Protein AF-A0A971N1F4-F1 (afdb_monomer)

Solvent-accessible surface area (backbone atoms only — not comparable to full-atom values): 22344 Å² total; per-residue (Å²): 112,84,60,83,59,98,82,60,55,69,82,59,90,42,73,66,56,48,50,55,53,39,51,48,41,28,51,49,20,43,53,34,43,55,54,56,67,73,51,78,80,57,99,50,101,54,99,58,78,78,55,60,31,52,43,34,39,52,48,27,51,71,49,42,56,68,68,48,20,49,48,32,41,50,54,41,17,51,50,38,22,74,76,60,38,67,69,49,13,51,28,44,35,39,7,48,52,42,11,52,52,53,39,52,51,51,37,60,74,50,74,67,71,59,42,54,51,59,48,28,24,52,24,32,34,33,22,51,49,26,30,47,51,49,49,57,76,71,47,92,68,92,72,63,64,70,62,48,55,53,51,47,52,54,51,10,49,53,40,3,48,52,40,29,51,54,49,59,68,46,42,64,60,49,56,53,43,76,73,60,41,85,70,54,50,66,61,59,62,54,51,60,61,56,56,66,71,72,69,80,66,84,68,85,70,76,52,41,82,44,77,49,78,45,69,81,47,80,91,28,56,29,37,44,35,38,56,48,81,49,69,66,60,52,51,51,54,50,54,52,49,53,52,49,41,51,54,51,35,40,42,67,27,63,83,56,84,41,78,82,96,52,53,24,44,26,56,41,39,76,25,20,50,74,51,71,34,63,43,53,72,69,57,51,50,52,53,48,50,34,54,54,42,15,65,77,54,72,63,75,43,55,33,25,43,21,35,43,52,49,47,51,48,53,27,48,54,49,21,72,76,32,69,94,66,58,54,75,66,56,69,68,58,48,56,57,27,61,73,30,39,61,63,85,35,58,44,77,38,81,89,79,35,29,38,31,33,59,47,61,70,26,25,68,40,52,80,92,49,48,56,59,54,50,48,54,53,50,52,51,53,40,46,75,72,65,57,58,43,37,37,41,31,48,63,83,44,72,48,79,44,69,69,69,71,81,68,77,75,114

Structure (mmCIF, N/CA/C/O backbone):
data_AF-A0A971N1F4-F1
#
_entry.id   AF-A0A971N1F4-F1
#
loop_
_atom_site.group_PDB
_atom_site.id
_atom_site.type_symbol
_atom_site.label_atom_id
_atom_site.label_alt_id
_atom_site.label_comp_id
_atom_site.label_asym_id
_atom_site.label_entity_id
_atom_site.label_seq_id
_atom_site.pdbx_PDB_ins_code
_atom_site.Cartn_x
_atom_site.Cartn_y
_atom_site.Cartn_z
_atom_site.occupancy
_atom_site.B_iso_or_equiv
_atom_site.auth_seq_id
_atom_site.auth_comp_id
_atom_site.auth_asym_id
_atom_site.auth_atom_id
_atom_site.pdbx_PDB_model_num
ATOM 1 N N . MET A 1 1 ? -21.618 25.208 45.511 1.00 43.06 1 MET A N 1
ATOM 2 C CA . MET A 1 1 ? -22.653 24.384 46.181 1.00 43.06 1 MET A CA 1
ATOM 3 C C . MET A 1 1 ? -21.944 23.303 46.989 1.00 43.06 1 MET A C 1
ATOM 5 O O . MET A 1 1 ? -20.964 22.779 46.465 1.00 43.06 1 MET A O 1
ATOM 9 N N . PRO A 1 2 ? -22.327 23.041 48.252 1.00 46.50 2 PRO A N 1
ATOM 10 C CA . PRO A 1 2 ? -21.576 22.129 49.110 1.00 46.50 2 PRO A CA 1
ATOM 11 C C . PRO A 1 2 ? -21.672 20.684 48.607 1.00 46.50 2 PRO A C 1
ATOM 13 O O . PRO A 1 2 ? -22.711 20.265 48.100 1.00 46.50 2 PRO A O 1
ATOM 16 N N . LEU A 1 3 ? -20.564 19.956 48.752 1.00 56.84 3 LEU A N 1
ATOM 17 C CA . LEU A 1 3 ? -20.446 18.513 48.539 1.00 56.84 3 LEU A CA 1
ATOM 18 C C . LEU A 1 3 ? -21.506 17.732 49.342 1.00 56.84 3 LEU A C 1
ATOM 20 O O . LEU A 1 3 ? -22.052 18.276 50.311 1.00 56.84 3 LEU A O 1
ATOM 24 N N . PRO A 1 4 ? -21.789 16.467 48.977 1.00 54.06 4 PRO A N 1
ATOM 25 C CA . PRO A 1 4 ? -22.715 15.614 49.720 1.00 54.06 4 PRO A CA 1
ATOM 26 C C . PRO A 1 4 ? -22.444 15.681 51.238 1.00 54.06 4 PRO A C 1
ATOM 28 O O . PRO A 1 4 ? -21.300 15.593 51.692 1.00 54.06 4 PRO A O 1
ATOM 31 N N . ARG A 1 5 ? -23.502 15.936 52.031 1.00 43.72 5 ARG A N 1
ATOM 32 C CA . ARG A 1 5 ? -23.413 16.229 53.479 1.00 43.72 5 ARG A CA 1
ATOM 33 C C . ARG A 1 5 ? -22.641 15.119 54.202 1.00 43.72 5 ARG A C 1
ATOM 35 O O . ARG A 1 5 ? -22.799 13.948 53.872 1.00 43.72 5 ARG A O 1
ATOM 42 N N . SER A 1 6 ? -21.866 15.481 55.229 1.00 40.00 6 SER A N 1
ATOM 43 C CA . SER A 1 6 ? -20.933 14.638 56.014 1.00 40.00 6 SER A CA 1
ATOM 44 C C . SER A 1 6 ? -21.485 13.309 56.588 1.00 40.00 6 SER A C 1
ATOM 46 O O . SER A 1 6 ? -20.717 12.550 57.174 1.00 40.00 6 SER A O 1
ATOM 48 N N . GLY A 1 7 ? -22.775 13.000 56.419 1.00 39.72 7 GLY A N 1
ATOM 49 C CA . GLY A 1 7 ? -23.411 11.718 56.758 1.00 39.72 7 GLY A CA 1
ATOM 50 C C . GLY A 1 7 ? -23.787 10.825 55.560 1.00 39.72 7 GLY A C 1
ATOM 51 O O . GLY A 1 7 ? -24.519 9.862 55.746 1.00 39.72 7 GLY A O 1
ATOM 52 N N . SER A 1 8 ? -23.340 11.142 54.339 1.00 44.12 8 SER A N 1
ATOM 53 C CA . SER A 1 8 ? -23.709 10.438 53.088 1.00 44.12 8 SER A CA 1
ATOM 54 C C . SER A 1 8 ? -22.665 9.442 52.570 1.00 44.12 8 SER A C 1
ATOM 56 O O . SER A 1 8 ? -22.922 8.746 51.588 1.00 44.12 8 SER A O 1
ATOM 58 N N . LYS A 1 9 ? -21.502 9.318 53.230 1.00 48.53 9 LYS A N 1
ATOM 59 C CA . LYS A 1 9 ? -20.667 8.129 53.024 1.00 48.53 9 LYS A CA 1
ATOM 60 C C . LYS A 1 9 ? -21.500 6.936 53.451 1.00 48.53 9 LYS A C 1
ATOM 62 O O . LYS A 1 9 ? -21.960 6.903 54.592 1.00 48.53 9 LYS A O 1
ATOM 67 N N . VAL A 1 10 ? -21.709 5.990 52.541 1.00 49.56 10 VAL A N 1
ATOM 68 C CA . VAL A 1 10 ? -22.434 4.762 52.858 1.00 49.56 10 VAL A CA 1
ATOM 69 C C . VAL A 1 10 ? -21.753 4.148 54.077 1.00 49.56 10 VAL A C 1
ATOM 71 O O . VAL A 1 10 ? -20.607 3.713 53.996 1.00 49.56 10 VAL A O 1
ATOM 74 N N . ASN A 1 11 ? -22.434 4.155 55.223 1.00 50.38 11 ASN A N 1
ATOM 75 C CA . ASN A 1 11 ? -21.971 3.446 56.404 1.00 50.38 11 ASN A CA 1
ATOM 76 C C . ASN A 1 11 ? -22.224 1.958 56.119 1.00 50.38 11 ASN A C 1
ATOM 78 O O . ASN A 1 11 ? -23.292 1.414 56.412 1.00 50.38 11 ASN A O 1
ATOM 82 N N . THR A 1 12 ? -21.307 1.343 55.369 1.00 52.41 12 THR A N 1
ATOM 83 C CA . THR A 1 12 ? -21.398 -0.036 54.891 1.00 52.41 12 THR A CA 1
ATOM 84 C C . THR A 1 12 ? -21.244 -0.967 56.083 1.00 52.41 12 THR A C 1
ATOM 86 O O . THR A 1 12 ? -20.147 -1.412 56.398 1.00 52.41 12 THR A O 1
ATOM 89 N N . ARG A 1 13 ? -22.356 -1.264 56.763 1.00 56.72 13 ARG A N 1
ATOM 90 C CA . ARG A 1 13 ? -22.389 -2.181 57.914 1.00 56.72 13 ARG A CA 1
ATOM 91 C C . ARG A 1 13 ? -21.927 -3.619 57.587 1.00 56.72 13 ARG A C 1
ATOM 93 O O . ARG A 1 13 ? -21.755 -4.394 58.515 1.00 56.72 13 ARG A O 1
ATOM 100 N N . THR A 1 14 ? -21.674 -3.981 56.320 1.00 69.19 14 THR A N 1
ATOM 101 C CA . THR A 1 14 ? -21.101 -5.282 55.914 1.00 69.19 14 THR A CA 1
ATOM 102 C C . THR A 1 14 ? -20.139 -5.150 54.720 1.00 69.19 14 THR A C 1
ATOM 104 O O . THR A 1 14 ? -20.403 -4.388 53.783 1.00 69.19 14 THR A O 1
ATOM 107 N N . LYS A 1 15 ? -19.035 -5.922 54.718 1.00 74.62 15 LYS A N 1
ATOM 108 C CA . LYS A 1 15 ? -18.052 -5.988 53.608 1.00 74.62 15 LYS A CA 1
ATOM 109 C C . LYS A 1 15 ? -18.720 -6.318 52.263 1.00 74.62 15 LYS A C 1
ATOM 111 O O . LYS A 1 15 ? -18.372 -5.735 51.241 1.00 74.62 15 LYS A O 1
ATOM 116 N N . THR A 1 16 ? -19.739 -7.178 52.281 1.00 75.38 16 THR A N 1
ATOM 117 C CA . THR A 1 16 ? -20.527 -7.570 51.103 1.00 75.38 16 THR A CA 1
ATOM 118 C C . THR A 1 16 ? -21.227 -6.381 50.450 1.00 75.38 16 THR A C 1
ATOM 120 O O . THR A 1 16 ? -21.166 -6.222 49.235 1.00 75.38 16 THR A O 1
ATOM 123 N N . ARG A 1 17 ? -21.833 -5.481 51.238 1.00 74.19 17 ARG A N 1
ATOM 124 C CA . ARG A 1 17 ? -22.494 -4.285 50.692 1.00 74.19 17 ARG A CA 1
ATOM 125 C C . ARG A 1 17 ? -21.492 -3.352 50.013 1.00 74.19 17 ARG A C 1
ATOM 127 O O . ARG A 1 17 ? -21.797 -2.792 48.964 1.00 74.19 17 ARG A O 1
ATOM 134 N N . GLN A 1 18 ? -20.303 -3.189 50.592 1.00 78.62 18 GLN A N 1
ATOM 135 C CA . GLN A 1 18 ? -19.248 -2.375 49.990 1.00 78.62 18 GLN A CA 1
ATOM 136 C C . GLN A 1 18 ? -18.768 -2.964 48.659 1.00 78.62 18 GLN A C 1
ATOM 138 O O . GLN A 1 18 ? -18.597 -2.212 47.699 1.00 78.62 18 GLN A O 1
ATOM 143 N N . LEU A 1 19 ? -18.591 -4.287 48.588 1.00 81.06 19 LEU A N 1
ATOM 144 C CA . LEU A 1 19 ? -18.222 -4.984 47.356 1.00 81.06 19 LEU A CA 1
ATOM 145 C C . LEU A 1 19 ? -19.274 -4.764 46.261 1.00 81.06 19 LEU A C 1
ATOM 147 O O . LEU A 1 19 ? -18.927 -4.315 45.173 1.00 81.06 19 LEU A O 1
ATOM 151 N N . VAL A 1 20 ? -20.553 -4.994 46.575 1.00 82.06 20 VAL A N 1
ATOM 152 C CA . VAL A 1 20 ? -21.666 -4.841 45.622 1.00 82.06 20 VAL A CA 1
ATOM 153 C C . VAL A 1 20 ? -21.746 -3.412 45.090 1.00 82.06 20 VAL A C 1
ATOM 155 O O . VAL A 1 20 ? -21.799 -3.207 43.881 1.00 82.06 20 VAL A O 1
ATOM 158 N N . ILE A 1 21 ? -21.690 -2.406 45.969 1.00 81.06 21 ILE A N 1
ATOM 159 C CA . ILE A 1 21 ? -21.726 -1.005 45.535 1.00 81.06 21 ILE A CA 1
ATOM 160 C C . ILE A 1 21 ? -20.492 -0.680 44.681 1.00 81.06 21 ILE A C 1
ATOM 162 O O . ILE A 1 21 ? -20.632 -0.058 43.634 1.00 81.06 21 ILE A O 1
ATOM 166 N N . THR A 1 22 ? -19.298 -1.138 45.067 1.00 86.62 22 THR A N 1
ATOM 167 C CA . THR A 1 22 ? -18.078 -0.918 44.270 1.00 86.62 22 THR A CA 1
ATOM 168 C C . THR A 1 22 ? -18.203 -1.537 42.871 1.00 86.62 22 THR A C 1
ATOM 170 O O . THR A 1 22 ? -17.867 -0.880 41.887 1.00 86.62 22 THR A O 1
ATOM 173 N N . ALA A 1 23 ? -18.746 -2.753 42.763 1.00 85.12 23 ALA A N 1
ATOM 174 C CA . ALA A 1 23 ? -18.992 -3.418 41.484 1.00 85.12 23 ALA A CA 1
ATOM 175 C C . ALA A 1 23 ? -20.000 -2.656 40.607 1.00 85.12 23 ALA A C 1
ATOM 177 O O . ALA A 1 23 ? -19.823 -2.583 39.396 1.00 85.12 23 ALA A O 1
ATOM 178 N N . LEU A 1 24 ? -21.015 -2.025 41.203 1.00 84.00 24 LEU A N 1
ATOM 179 C CA . LEU A 1 24 ? -21.992 -1.211 40.471 1.00 84.00 24 LEU A CA 1
ATOM 180 C C . LEU A 1 24 ? -21.379 0.078 39.917 1.00 84.00 24 LEU A C 1
ATOM 182 O O . LEU A 1 24 ? -21.650 0.444 38.776 1.00 84.00 24 LEU A O 1
ATOM 186 N N . PHE A 1 25 ? -20.514 0.745 40.686 1.00 85.44 25 PHE A N 1
ATOM 187 C CA . PHE A 1 25 ? -19.755 1.890 40.172 1.00 85.44 25 PHE A CA 1
ATOM 188 C C . PHE A 1 25 ? -18.798 1.480 39.050 1.00 85.44 25 PHE A C 1
ATOM 190 O O . PHE A 1 25 ? -18.648 2.231 38.088 1.00 85.44 25 PHE A O 1
ATOM 197 N N . LEU A 1 26 ? -18.192 0.289 39.138 1.00 89.94 26 LEU A N 1
ATOM 198 C CA . LEU A 1 26 ? -17.401 -0.267 38.043 1.00 89.94 26 LEU A CA 1
ATOM 199 C C . LEU A 1 26 ? -18.279 -0.516 36.813 1.00 89.94 26 LEU A C 1
ATOM 201 O O . LEU A 1 26 ? -17.961 0.005 35.754 1.00 89.94 26 LEU A O 1
ATOM 205 N N . ALA A 1 27 ? -19.409 -1.211 36.950 1.00 86.00 27 ALA A N 1
ATOM 206 C CA . ALA A 1 27 ? -20.338 -1.461 35.848 1.00 86.00 27 ALA A CA 1
ATOM 207 C C . ALA A 1 27 ? -20.811 -0.159 35.179 1.00 86.00 27 ALA A C 1
ATOM 209 O O . ALA A 1 27 ? -20.817 -0.059 33.955 1.00 86.00 27 ALA A O 1
ATOM 210 N N . MET A 1 28 ? -21.124 0.873 35.969 1.00 83.88 28 MET A N 1
ATOM 211 C CA . MET A 1 28 ? -21.454 2.205 35.459 1.00 83.88 28 MET A CA 1
ATOM 212 C C . MET A 1 28 ? -20.277 2.840 34.702 1.00 83.88 28 MET A C 1
ATOM 214 O O . MET A 1 28 ? -20.476 3.410 33.632 1.00 83.88 28 MET A O 1
ATOM 218 N N . ALA A 1 29 ? -19.051 2.727 35.222 1.00 87.94 29 ALA A N 1
ATOM 219 C CA . ALA A 1 29 ? -17.854 3.211 34.535 1.00 87.94 29 ALA A CA 1
ATOM 220 C C . ALA A 1 29 ? -17.614 2.480 33.204 1.00 87.94 29 ALA A C 1
ATOM 222 O O . ALA A 1 29 ? -17.237 3.123 32.225 1.00 87.94 29 ALA A O 1
ATOM 223 N N . LEU A 1 30 ? -17.868 1.167 33.150 1.00 88.62 30 LEU A N 1
ATOM 224 C CA . LEU A 1 30 ? -17.772 0.368 31.926 1.00 88.62 30 LEU A CA 1
ATOM 225 C C . LEU A 1 30 ? -18.849 0.765 30.913 1.00 88.62 30 LEU A C 1
ATOM 227 O O . LEU A 1 30 ? -18.521 1.040 29.764 1.00 88.62 30 LEU A O 1
ATOM 231 N N . ALA A 1 31 ? -20.109 0.879 31.340 1.00 83.31 31 ALA A N 1
ATOM 232 C CA . ALA A 1 31 ? -21.216 1.290 30.479 1.00 83.31 31 ALA A CA 1
ATOM 233 C C . ALA A 1 31 ? -20.974 2.677 29.862 1.00 83.31 31 ALA A C 1
ATOM 235 O O . ALA A 1 31 ? -21.120 2.854 28.654 1.00 83.31 31 ALA A O 1
ATOM 236 N N . LEU A 1 32 ? -20.518 3.646 30.666 1.00 83.25 32 LEU A N 1
ATOM 237 C CA . LEU A 1 32 ? -20.133 4.966 30.161 1.00 83.25 32 LEU A CA 1
ATOM 238 C C . LEU A 1 32 ? -18.920 4.900 29.225 1.00 83.25 32 LEU A C 1
ATOM 240 O O . LEU A 1 32 ? -18.873 5.657 28.264 1.00 83.25 32 LEU A O 1
ATOM 244 N N . SER A 1 33 ? -17.968 3.992 29.458 1.00 84.69 33 SER A N 1
ATOM 245 C CA . SER A 1 33 ? -16.827 3.780 28.559 1.00 84.69 33 SER A CA 1
ATOM 246 C C . SER A 1 33 ? -17.255 3.204 27.206 1.00 84.69 33 SER A C 1
ATOM 248 O O . SER A 1 33 ? -16.699 3.599 26.181 1.00 84.69 33 SER A O 1
ATOM 250 N N . ILE A 1 34 ? -18.224 2.282 27.190 1.00 83.25 34 ILE A N 1
ATOM 251 C CA . ILE A 1 34 ? -18.808 1.715 25.963 1.00 83.25 34 ILE A CA 1
ATOM 252 C C . ILE A 1 34 ? -19.571 2.801 25.208 1.00 83.25 34 ILE A C 1
ATOM 254 O O . ILE A 1 34 ? -19.356 2.996 24.015 1.00 83.25 34 ILE A O 1
ATOM 258 N N . PHE A 1 35 ? -20.413 3.557 25.910 1.00 80.81 35 PHE A N 1
ATOM 259 C CA . PHE A 1 35 ? -21.129 4.678 25.314 1.00 80.81 35 PHE A CA 1
ATOM 260 C C . PHE A 1 35 ? -20.162 5.717 24.727 1.00 80.81 35 PHE A C 1
ATOM 262 O O . PHE A 1 35 ? -20.337 6.172 23.604 1.00 80.81 35 PHE A O 1
ATOM 269 N N . GLU A 1 36 ? -19.079 6.029 25.436 1.00 81.81 36 GLU A N 1
ATOM 270 C CA . GLU A 1 36 ? -18.039 6.945 24.966 1.00 81.81 36 GLU A CA 1
ATOM 271 C C . GLU A 1 36 ? -17.289 6.439 23.720 1.00 81.81 36 GLU A C 1
ATOM 273 O O . GLU A 1 36 ? -16.792 7.258 22.949 1.00 81.81 36 GLU A O 1
ATOM 278 N N . SER A 1 37 ? -17.217 5.123 23.474 1.00 80.00 37 SER A N 1
ATOM 279 C CA . SER A 1 37 ? -16.694 4.601 22.196 1.00 80.00 37 SER A CA 1
ATOM 280 C C . SER A 1 37 ? -17.645 4.764 21.016 1.00 80.00 37 SER A C 1
ATOM 282 O O . SER A 1 37 ? -17.170 4.708 19.889 1.00 80.00 37 SER A O 1
ATOM 284 N N . LEU A 1 38 ? -18.943 4.966 21.255 1.00 83.12 38 LEU A N 1
ATOM 285 C CA . LEU A 1 38 ? -19.927 5.203 20.194 1.00 83.12 38 LEU A CA 1
ATOM 286 C C . LEU A 1 38 ? -19.933 6.663 19.722 1.00 83.12 38 LEU A C 1
ATOM 288 O O . LEU A 1 38 ? -20.494 6.970 18.674 1.00 83.12 38 LEU A O 1
ATOM 292 N N . LEU A 1 39 ? -19.336 7.571 20.498 1.00 79.25 39 LEU A N 1
ATOM 293 C CA . LEU A 1 39 ? -19.240 8.980 20.136 1.00 79.25 39 LEU A CA 1
ATOM 294 C C . LEU A 1 39 ? -18.118 9.209 19.108 1.00 79.25 39 LEU A C 1
ATOM 296 O O . LEU A 1 39 ? -17.072 8.556 19.193 1.00 79.25 39 LEU A O 1
ATOM 300 N N . PRO A 1 40 ? -18.301 10.157 18.168 1.00 78.19 40 PRO A N 1
ATOM 301 C CA . PRO A 1 40 ? -17.273 10.507 17.191 1.00 78.19 40 PRO A CA 1
ATOM 302 C C . PRO A 1 40 ? -15.994 10.994 17.882 1.00 78.19 40 PRO A C 1
ATOM 304 O O . PRO A 1 40 ? -16.035 11.529 18.988 1.00 78.19 40 PRO A O 1
ATOM 307 N N . ALA A 1 41 ? -14.838 10.818 17.241 1.00 75.19 41 ALA A N 1
ATOM 308 C CA . ALA A 1 41 ? -13.587 11.331 17.788 1.00 75.19 41 ALA A CA 1
ATOM 309 C C . ALA A 1 41 ? -13.630 12.865 17.913 1.00 75.19 41 ALA A C 1
ATOM 311 O O . ALA A 1 41 ? -14.204 13.554 17.067 1.00 75.19 41 ALA A O 1
ATOM 312 N N . LEU A 1 42 ? -13.011 13.405 18.967 1.00 71.00 42 LEU A N 1
ATOM 313 C CA . LEU A 1 42 ? -12.859 14.851 19.103 1.00 71.00 42 LEU A CA 1
ATOM 314 C C . LEU A 1 42 ? -11.947 15.378 17.981 1.00 71.00 42 LEU A C 1
ATOM 316 O O . LEU A 1 42 ? -10.948 14.725 17.674 1.00 71.00 42 LEU A O 1
ATOM 320 N N . PRO A 1 43 ? -12.244 16.553 17.389 1.00 70.44 43 PRO A N 1
ATOM 321 C CA . PRO A 1 43 ? -11.431 17.167 16.340 1.00 70.44 43 PRO A CA 1
ATOM 322 C C . PRO A 1 43 ? -10.169 17.798 16.948 1.00 70.44 43 PRO A C 1
ATOM 324 O O . PRO A 1 43 ? -9.973 19.011 16.924 1.00 70.44 43 PRO A O 1
ATOM 327 N N . THR A 1 44 ? -9.336 16.975 17.578 1.00 68.81 44 THR A N 1
ATOM 328 C CA . THR A 1 44 ? -8.101 17.383 18.240 1.00 68.81 44 THR A CA 1
ATOM 329 C C . THR A 1 44 ? -6.920 16.645 17.615 1.00 68.81 44 THR A C 1
ATOM 331 O O . THR A 1 44 ? -7.043 15.460 17.315 1.00 68.81 44 THR A O 1
ATOM 334 N N . PRO A 1 45 ? -5.753 17.297 17.460 1.00 63.22 45 PRO A N 1
ATOM 335 C CA . PRO A 1 45 ? -4.561 16.673 16.868 1.00 63.22 45 PRO A CA 1
ATOM 336 C C . PRO A 1 45 ? -3.993 15.517 17.709 1.00 63.22 45 PRO A C 1
ATOM 338 O O . PRO A 1 45 ? -3.165 14.748 17.239 1.00 63.22 45 PRO A O 1
ATOM 341 N N . ILE A 1 46 ? -4.439 15.396 18.960 1.00 66.19 46 ILE A N 1
ATOM 342 C CA . ILE A 1 46 ? -4.112 14.310 19.883 1.00 66.19 46 ILE A CA 1
ATOM 343 C C . ILE A 1 46 ? -5.399 13.496 20.089 1.00 66.19 46 ILE A C 1
ATOM 345 O O . ILE A 1 46 ? -6.463 14.114 20.199 1.00 66.19 46 ILE A O 1
ATOM 349 N N . PRO A 1 47 ? -5.348 12.152 20.176 1.00 64.12 47 PRO A N 1
ATOM 350 C CA . PRO A 1 47 ? -6.519 11.293 20.376 1.00 64.12 47 PRO A CA 1
ATOM 351 C C . PRO A 1 47 ? -7.109 11.430 21.795 1.00 64.12 47 PRO A C 1
ATOM 353 O O . PRO A 1 47 ? -7.021 10.531 22.632 1.00 64.12 47 PRO A O 1
ATOM 356 N N . MET A 1 48 ? -7.720 12.582 22.067 1.00 68.56 48 MET A N 1
ATOM 357 C CA . MET A 1 48 ? -8.380 12.921 23.324 1.00 68.56 48 MET A CA 1
ATOM 358 C C . MET A 1 48 ? -9.815 12.388 23.334 1.00 68.56 48 MET A C 1
ATOM 360 O O . MET A 1 48 ? -10.481 12.298 22.301 1.00 68.56 48 MET A O 1
ATOM 364 N N . ARG A 1 49 ? -10.318 12.040 24.519 1.00 73.69 49 ARG A N 1
ATOM 365 C CA . ARG A 1 49 ? -11.683 11.520 24.716 1.00 73.69 49 ARG A CA 1
ATOM 366 C C . ARG A 1 49 ? -12.527 12.488 25.551 1.00 73.69 49 ARG A C 1
ATOM 368 O O . ARG A 1 49 ? -11.995 13.385 26.200 1.00 73.69 49 ARG A O 1
ATOM 375 N N . TYR A 1 50 ? -13.846 12.299 25.544 1.00 75.00 50 TYR A N 1
ATOM 376 C CA . TYR A 1 50 ? -14.808 13.166 26.241 1.00 75.00 50 TYR A CA 1
ATOM 377 C C . TYR A 1 50 ? -14.699 13.107 27.775 1.00 75.00 50 TYR A C 1
ATOM 379 O O . TYR A 1 50 ? -15.129 14.031 28.462 1.00 75.00 50 TYR A O 1
ATOM 387 N N . GLY A 1 51 ? -14.140 12.029 28.325 1.00 75.25 51 GLY A N 1
ATOM 388 C CA . GLY A 1 51 ? -13.971 11.816 29.758 1.00 75.25 51 GLY A CA 1
ATOM 389 C C . GLY A 1 51 ? -15.241 11.349 30.477 1.00 75.25 51 GLY A C 1
ATOM 390 O O . GLY A 1 51 ? -15.315 11.473 31.700 1.00 75.25 51 GLY A O 1
ATOM 391 N N . LEU A 1 52 ? -16.236 10.791 29.776 1.00 81.12 52 LEU A N 1
ATOM 392 C CA . LEU A 1 52 ? -17.525 10.406 30.377 1.00 81.12 52 LEU A CA 1
ATOM 393 C C . LEU A 1 52 ? -17.365 9.334 31.453 1.00 81.12 52 LEU A C 1
ATOM 395 O O . LEU A 1 52 ? -17.924 9.449 32.544 1.00 81.12 52 LEU A O 1
ATOM 399 N N . ALA A 1 53 ? -16.533 8.326 31.207 1.00 81.81 53 ALA A N 1
ATOM 400 C CA . ALA A 1 53 ? -16.261 7.307 32.214 1.00 81.81 53 ALA A CA 1
ATOM 401 C C . ALA A 1 53 ? -15.539 7.870 33.462 1.00 81.81 53 ALA A C 1
ATOM 403 O O . ALA A 1 53 ? -15.582 7.257 34.530 1.00 81.81 53 ALA A O 1
ATOM 404 N N . ASN A 1 54 ? -14.903 9.047 33.368 1.00 81.50 54 ASN A N 1
ATOM 405 C CA . ASN A 1 54 ? -14.311 9.726 34.525 1.00 81.50 54 ASN A CA 1
ATOM 406 C C . ASN A 1 54 ? -15.379 10.320 35.465 1.00 81.50 54 ASN A C 1
ATOM 408 O O . ASN A 1 54 ? -15.125 10.480 36.657 1.00 81.50 54 ASN A O 1
ATOM 412 N N . VAL A 1 55 ? -16.604 10.562 34.980 1.00 85.00 55 VAL A N 1
ATOM 413 C CA . VAL A 1 55 ? -17.743 10.949 35.831 1.00 85.00 55 VAL A CA 1
ATOM 414 C C . VAL A 1 55 ? -18.051 9.845 36.844 1.00 85.00 55 VAL A C 1
ATOM 416 O O . VAL A 1 55 ? -18.254 10.138 38.021 1.00 85.00 55 VAL A O 1
ATOM 419 N N . ALA A 1 56 ? -18.016 8.575 36.425 1.00 84.38 56 ALA A N 1
ATOM 420 C CA . ALA A 1 56 ? -18.217 7.439 37.323 1.00 84.38 56 ALA A CA 1
ATOM 421 C C . ALA A 1 56 ? -17.070 7.269 38.330 1.00 84.38 56 ALA A C 1
ATOM 423 O O . ALA A 1 56 ? -17.329 6.963 39.493 1.00 84.38 56 ALA A O 1
ATOM 424 N N . VAL A 1 57 ? -15.821 7.520 37.924 1.00 87.44 57 VAL A N 1
ATOM 425 C CA . VAL A 1 57 ? -14.654 7.513 38.829 1.00 87.44 57 VAL A CA 1
ATOM 426 C C . VAL A 1 57 ? -14.768 8.623 39.874 1.00 87.44 57 VAL A C 1
ATOM 428 O O . VAL A 1 57 ? -14.577 8.384 41.067 1.00 87.44 57 VAL A O 1
ATOM 431 N N . MET A 1 58 ? -15.150 9.829 39.453 1.00 87.12 58 MET A N 1
ATOM 432 C CA . MET A 1 58 ? -15.400 10.946 40.359 1.00 87.12 58 MET A CA 1
ATOM 433 C C . MET A 1 58 ? -16.567 10.644 41.307 1.00 87.12 58 MET A C 1
ATOM 435 O O . MET A 1 58 ? -16.465 10.888 42.508 1.00 87.12 58 MET A O 1
ATOM 439 N N . ALA A 1 59 ? -17.655 10.056 40.808 1.00 85.25 59 ALA A N 1
ATOM 440 C CA . ALA A 1 59 ? -18.765 9.610 41.642 1.00 85.25 59 ALA A CA 1
ATOM 441 C C . ALA A 1 59 ? -18.301 8.551 42.665 1.00 85.25 59 ALA A C 1
ATOM 443 O O . ALA A 1 59 ? -18.595 8.669 43.854 1.00 85.25 59 ALA A O 1
ATOM 444 N N . ALA A 1 60 ? -17.495 7.572 42.247 1.00 87.94 60 ALA A N 1
ATOM 445 C CA . ALA A 1 60 ? -16.911 6.580 43.146 1.00 87.94 60 ALA A CA 1
ATOM 446 C C . ALA A 1 60 ? -16.043 7.240 44.230 1.00 87.94 60 ALA A C 1
ATOM 448 O O . ALA A 1 60 ? -16.136 6.870 45.397 1.00 87.94 60 ALA A O 1
ATOM 449 N N . LEU A 1 61 ? -15.258 8.265 43.884 1.00 90.25 61 LEU A N 1
ATOM 450 C CA . LEU A 1 61 ? -14.452 9.025 44.842 1.00 90.25 61 LEU A CA 1
ATOM 451 C C . LEU A 1 61 ? -15.304 9.782 45.879 1.00 90.25 61 LEU A C 1
ATOM 453 O O . LEU A 1 61 ? -14.908 9.884 47.042 1.00 90.25 61 LEU A O 1
ATOM 457 N N . LEU A 1 62 ? -16.463 10.314 45.477 1.00 87.06 62 LEU A N 1
ATOM 458 C CA . LEU A 1 62 ? -17.362 11.048 46.375 1.00 87.06 62 LEU A CA 1
ATOM 459 C C . LEU A 1 62 ? -18.102 10.134 47.358 1.00 87.06 62 LEU A C 1
ATOM 461 O O . LEU A 1 62 ? -18.283 10.510 48.519 1.00 87.06 62 LEU A O 1
ATOM 465 N N . TYR A 1 63 ? -18.527 8.953 46.904 1.00 84.69 63 TYR A N 1
ATOM 466 C CA . TYR A 1 63 ? -19.447 8.090 47.654 1.00 84.69 63 TYR A CA 1
ATOM 467 C C . TYR A 1 63 ? -18.793 6.848 48.271 1.00 84.69 63 TYR A C 1
ATOM 469 O O . TYR A 1 63 ? -19.340 6.295 49.229 1.00 84.69 63 TYR A O 1
ATOM 477 N N . LEU A 1 64 ? -17.622 6.424 47.781 1.00 84.50 64 LEU A N 1
ATOM 478 C CA . LEU A 1 64 ? -16.916 5.224 48.239 1.00 84.50 64 LEU A CA 1
ATOM 479 C C . LEU A 1 64 ? -15.597 5.550 48.961 1.00 84.50 64 LEU A C 1
ATOM 481 O O . LEU A 1 64 ? -15.078 6.668 48.900 1.00 84.50 64 LEU A O 1
ATOM 485 N N . PRO A 1 65 ? -15.020 4.578 49.690 1.00 87.12 65 PRO A N 1
ATOM 486 C CA . PRO A 1 65 ? -13.643 4.672 50.164 1.00 87.12 65 PRO A CA 1
ATOM 487 C C . PRO A 1 65 ? -12.646 4.789 49.003 1.00 87.12 65 PRO A C 1
ATOM 489 O O . PRO A 1 65 ? -12.889 4.284 47.909 1.00 87.12 65 PRO A O 1
ATOM 492 N N . TYR A 1 66 ? -11.487 5.404 49.257 1.00 89.50 66 TYR A N 1
ATOM 493 C CA . TYR A 1 66 ? -10.469 5.626 48.221 1.00 89.50 66 TYR A CA 1
ATOM 494 C C . TYR A 1 66 ? -9.979 4.326 47.567 1.00 89.50 66 TYR A C 1
ATOM 496 O O . TYR A 1 66 ? -9.727 4.316 46.368 1.00 89.50 66 TYR A O 1
ATOM 504 N N . SER A 1 67 ? -9.912 3.222 48.318 1.00 87.19 67 SER A N 1
ATOM 505 C CA . SER A 1 67 ? -9.568 1.898 47.782 1.00 87.19 67 SER A CA 1
ATOM 506 C C . SER A 1 67 ? -10.600 1.384 46.775 1.00 87.19 67 SER A C 1
ATOM 508 O O . SER A 1 67 ? -10.228 0.874 45.724 1.00 87.19 67 SER A O 1
ATOM 510 N N . SER A 1 68 ? -11.893 1.576 47.048 1.00 88.31 68 SER A N 1
ATOM 511 C CA . SER A 1 68 ? -12.974 1.233 46.119 1.00 88.31 68 SER A CA 1
ATOM 512 C C . SER A 1 68 ? -12.942 2.110 44.861 1.00 88.31 68 SER A C 1
ATOM 514 O O . SER A 1 68 ? -13.118 1.600 43.760 1.00 88.31 68 SER A O 1
ATOM 516 N N . ALA A 1 69 ? -12.670 3.413 44.994 1.00 91.44 69 ALA A N 1
ATOM 517 C CA . ALA A 1 69 ? -12.526 4.309 43.841 1.00 91.44 69 ALA A CA 1
ATOM 518 C C . ALA A 1 69 ? -11.307 3.947 42.969 1.00 91.44 69 ALA A C 1
ATOM 520 O O . ALA A 1 69 ? -11.400 3.954 41.740 1.00 91.44 69 ALA A O 1
ATOM 521 N N . ALA A 1 70 ? -10.187 3.565 43.590 1.00 94.00 70 ALA A N 1
ATOM 522 C CA . ALA A 1 70 ? -9.015 3.050 42.886 1.00 94.00 70 ALA A CA 1
ATOM 523 C C . ALA A 1 70 ? -9.325 1.738 42.152 1.00 94.00 70 ALA A C 1
ATOM 525 O O . ALA A 1 70 ? -8.972 1.599 40.985 1.00 94.00 70 ALA A O 1
ATOM 526 N N . PHE A 1 71 ? -10.058 0.817 42.786 1.00 93.62 71 PHE A N 1
ATOM 527 C CA . PHE A 1 71 ? -10.500 -0.421 42.141 1.00 93.62 71 PHE A CA 1
ATOM 528 C C . PHE A 1 71 ? -11.359 -0.153 40.898 1.00 93.62 71 PHE A C 1
ATOM 530 O O . PHE A 1 71 ? -11.091 -0.713 39.841 1.00 93.62 71 PHE A O 1
ATOM 537 N N . VAL A 1 72 ? -12.343 0.752 40.990 1.00 91.88 72 VAL A N 1
ATOM 538 C CA . VAL A 1 72 ? -13.169 1.167 39.837 1.00 91.88 72 VAL A CA 1
ATOM 539 C C . VAL A 1 72 ? -12.299 1.743 38.714 1.00 91.88 72 VAL A C 1
ATOM 541 O O . VAL A 1 72 ? -12.501 1.431 37.543 1.00 91.88 72 VAL A O 1
ATOM 544 N N . THR A 1 73 ? -11.299 2.548 39.074 1.00 92.88 73 THR A N 1
ATOM 545 C CA . THR A 1 73 ? -10.371 3.196 38.134 1.00 92.88 73 THR A CA 1
ATOM 546 C C . THR A 1 73 ? -9.500 2.187 37.381 1.00 92.88 73 THR A C 1
ATOM 548 O O . THR A 1 73 ? -9.396 2.243 36.151 1.00 92.88 73 THR A O 1
ATOM 551 N N . VAL A 1 74 ? -8.895 1.246 38.108 1.00 94.56 74 VAL A N 1
ATOM 552 C CA . VAL A 1 74 ? -8.057 0.186 37.533 1.00 94.56 74 VAL A CA 1
ATOM 553 C C . VAL A 1 74 ? -8.910 -0.784 36.721 1.00 94.56 74 VAL A C 1
ATOM 555 O O . VAL A 1 74 ? -8.579 -1.051 35.571 1.00 94.56 74 VAL A O 1
ATOM 558 N N . GLY A 1 75 ? -10.044 -1.242 37.260 1.00 92.06 75 GLY A N 1
ATOM 559 C CA . GLY A 1 75 ? -10.946 -2.173 36.577 1.00 92.06 75 GLY A CA 1
ATOM 560 C C . GLY A 1 75 ? -11.467 -1.626 35.247 1.00 92.06 75 GLY A C 1
ATOM 561 O O . GLY A 1 75 ? -11.436 -2.327 34.239 1.00 92.06 75 GLY A O 1
ATOM 562 N N . LYS A 1 76 ? -11.858 -0.345 35.205 1.00 89.00 76 LYS A N 1
ATOM 563 C CA . LYS A 1 76 ? -12.226 0.336 33.955 1.00 89.00 76 LYS A CA 1
ATOM 564 C C . LYS A 1 76 ? -11.071 0.321 32.952 1.00 89.00 76 LYS A C 1
ATOM 566 O O . LYS A 1 76 ? -11.275 0.041 31.777 1.00 89.00 76 LYS A O 1
ATOM 571 N N . SER A 1 77 ? -9.862 0.638 33.403 1.00 91.62 77 SER A N 1
ATOM 572 C CA . SER A 1 77 ? -8.701 0.730 32.512 1.00 91.62 77 SER A CA 1
ATOM 573 C C . SER A 1 77 ? -8.265 -0.641 31.983 1.00 91.62 77 SER A C 1
ATOM 575 O O . SER A 1 77 ? -7.898 -0.742 30.818 1.00 91.62 77 SER A O 1
ATOM 577 N N . LEU A 1 78 ? -8.392 -1.701 32.789 1.00 91.75 78 LEU A N 1
ATOM 578 C CA . LEU A 1 78 ? -8.193 -3.089 32.354 1.00 91.75 78 LEU A CA 1
ATOM 579 C C . LEU A 1 78 ? -9.234 -3.527 31.318 1.00 91.75 78 LEU A C 1
ATOM 581 O O . LEU A 1 78 ? -8.895 -4.202 30.351 1.00 91.75 78 LEU A O 1
ATOM 585 N N . TYR A 1 79 ? -10.489 -3.104 31.470 1.00 88.75 79 TYR A N 1
ATOM 586 C CA . TYR A 1 79 ? -11.506 -3.343 30.447 1.00 88.75 79 TYR A CA 1
ATOM 587 C C . TYR A 1 79 ? -11.155 -2.655 29.119 1.00 88.75 79 TYR A C 1
ATOM 589 O O . TYR A 1 79 ? -11.250 -3.271 28.059 1.00 88.75 79 TYR A O 1
ATOM 597 N N . VAL A 1 80 ? -10.702 -1.396 29.165 1.00 87.12 80 VAL A N 1
ATOM 598 C CA . VAL A 1 80 ? -10.250 -0.674 27.963 1.00 87.12 80 VAL A CA 1
ATOM 599 C C . VAL A 1 80 ? -9.039 -1.364 27.334 1.00 87.12 80 VAL A C 1
ATOM 601 O O . VAL A 1 80 ? -9.005 -1.521 26.119 1.00 87.12 80 VAL A O 1
ATOM 604 N N . PHE A 1 81 ? -8.088 -1.827 28.146 1.00 88.00 81 PHE A N 1
ATOM 605 C CA . PHE A 1 81 ? -6.948 -2.618 27.683 1.00 88.00 81 PHE A CA 1
ATOM 606 C C . PHE A 1 81 ? -7.394 -3.883 26.937 1.00 88.00 81 PHE A C 1
ATOM 608 O O . PHE A 1 81 ? -6.934 -4.139 25.830 1.00 88.00 81 PHE A O 1
ATOM 615 N N . SER A 1 82 ? -8.325 -4.648 27.513 1.00 84.75 82 SER A N 1
ATOM 616 C CA . SER A 1 82 ? -8.777 -5.912 26.925 1.00 84.75 82 SER A CA 1
ATOM 617 C C . SER A 1 82 ? -9.604 -5.724 25.656 1.00 84.75 82 SER A C 1
ATOM 619 O O . SER A 1 82 ? -9.578 -6.591 24.793 1.00 84.75 82 SER A O 1
ATOM 621 N N . THR A 1 83 ? -10.362 -4.631 25.550 1.00 83.00 83 THR A N 1
ATOM 622 C CA . THR A 1 83 ? -11.283 -4.409 24.421 1.00 83.00 83 THR A CA 1
ATOM 623 C C . THR A 1 83 ? -10.692 -3.559 23.304 1.00 83.00 83 THR A C 1
ATOM 625 O O . THR A 1 83 ? -11.206 -3.588 22.193 1.00 83.00 83 THR A O 1
ATOM 628 N N . ARG A 1 84 ? -9.651 -2.764 23.587 1.00 80.81 84 ARG A N 1
ATOM 629 C CA . ARG A 1 84 ? -9.097 -1.770 22.647 1.00 80.81 84 ARG A CA 1
ATOM 630 C C . ARG A 1 84 ? -7.574 -1.840 22.508 1.00 80.81 84 ARG A C 1
ATOM 632 O O . ARG A 1 84 ? -6.978 -0.953 21.902 1.00 80.81 84 ARG A O 1
ATOM 639 N N . GLY A 1 85 ? -6.945 -2.861 23.086 1.00 85.25 85 GLY A N 1
ATOM 640 C CA . GLY A 1 85 ? -5.509 -3.103 22.996 1.00 85.25 85 GLY A CA 1
ATOM 641 C C . GLY A 1 85 ? -4.654 -2.316 23.996 1.00 85.25 85 GLY A C 1
ATOM 642 O O . GLY A 1 85 ? -5.120 -1.458 24.755 1.00 85.25 85 GLY A O 1
ATOM 643 N N . LEU A 1 86 ? -3.353 -2.622 23.967 1.00 87.38 86 LEU A N 1
ATOM 644 C CA . LEU A 1 86 ? -2.337 -2.136 24.907 1.00 87.38 86 LEU A CA 1
ATOM 645 C C . LEU A 1 86 ? -2.293 -0.602 24.993 1.00 87.38 86 LEU A C 1
ATOM 647 O O . LEU A 1 86 ? -2.382 -0.042 26.087 1.00 87.38 86 LEU A O 1
ATOM 651 N N . LEU A 1 87 ? -2.218 0.087 23.850 1.00 84.69 87 LEU A N 1
ATOM 652 C CA . LEU A 1 87 ? -2.069 1.548 23.798 1.00 84.69 87 LEU A CA 1
ATOM 653 C C . LEU A 1 87 ? -3.286 2.287 24.382 1.00 84.69 87 LEU A C 1
ATOM 655 O O . LEU A 1 87 ? -3.142 3.227 25.171 1.00 84.69 87 LEU A O 1
ATOM 659 N N . ALA A 1 88 ? -4.502 1.840 24.057 1.00 84.50 88 ALA A N 1
ATOM 660 C CA . ALA A 1 88 ? -5.729 2.407 24.616 1.00 84.50 88 ALA A CA 1
ATOM 661 C C . ALA A 1 88 ? -5.847 2.130 26.126 1.00 84.50 88 ALA A C 1
ATOM 663 O O . ALA A 1 88 ? -6.288 2.989 26.895 1.00 84.50 88 ALA A O 1
ATOM 664 N N . GLY A 1 89 ? -5.406 0.949 26.568 1.00 88.81 89 GLY A N 1
ATOM 665 C CA . GLY A 1 89 ? -5.315 0.603 27.983 1.00 88.81 89 GLY A CA 1
ATOM 666 C C . GLY A 1 89 ? -4.360 1.517 28.752 1.00 88.81 89 GLY A C 1
ATOM 667 O O . GLY A 1 89 ? -4.734 2.062 29.791 1.00 88.81 89 GLY A O 1
ATOM 668 N N . MET A 1 90 ? -3.155 1.745 28.218 1.00 89.44 90 MET A N 1
ATOM 669 C CA . MET A 1 90 ? -2.132 2.595 28.839 1.00 89.44 90 MET A CA 1
ATOM 670 C C . MET A 1 90 ? -2.568 4.059 28.936 1.00 89.44 90 MET A C 1
ATOM 672 O O . MET A 1 90 ? -2.435 4.669 29.999 1.00 89.44 90 MET A O 1
ATOM 676 N N . THR A 1 91 ? -3.145 4.616 27.868 1.00 88.56 91 THR A N 1
ATOM 677 C CA . THR A 1 91 ? -3.671 5.992 27.881 1.00 88.56 91 THR A CA 1
ATOM 678 C C . THR A 1 91 ? -4.818 6.149 28.885 1.00 88.56 91 THR A C 1
ATOM 680 O O . THR A 1 91 ? -4.823 7.099 29.673 1.00 88.56 91 THR A O 1
ATOM 683 N N . SER A 1 92 ? -5.758 5.195 28.929 1.00 90.12 92 SER A N 1
ATOM 684 C CA . SER A 1 92 ? -6.859 5.196 29.902 1.00 90.12 92 SER A CA 1
ATOM 685 C C . SER A 1 92 ? -6.360 5.092 31.344 1.00 90.12 92 SER A C 1
ATOM 687 O O . SER A 1 92 ? -6.843 5.828 32.211 1.00 90.12 92 SER A O 1
ATOM 689 N N . LEU A 1 93 ? -5.411 4.189 31.606 1.00 92.06 93 LEU A N 1
ATOM 690 C CA . LEU A 1 93 ? -4.867 3.950 32.940 1.00 92.06 93 LEU A CA 1
ATOM 691 C C . LEU A 1 93 ? -4.104 5.173 33.452 1.00 92.06 93 LEU A C 1
ATOM 693 O O . LEU A 1 93 ? -4.389 5.642 34.554 1.00 92.06 93 LEU A O 1
ATOM 697 N N . SER A 1 94 ? -3.193 5.713 32.636 1.00 92.50 94 SER A N 1
ATOM 698 C CA . SER A 1 94 ? -2.401 6.902 32.966 1.00 92.50 94 SER A CA 1
ATOM 699 C C . SER A 1 94 ? -3.301 8.094 33.300 1.00 92.50 94 SER A C 1
ATOM 701 O O . SER A 1 94 ? -3.205 8.665 34.389 1.00 92.50 94 SER A O 1
ATOM 703 N N . GLY A 1 95 ? -4.254 8.415 32.416 1.00 90.62 95 GLY A N 1
ATOM 704 C CA . GLY A 1 95 ? -5.200 9.506 32.647 1.00 90.62 95 GLY A CA 1
ATOM 705 C C . GLY A 1 95 ? -6.050 9.294 33.902 1.00 90.62 95 GLY A C 1
ATOM 706 O O . GLY A 1 95 ? -6.147 10.177 34.757 1.00 90.62 95 GLY A O 1
ATOM 707 N N . SER A 1 96 ? -6.653 8.113 34.063 1.00 91.00 96 SER A N 1
ATOM 708 C CA . SER A 1 96 ? -7.600 7.875 35.161 1.00 91.00 96 SER A CA 1
ATOM 709 C C . SER A 1 96 ? -6.912 7.810 36.534 1.00 91.00 96 SER A C 1
ATOM 711 O O . SER A 1 96 ? -7.448 8.344 37.506 1.00 91.00 96 SER A O 1
ATOM 713 N N . LEU A 1 97 ? -5.711 7.224 36.632 1.00 94.06 97 LEU A N 1
ATOM 714 C CA . LEU A 1 97 ? -4.941 7.205 37.882 1.00 94.06 97 LEU A CA 1
ATOM 715 C C . LEU A 1 97 ? -4.443 8.597 38.272 1.00 94.06 97 LEU A C 1
ATOM 717 O O . LEU A 1 97 ? -4.584 8.988 39.433 1.00 94.06 97 LEU A O 1
ATOM 721 N N . LEU A 1 98 ? -3.901 9.360 37.317 1.00 94.19 98 LEU A N 1
ATOM 722 C CA . LEU A 1 98 ? -3.384 10.697 37.597 1.00 94.19 98 LEU A CA 1
ATOM 723 C C . LEU A 1 98 ? -4.512 11.651 38.018 1.00 94.19 98 LEU A C 1
ATOM 725 O O . LEU A 1 98 ? -4.370 12.400 38.986 1.00 94.19 98 LEU A O 1
ATOM 729 N N . SER A 1 99 ? -5.670 11.545 37.362 1.00 93.94 99 SER A N 1
ATOM 730 C CA . SER A 1 99 ? -6.907 12.233 37.744 1.00 93.94 99 SER A CA 1
ATOM 731 C C . SER A 1 99 ? -7.346 11.895 39.173 1.00 93.94 99 SER A C 1
ATOM 733 O O . SER A 1 99 ? -7.572 12.796 39.987 1.00 93.94 99 SER A O 1
ATOM 735 N N . LEU A 1 100 ? -7.426 10.600 39.512 1.00 94.69 100 LEU A N 1
ATOM 736 C CA . LEU A 1 100 ? -7.828 10.139 40.842 1.00 94.69 100 LEU A CA 1
ATOM 737 C C . LEU A 1 100 ? -6.880 10.662 41.929 1.00 94.69 100 LEU A C 1
ATOM 739 O O . LEU A 1 100 ? -7.342 11.165 42.956 1.00 94.69 100 LEU A O 1
ATOM 743 N N . LEU A 1 101 ? -5.566 10.576 41.702 1.00 95.69 101 LEU A N 1
ATOM 744 C CA . LEU A 1 101 ? -4.554 11.064 42.639 1.00 95.69 101 LEU A CA 1
ATOM 745 C C . LEU A 1 101 ? -4.675 12.573 42.861 1.00 95.69 101 LEU A C 1
ATOM 747 O O . LEU A 1 101 ? -4.750 13.007 44.013 1.00 95.69 101 LEU A O 1
ATOM 751 N N . ALA A 1 102 ? -4.771 13.362 41.789 1.00 94.62 102 ALA A N 1
ATOM 752 C CA . ALA A 1 102 ? -4.921 14.811 41.880 1.00 94.62 102 ALA A CA 1
ATOM 753 C C . ALA A 1 102 ? -6.187 15.211 42.655 1.00 94.62 102 ALA A C 1
ATOM 755 O O . ALA A 1 102 ? -6.136 16.060 43.549 1.00 94.62 102 ALA A O 1
ATOM 756 N N . MET A 1 103 ? -7.314 14.545 42.386 1.00 93.50 103 MET A N 1
ATOM 757 C CA . MET A 1 103 ? -8.564 14.780 43.109 1.00 93.50 103 MET A CA 1
ATOM 758 C C . MET A 1 103 ? -8.471 14.385 44.593 1.00 93.50 103 MET A C 1
ATOM 760 O O . MET A 1 103 ? -8.978 15.114 45.446 1.00 93.50 103 MET A O 1
ATOM 764 N N . ILE A 1 104 ? -7.808 13.272 44.937 1.00 93.44 104 ILE A N 1
ATOM 765 C CA . ILE A 1 104 ? -7.583 12.861 46.338 1.00 93.44 104 ILE A CA 1
ATOM 766 C C . ILE A 1 104 ? -6.700 13.875 47.074 1.00 93.44 104 ILE A C 1
ATOM 768 O O . ILE A 1 104 ? -6.999 14.227 48.220 1.00 93.44 104 ILE A O 1
ATOM 772 N N . VAL A 1 105 ? -5.623 14.345 46.437 1.00 94.06 105 VAL A N 1
ATOM 773 C CA . VAL A 1 105 ? -4.718 15.359 46.999 1.00 94.06 105 VAL A CA 1
ATOM 774 C C . VAL A 1 105 ? -5.480 16.653 47.259 1.00 94.06 105 VAL A C 1
ATOM 776 O O . VAL A 1 105 ? -5.449 17.152 48.385 1.00 94.06 105 VAL A O 1
ATOM 779 N N . LEU A 1 106 ? -6.247 17.136 46.279 1.00 92.69 106 LEU A N 1
ATOM 780 C CA . LEU A 1 106 ? -7.083 18.326 46.423 1.00 92.69 106 LEU A CA 1
ATOM 781 C C . LEU A 1 106 ? -8.106 18.163 47.560 1.00 92.69 106 LEU A C 1
ATOM 783 O O . LEU A 1 106 ? -8.273 19.049 48.399 1.00 92.69 106 LEU A O 1
ATOM 787 N N . PHE A 1 107 ? -8.734 16.988 47.660 1.00 86.56 107 PHE A N 1
ATOM 788 C CA . PHE A 1 107 ? -9.661 16.672 48.744 1.00 86.56 107 PHE A CA 1
ATOM 789 C C . PHE A 1 107 ? -9.026 16.738 50.131 1.00 86.56 107 PHE A C 1
ATOM 791 O O . PHE A 1 107 ? -9.647 17.251 51.071 1.00 86.56 107 PHE A O 1
ATOM 798 N N . LYS A 1 108 ? -7.814 16.193 50.276 1.00 87.50 108 LYS A N 1
ATOM 799 C CA . LYS A 1 108 ? -7.066 16.215 51.537 1.00 87.50 108 LYS A CA 1
ATOM 800 C C . LYS A 1 108 ? -6.604 17.634 51.875 1.00 87.50 108 LYS A C 1
ATOM 802 O O . LYS A 1 108 ? -6.837 18.076 52.998 1.00 87.50 108 LYS A O 1
ATOM 807 N N . ALA A 1 109 ? -6.035 18.352 50.906 1.00 89.94 109 ALA A N 1
ATOM 808 C CA . ALA A 1 109 ? -5.510 19.706 51.080 1.00 89.94 109 ALA A CA 1
ATOM 809 C C . ALA A 1 109 ? -6.602 20.702 51.497 1.00 89.94 109 ALA A C 1
ATOM 811 O O . ALA A 1 109 ? -6.441 21.447 52.461 1.00 89.94 109 ALA A O 1
ATOM 812 N N . SER A 1 110 ? -7.769 20.659 50.852 1.00 85.69 110 SER A N 1
ATOM 813 C CA . SER A 1 110 ? -8.878 21.574 51.151 1.00 85.69 110 SER A CA 1
ATOM 814 C C . SER A 1 110 ? -9.772 21.111 52.311 1.00 85.69 110 SER A C 1
ATOM 816 O O . SER A 1 110 ? -10.904 21.582 52.436 1.00 85.69 110 SER A O 1
ATOM 818 N N . ARG A 1 111 ? -9.328 20.149 53.139 1.00 81.62 111 ARG A N 1
ATOM 819 C CA . ARG A 1 111 ? -10.114 19.552 54.243 1.00 81.62 111 ARG A CA 1
ATOM 820 C C . ARG A 1 111 ? -11.540 19.160 53.820 1.00 81.62 111 ARG A C 1
ATOM 822 O O . ARG A 1 111 ? -12.500 19.361 54.563 1.00 81.62 111 ARG A O 1
ATOM 829 N N . LYS A 1 112 ? -11.681 18.614 52.608 1.00 74.31 112 LYS A N 1
ATOM 830 C CA . LYS A 1 112 ? -12.954 18.223 51.976 1.00 74.31 112 LYS A CA 1
ATOM 831 C C . LYS A 1 112 ? -13.955 19.353 51.705 1.00 74.31 112 LYS A C 1
ATOM 833 O O . LYS A 1 112 ? -15.138 19.082 51.531 1.00 74.31 112 LYS A O 1
ATOM 838 N N . LYS A 1 113 ? -13.504 20.606 51.617 1.00 80.06 113 LYS A N 1
ATOM 839 C CA . LYS A 1 113 ? -14.332 21.769 51.251 1.00 80.06 113 LYS A CA 1
ATOM 840 C C . LYS A 1 113 ? -14.074 22.229 49.808 1.00 80.06 113 LYS A C 1
ATOM 842 O O . LYS A 1 113 ? -13.852 23.408 49.565 1.00 80.06 113 LYS A O 1
ATOM 847 N N . VAL A 1 114 ? -14.086 21.299 48.853 1.00 85.94 114 VAL A N 1
ATOM 848 C CA . VAL A 1 114 ? -13.837 21.592 47.427 1.00 85.94 114 VAL A CA 1
ATOM 849 C C . VAL A 1 114 ? -15.171 21.728 46.681 1.00 85.94 114 VAL A C 1
ATOM 851 O O . VAL A 1 114 ? -16.010 20.836 46.798 1.00 85.94 114 VAL A O 1
ATOM 854 N N . PRO A 1 115 ? -15.418 22.799 45.907 1.00 89.88 115 PRO A N 1
ATOM 855 C CA . PRO A 1 115 ? -16.582 22.861 45.025 1.00 89.88 115 PRO A CA 1
ATOM 856 C C . PRO A 1 115 ? -16.536 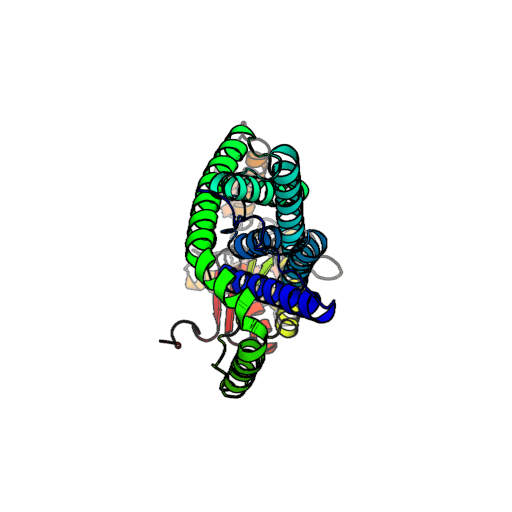21.752 43.966 1.00 89.88 115 PRO A C 1
ATOM 858 O O . PRO A 1 115 ? -15.477 21.489 43.402 1.00 89.88 115 PRO A O 1
ATOM 861 N N . LEU A 1 116 ? -17.688 21.154 43.641 1.00 86.50 116 LEU A N 1
ATOM 862 C CA . LEU A 1 116 ? -17.760 20.064 42.659 1.00 86.50 116 LEU A CA 1
ATOM 863 C C . LEU A 1 116 ? -17.125 20.437 41.310 1.00 86.50 116 LEU A C 1
ATOM 865 O O . LEU A 1 116 ? -16.357 19.656 40.770 1.00 86.50 116 LEU A O 1
ATOM 869 N N . LEU A 1 117 ? -17.376 21.654 40.823 1.00 89.25 117 LEU A N 1
ATOM 870 C CA . LEU A 1 117 ? -16.793 22.147 39.577 1.00 89.25 117 LEU A CA 1
ATOM 871 C C . LEU A 1 117 ? -15.259 22.151 39.609 1.00 89.25 117 LEU A C 1
ATOM 873 O O . LEU A 1 117 ? -14.629 21.690 38.666 1.00 89.25 117 LEU A O 1
ATOM 877 N N . VAL A 1 118 ? -14.664 22.639 40.701 1.00 89.94 118 VAL A N 1
ATOM 878 C CA . VAL A 1 118 ? -13.202 22.691 40.857 1.00 89.94 118 VAL A CA 1
ATOM 879 C C . VAL A 1 118 ? -12.636 21.276 40.860 1.00 89.94 118 VAL A C 1
ATOM 881 O O . VAL A 1 118 ? -11.683 20.996 40.146 1.00 89.94 118 VAL A O 1
ATOM 884 N N . LEU A 1 119 ? -13.280 20.364 41.591 1.00 90.25 119 LEU A N 1
ATOM 885 C CA . LEU A 1 119 ? -12.896 18.957 41.611 1.00 90.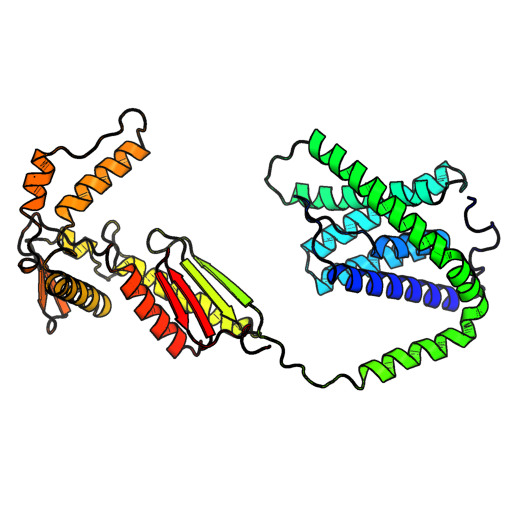25 119 LEU A CA 1
ATOM 886 C C . LEU A 1 119 ? -12.965 18.321 40.211 1.00 90.25 119 LEU A C 1
ATOM 888 O O . LEU A 1 119 ? -12.01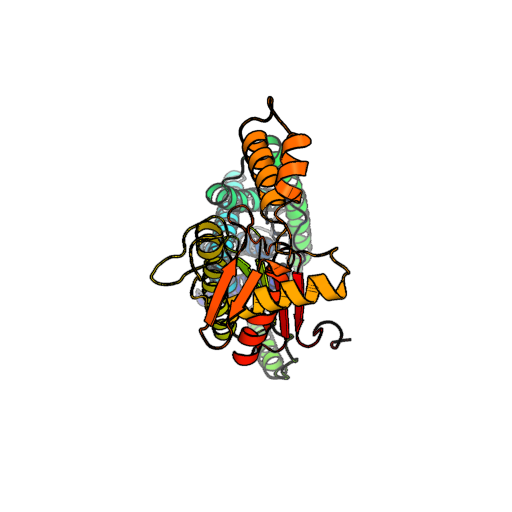9 17.649 39.808 1.00 90.25 119 LEU A O 1
ATOM 892 N N . SER A 1 120 ? -14.052 18.551 39.466 1.00 90.88 120 SER A N 1
ATOM 893 C CA . SER A 1 120 ? -14.239 18.009 38.115 1.00 90.88 120 SER A CA 1
ATOM 894 C C . SER A 1 120 ? -13.230 18.570 37.116 1.00 90.88 120 SER A C 1
ATOM 896 O O . SER A 1 120 ? -12.682 17.807 36.328 1.00 90.88 120 SER A O 1
ATOM 898 N N . VAL A 1 121 ? -12.951 19.876 37.156 1.00 92.06 121 VAL A N 1
ATOM 899 C CA . VAL A 1 121 ? -11.962 20.517 36.274 1.00 92.06 121 VAL A CA 1
ATOM 900 C C . VAL A 1 121 ? -10.548 20.037 36.601 1.00 92.06 121 VAL A C 1
ATOM 902 O O . VAL A 1 121 ? -9.799 19.708 35.687 1.00 92.06 121 VAL A O 1
ATOM 905 N N . THR A 1 122 ? -10.188 19.907 37.883 1.00 92.44 122 THR A N 1
ATOM 906 C CA . THR A 1 122 ? -8.905 19.301 38.280 1.00 92.44 122 THR A CA 1
ATOM 907 C C . THR A 1 122 ? -8.806 17.858 37.791 1.00 92.44 122 THR A C 1
ATOM 909 O O . THR A 1 122 ? -7.795 17.477 37.206 1.00 92.44 122 THR A O 1
ATOM 912 N N . GLY A 1 123 ? -9.862 17.063 37.977 1.00 90.94 123 GLY A N 1
ATOM 913 C CA . GLY A 1 123 ? -9.914 15.694 37.477 1.00 90.94 123 GLY A CA 1
ATOM 914 C C . GLY A 1 123 ? -9.721 15.626 35.960 1.00 90.94 123 GLY A C 1
ATOM 915 O O . GLY A 1 123 ? -8.893 14.847 35.492 1.00 90.94 123 GLY A O 1
ATOM 916 N N . ALA A 1 124 ? -10.433 16.454 35.198 1.00 91.12 124 ALA A N 1
ATOM 917 C CA . ALA A 1 124 ? -10.330 16.517 33.743 1.00 91.12 124 ALA A CA 1
ATOM 918 C C . ALA A 1 124 ? -8.935 16.952 33.265 1.00 91.12 124 ALA A C 1
ATOM 920 O O . ALA A 1 124 ? -8.381 16.337 32.358 1.00 91.12 124 ALA A O 1
ATOM 921 N N . LEU A 1 125 ? -8.333 17.952 33.915 1.00 91.88 125 LEU A N 1
ATOM 922 C CA . LEU A 1 125 ? -6.994 18.441 33.584 1.00 91.88 125 LEU A CA 1
ATOM 923 C C . LEU A 1 125 ? -5.942 17.340 33.703 1.00 91.88 125 LEU A C 1
ATOM 925 O O . LEU A 1 125 ? -5.217 17.069 32.749 1.00 91.88 125 LEU A O 1
ATOM 929 N N . PHE A 1 126 ? -5.884 16.676 34.857 1.00 92.56 126 PHE A N 1
ATOM 930 C CA . PHE A 1 126 ? -4.903 15.619 35.096 1.00 92.56 126 PHE A CA 1
ATOM 931 C C . PHE A 1 126 ? -5.211 14.341 34.308 1.00 92.56 126 PHE A C 1
ATOM 933 O O . PHE A 1 126 ? -4.286 13.624 33.937 1.00 92.56 126 PHE A O 1
ATOM 940 N N . HIS A 1 127 ? -6.482 14.080 33.989 1.00 90.06 127 HIS A N 1
ATOM 941 C CA . HIS A 1 127 ? -6.853 12.996 33.081 1.00 90.06 127 HIS A CA 1
ATOM 942 C C . HIS A 1 127 ? -6.297 13.230 31.674 1.00 90.06 127 HIS A C 1
ATOM 944 O O . HIS A 1 127 ? -5.622 12.366 31.116 1.00 90.06 127 HIS A O 1
ATOM 950 N N . ASN A 1 128 ? -6.531 14.427 31.137 1.00 89.94 128 ASN A N 1
ATOM 951 C CA . ASN A 1 128 ? -6.063 14.833 29.819 1.00 89.94 128 ASN A CA 1
ATOM 952 C C . ASN A 1 128 ? -4.531 14.876 29.752 1.00 89.94 128 ASN A C 1
ATOM 954 O O . ASN A 1 128 ? -3.933 14.389 28.797 1.00 89.94 128 ASN A O 1
ATOM 958 N N . PHE A 1 129 ? -3.891 15.392 30.801 1.00 89.56 129 PHE A N 1
ATOM 959 C CA . PHE A 1 129 ? -2.436 15.425 30.913 1.00 89.56 129 PHE A CA 1
ATOM 960 C C . PHE A 1 129 ? -1.820 14.017 30.970 1.00 89.56 129 PHE A C 1
ATOM 962 O O . PHE A 1 129 ? -0.833 13.752 30.290 1.00 89.56 129 PHE A O 1
ATOM 969 N N . GLY A 1 130 ? -2.424 13.083 31.716 1.00 90.44 130 GLY A N 1
ATOM 970 C CA . GLY A 1 130 ? -1.959 11.693 31.771 1.00 90.44 130 GLY A CA 1
ATOM 971 C C . GLY A 1 130 ? -2.088 10.957 30.432 1.00 90.44 130 GLY A C 1
ATOM 972 O O . GLY A 1 130 ? -1.188 10.201 30.065 1.00 90.44 130 GLY A O 1
ATOM 973 N N . GLN A 1 131 ? -3.164 11.203 29.672 1.00 88.69 131 GLN A N 1
ATOM 974 C CA . GLN A 1 131 ? -3.309 10.686 28.302 1.00 88.69 131 GLN A CA 1
ATOM 975 C C . GLN A 1 131 ? -2.235 11.256 27.371 1.00 88.69 131 GLN A C 1
ATOM 977 O O . GLN A 1 131 ? -1.594 10.512 26.629 1.00 88.69 131 GLN A O 1
ATOM 982 N N . PHE A 1 132 ? -2.003 12.565 27.460 1.00 86.69 132 PHE A N 1
ATOM 983 C CA . PHE A 1 132 ? -1.005 13.259 26.659 1.00 86.69 132 PHE A CA 1
ATOM 984 C C . PHE A 1 132 ? 0.431 12.789 26.944 1.00 86.69 132 PHE A C 1
ATOM 986 O O . PHE A 1 132 ? 1.225 12.658 26.018 1.00 86.69 132 PHE A O 1
ATOM 993 N N . LEU A 1 133 ? 0.766 12.459 28.195 1.00 87.00 133 LEU A N 1
ATOM 994 C CA . LEU A 1 133 ? 2.092 11.935 28.539 1.00 87.00 133 LEU A CA 1
ATOM 995 C C . LEU A 1 133 ? 2.396 10.607 27.828 1.00 87.00 133 LEU A C 1
ATOM 997 O O . LEU A 1 133 ? 3.505 10.409 27.344 1.00 87.00 133 LEU A O 1
ATOM 1001 N N . ILE A 1 134 ? 1.407 9.714 27.724 1.00 87.75 134 ILE A N 1
ATOM 1002 C CA . ILE A 1 134 ? 1.558 8.458 26.973 1.00 87.75 134 ILE A CA 1
ATOM 1003 C C . ILE A 1 134 ? 1.719 8.742 25.477 1.00 87.75 134 ILE A C 1
ATOM 1005 O O . ILE A 1 134 ? 2.556 8.123 24.830 1.00 87.75 134 ILE A O 1
ATOM 1009 N N . PHE A 1 135 ? 0.978 9.713 24.936 1.00 82.06 135 PHE A N 1
ATOM 1010 C CA . PHE A 1 135 ? 1.152 10.148 23.550 1.00 82.06 135 PHE A CA 1
ATOM 1011 C C . PHE A 1 135 ? 2.572 10.671 23.277 1.00 82.06 135 PHE A C 1
ATOM 1013 O O . PHE A 1 135 ? 3.158 10.283 22.271 1.00 82.06 135 PHE A O 1
ATOM 1020 N N . LEU A 1 136 ? 3.147 11.483 24.174 1.00 82.38 136 LEU A N 1
ATOM 1021 C CA . LEU A 1 136 ? 4.524 11.983 24.051 1.00 82.38 136 LEU A CA 1
ATOM 1022 C C . LEU A 1 136 ? 5.575 10.871 24.062 1.00 82.38 136 LEU A C 1
ATOM 1024 O O . LEU A 1 136 ? 6.563 10.966 23.347 1.00 82.38 136 LEU A O 1
ATOM 1028 N N . LEU A 1 137 ? 5.378 9.831 24.875 1.00 81.81 137 LEU A N 1
ATOM 1029 C CA . LEU A 1 137 ? 6.317 8.707 24.940 1.00 81.81 137 LEU A CA 1
ATOM 1030 C C . LEU A 1 137 ? 6.334 7.875 23.652 1.00 81.81 137 LEU A C 1
ATOM 1032 O O . LEU A 1 137 ? 7.333 7.226 23.366 1.00 81.81 137 LEU A O 1
ATOM 1036 N N . ILE A 1 138 ? 5.230 7.874 22.903 1.00 80.31 138 ILE A N 1
ATOM 1037 C CA . ILE A 1 138 ? 5.066 7.064 21.690 1.00 80.31 138 ILE A CA 1
ATOM 1038 C C . ILE A 1 138 ? 5.357 7.884 20.428 1.00 80.31 138 ILE A C 1
ATOM 1040 O O . ILE A 1 138 ? 5.844 7.350 19.436 1.00 80.31 138 ILE A O 1
ATOM 1044 N N . SER A 1 139 ? 5.040 9.177 20.439 1.00 70.44 139 SER A N 1
ATOM 1045 C CA . SER A 1 139 ? 5.080 10.010 19.239 1.00 70.44 139 SER A CA 1
ATOM 1046 C C . SER A 1 139 ? 6.435 10.696 19.102 1.00 70.44 139 SER A C 1
ATOM 1048 O O . SER A 1 139 ? 6.795 11.524 19.931 1.00 70.44 139 SER A O 1
ATOM 1050 N N . ALA A 1 140 ? 7.145 10.441 18.001 1.00 70.12 140 ALA A N 1
ATOM 1051 C CA . ALA A 1 140 ? 8.380 11.150 17.634 1.00 70.12 140 ALA A CA 1
ATOM 1052 C C . ALA A 1 140 ? 8.133 12.577 17.090 1.00 70.12 140 ALA A C 1
ATOM 1054 O O . ALA A 1 140 ? 9.026 13.200 16.519 1.00 70.12 140 ALA A O 1
ATOM 1055 N N . VAL A 1 141 ? 6.908 13.096 17.227 1.00 68.12 141 VAL A N 1
ATOM 1056 C CA . VAL A 1 141 ? 6.500 14.381 16.656 1.00 68.12 141 VAL A CA 1
ATOM 1057 C C . VAL A 1 141 ? 6.868 15.512 17.620 1.00 68.12 141 VAL A C 1
ATOM 1059 O O . VAL A 1 141 ? 6.397 15.510 18.761 1.00 68.12 141 VAL A O 1
ATOM 1062 N N . PRO A 1 142 ? 7.653 16.516 17.191 1.00 69.19 142 PRO A N 1
ATOM 1063 C CA . PRO A 1 142 ? 7.892 17.702 17.998 1.00 69.19 142 PRO A CA 1
ATOM 1064 C C . PRO A 1 142 ? 6.594 18.512 18.103 1.00 69.19 142 PRO A C 1
ATOM 1066 O O . PRO A 1 142 ? 6.059 18.986 17.103 1.00 69.19 142 PRO A O 1
ATOM 1069 N N . VAL A 1 143 ? 6.072 18.684 19.321 1.00 71.44 143 VAL A N 1
ATOM 1070 C CA . VAL A 1 143 ? 4.855 19.472 19.567 1.00 71.44 143 VAL A CA 1
ATOM 1071 C C . VAL A 1 143 ? 5.182 20.702 20.412 1.00 71.44 143 VAL A C 1
ATOM 1073 O O . VAL A 1 143 ? 5.900 20.621 21.407 1.00 71.44 143 VAL A O 1
ATOM 1076 N N . SER A 1 144 ? 4.630 21.858 20.034 1.00 79.25 144 SER A N 1
ATOM 1077 C CA . SER A 1 144 ? 4.797 23.102 20.792 1.00 79.25 144 SER A CA 1
ATOM 1078 C C . SER A 1 144 ? 4.070 23.046 22.141 1.00 79.25 144 SER A C 1
ATOM 1080 O O . SER A 1 144 ? 2.841 22.949 22.204 1.00 79.25 144 SER A O 1
ATOM 1082 N N . TRP A 1 145 ? 4.828 23.176 23.234 1.00 77.75 145 TRP A N 1
ATOM 1083 C CA . TRP A 1 145 ? 4.303 23.165 24.603 1.00 77.75 145 TRP A CA 1
ATOM 1084 C C . TRP A 1 145 ? 3.263 24.259 24.869 1.00 77.75 145 TRP A C 1
ATOM 1086 O O . TRP A 1 145 ? 2.314 24.027 25.615 1.00 77.75 145 TRP A O 1
ATOM 1096 N N . THR A 1 146 ? 3.393 25.434 24.247 1.00 79.69 146 THR A N 1
ATOM 1097 C CA . THR A 1 146 ? 2.447 26.544 24.450 1.00 79.69 146 THR A CA 1
ATOM 1098 C C . THR A 1 146 ? 1.070 26.225 23.872 1.00 79.69 146 THR A C 1
ATOM 1100 O O . THR A 1 146 ? 0.055 26.448 24.534 1.00 79.69 146 THR A O 1
ATOM 1103 N N . TYR A 1 147 ? 1.031 25.627 22.678 1.00 79.19 147 TYR A N 1
ATOM 1104 C CA . TYR A 1 147 ? -0.204 25.184 22.031 1.00 79.19 147 TYR A CA 1
ATOM 1105 C C . TYR A 1 147 ? -0.887 24.063 22.826 1.00 79.19 147 TYR A C 1
ATOM 1107 O O . TYR A 1 147 ? -2.091 24.117 23.081 1.00 79.19 147 TYR A O 1
ATOM 1115 N N . ILE A 1 148 ? -0.110 23.080 23.291 1.00 80.31 148 ILE A N 1
ATOM 1116 C CA . ILE A 1 148 ? -0.626 21.945 24.066 1.00 80.31 148 ILE A CA 1
ATOM 1117 C C . ILE A 1 148 ? -1.219 22.394 25.395 1.00 80.31 148 ILE A C 1
ATOM 1119 O O . ILE A 1 148 ? -2.325 21.984 25.743 1.00 80.31 148 ILE A O 1
ATOM 1123 N N . VAL A 1 149 ? -0.495 23.218 26.156 1.00 82.44 149 VAL A N 1
ATOM 1124 C CA . VAL A 1 149 ? -0.967 23.680 27.467 1.00 82.44 149 V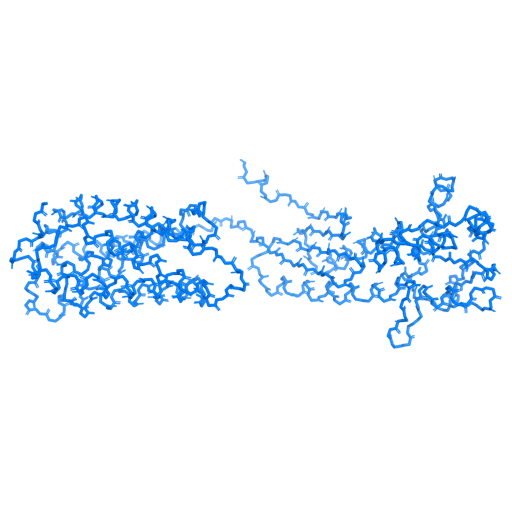AL A CA 1
ATOM 1125 C C . VAL A 1 149 ? -2.264 24.473 27.306 1.00 82.44 149 VAL A C 1
ATOM 1127 O O . VAL A 1 149 ? -3.209 24.245 28.063 1.00 82.44 149 VAL A O 1
ATOM 1130 N N . GLY A 1 150 ? -2.355 25.325 26.278 1.00 85.19 150 GLY A N 1
ATOM 1131 C CA . GLY A 1 150 ? -3.594 26.021 25.930 1.00 85.19 150 GLY A CA 1
ATOM 1132 C C . GLY A 1 150 ? -4.747 25.057 25.632 1.00 85.19 150 GLY A C 1
ATOM 1133 O O . GLY A 1 150 ? -5.816 25.166 26.237 1.00 85.19 150 GLY A O 1
ATOM 1134 N N . LEU A 1 151 ? -4.520 24.067 24.764 1.00 84.06 151 LEU A N 1
ATOM 1135 C CA . LEU A 1 151 ? -5.527 23.070 24.390 1.00 84.06 151 LEU A CA 1
ATOM 1136 C C . LEU A 1 151 ? -5.996 22.230 25.591 1.00 84.06 151 LEU A C 1
ATOM 1138 O O . LEU A 1 151 ? -7.199 22.049 25.787 1.00 84.06 151 LEU A O 1
ATOM 1142 N N . LEU A 1 152 ? -5.068 21.747 26.423 1.00 85.44 152 LEU A N 1
ATOM 1143 C CA . LEU A 1 152 ? -5.378 20.941 27.607 1.00 85.44 152 LEU A CA 1
ATOM 1144 C C . LEU A 1 152 ? -6.232 21.713 28.616 1.00 85.44 152 LEU A C 1
ATOM 1146 O O . LEU A 1 152 ? -7.169 21.137 29.167 1.00 85.44 152 LEU A O 1
ATOM 1150 N N . LEU A 1 153 ? -5.950 23.002 28.837 1.00 88.25 153 LEU A N 1
ATOM 1151 C CA . LEU A 1 153 ? -6.727 23.848 29.748 1.00 88.25 153 LEU A CA 1
ATOM 1152 C C . LEU A 1 153 ? -8.155 24.075 29.242 1.00 88.25 153 LEU A C 1
ATOM 1154 O O . LEU A 1 153 ? -9.106 23.932 30.014 1.00 88.25 153 LEU A O 1
ATOM 1158 N N . VAL A 1 154 ? -8.317 24.378 27.951 1.00 89.25 154 VAL A N 1
ATOM 1159 C CA . VAL A 1 154 ? -9.638 24.573 27.333 1.00 89.25 154 VAL A CA 1
ATOM 1160 C C . VAL A 1 154 ? -10.460 23.285 27.404 1.00 89.25 154 VAL A C 1
ATOM 1162 O O . VAL A 1 154 ? -11.604 23.304 27.866 1.00 89.25 154 VAL A O 1
ATOM 1165 N N . LEU A 1 155 ? -9.866 22.148 27.030 1.00 87.06 155 LEU A N 1
ATOM 1166 C CA . LEU A 1 155 ? -10.527 20.844 27.103 1.00 87.06 155 LEU A CA 1
ATOM 1167 C C . LEU A 1 155 ? -10.864 20.450 28.542 1.00 87.06 155 LEU A C 1
ATOM 1169 O O . LEU A 1 155 ? -11.950 19.928 28.790 1.00 87.06 155 LEU A O 1
ATOM 1173 N N . ALA A 1 156 ? -9.971 20.704 29.501 1.00 89.19 156 ALA A N 1
ATOM 1174 C CA . ALA A 1 156 ? -10.209 20.409 30.912 1.00 89.19 156 ALA A CA 1
ATOM 1175 C C . ALA A 1 156 ? -11.361 21.238 31.489 1.00 89.19 156 ALA A C 1
ATOM 1177 O O . ALA A 1 156 ? -12.185 20.717 32.243 1.00 89.19 156 ALA A O 1
ATOM 1178 N N . LEU A 1 157 ? -11.455 22.516 31.113 1.00 91.38 157 LEU A N 1
ATOM 1179 C CA . LEU A 1 157 ? -12.557 23.378 31.524 1.00 91.38 157 LEU A CA 1
ATOM 1180 C C . LEU A 1 157 ? -13.885 22.903 30.916 1.00 91.38 157 LEU A C 1
ATOM 1182 O O . LEU A 1 157 ? -14.881 22.778 31.630 1.00 91.38 157 LEU A O 1
ATOM 1186 N N . ALA A 1 158 ? -13.900 22.578 29.622 1.00 89.50 158 ALA A N 1
ATOM 1187 C CA . ALA A 1 158 ? -15.094 22.099 28.929 1.00 89.50 158 ALA A CA 1
ATOM 1188 C C . ALA A 1 158 ? -15.575 20.738 29.470 1.00 89.50 158 ALA A C 1
ATOM 1190 O O . ALA A 1 158 ? -16.706 20.599 29.931 1.00 89.50 158 ALA A O 1
ATOM 1191 N N . THR A 1 159 ? -14.705 19.730 29.499 1.00 87.81 159 THR A N 1
ATOM 1192 C CA . THR A 1 159 ? -15.062 18.385 29.989 1.00 87.81 159 THR A CA 1
ATOM 1193 C C . THR A 1 159 ? -15.337 18.375 31.495 1.00 87.81 159 THR A C 1
ATOM 1195 O O . THR A 1 159 ? -16.252 17.687 31.954 1.00 87.81 159 THR A O 1
ATOM 1198 N N . GLY A 1 160 ? -14.618 19.186 32.278 1.00 88.81 160 GLY A N 1
ATOM 1199 C CA . GLY A 1 160 ? -14.832 19.343 33.716 1.00 88.81 160 GLY A CA 1
ATOM 1200 C C . GLY A 1 160 ? -16.161 20.020 34.063 1.00 88.81 160 GLY A C 1
ATOM 1201 O O . GLY A 1 160 ? -16.857 19.567 34.974 1.00 88.81 160 GLY A O 1
ATOM 1202 N N . THR A 1 161 ? -16.561 21.061 33.325 1.00 88.50 161 THR A N 1
ATOM 1203 C CA . THR A 1 161 ? -17.875 21.708 33.508 1.00 88.50 161 THR A CA 1
ATOM 1204 C C . THR A 1 161 ? -19.015 20.749 33.171 1.00 88.50 161 THR A C 1
ATOM 1206 O O . THR A 1 161 ? -19.914 20.573 33.995 1.00 88.50 161 THR A O 1
ATOM 1209 N N . ILE A 1 162 ? -18.938 20.051 32.033 1.00 86.69 162 ILE A N 1
ATOM 1210 C CA . ILE A 1 162 ? -19.918 19.028 31.634 1.00 86.69 162 ILE A CA 1
ATOM 1211 C C . ILE A 1 162 ? -20.008 17.925 32.696 1.00 86.69 162 ILE A C 1
ATOM 1213 O O . ILE A 1 162 ? -21.097 17.615 33.180 1.00 86.69 162 ILE A O 1
ATOM 1217 N N . SER A 1 163 ? -18.867 17.391 33.138 1.00 85.88 163 SER A N 1
ATOM 1218 C CA . SER A 1 163 ? -18.807 16.353 34.176 1.00 85.88 163 SER A CA 1
ATOM 1219 C C . SER A 1 163 ? -19.444 16.809 35.489 1.00 85.88 163 SER A C 1
ATOM 1221 O O . SER A 1 163 ? -20.188 16.055 36.120 1.00 85.88 163 SER A O 1
ATOM 1223 N N . SER A 1 164 ? -19.20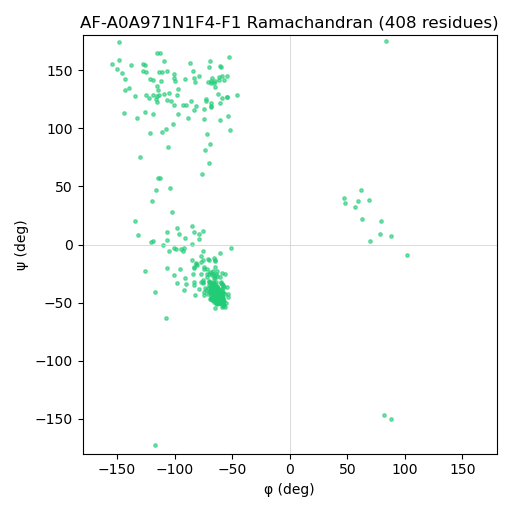1 18.060 35.894 1.00 87.62 164 SER A N 1
ATOM 1224 C CA . SER A 1 164 ? -19.815 18.636 37.090 1.00 87.62 164 SER A CA 1
ATOM 1225 C C . SER A 1 164 ? -21.329 18.794 36.943 1.00 87.62 164 SER A C 1
ATOM 1227 O O . SER A 1 164 ? -22.039 18.614 37.934 1.00 87.62 164 SER A O 1
ATOM 1229 N N . LEU A 1 165 ? -21.831 19.157 35.759 1.00 86.25 165 LEU A N 1
ATOM 1230 C CA . LEU A 1 165 ? -23.266 19.295 35.498 1.00 86.25 165 LEU A CA 1
ATOM 1231 C C . LEU A 1 165 ? -23.966 17.934 35.519 1.00 86.25 165 LEU A C 1
ATOM 1233 O O . LEU A 1 165 ? -24.979 17.790 36.206 1.00 86.25 165 LEU A O 1
ATOM 1237 N N . ILE A 1 166 ? -23.388 16.929 34.852 1.00 83.81 166 ILE A N 1
ATOM 1238 C CA . ILE A 1 166 ? -23.901 15.552 34.844 1.00 83.81 166 ILE A CA 1
ATOM 1239 C C . ILE A 1 166 ? -23.959 15.013 36.270 1.00 83.81 166 ILE A C 1
ATOM 1241 O O . ILE A 1 166 ? -25.009 14.556 36.724 1.00 83.81 166 ILE A O 1
ATOM 1245 N N . LEU A 1 167 ? -22.857 15.114 37.019 1.00 82.75 167 LEU A N 1
ATOM 1246 C CA . LEU A 1 167 ? -22.830 14.584 38.376 1.00 82.75 167 LEU A CA 1
ATOM 1247 C C . LEU A 1 167 ? -23.826 15.309 39.284 1.00 82.75 167 LEU A C 1
ATOM 1249 O O . LEU A 1 167 ? -24.482 14.668 40.098 1.00 82.75 167 LEU A O 1
ATOM 1253 N N . LYS A 1 168 ? -23.996 16.625 39.114 1.00 84.50 168 LYS A N 1
ATOM 1254 C CA . LYS A 1 168 ? -24.991 17.409 39.857 1.00 84.50 168 LYS A CA 1
ATOM 1255 C C . LYS A 1 168 ? -26.425 16.972 39.540 1.00 84.50 168 LYS A C 1
ATOM 1257 O O . LYS A 1 168 ? -27.239 16.899 40.460 1.00 84.50 168 LYS A O 1
ATOM 1262 N N . ALA A 1 169 ? -26.732 16.669 38.279 1.00 80.50 169 ALA A N 1
ATOM 1263 C CA . ALA A 1 169 ? -28.044 16.170 37.868 1.00 80.50 169 ALA A CA 1
ATOM 1264 C C . ALA A 1 169 ? -28.337 14.781 38.464 1.00 80.50 169 ALA A C 1
ATOM 1266 O O . ALA A 1 169 ? -29.439 14.527 38.947 1.00 80.50 169 ALA A O 1
ATOM 1267 N N . VAL A 1 170 ? -27.325 13.909 38.506 1.00 75.31 170 VAL A N 1
ATOM 1268 C CA . VAL A 1 170 ? -27.449 12.524 38.993 1.00 75.31 170 VAL A CA 1
ATOM 1269 C C . VAL A 1 170 ? -27.296 12.413 40.518 1.00 75.31 170 VAL A C 1
ATOM 1271 O O . VAL A 1 170 ? -27.682 11.406 41.108 1.00 75.31 170 VAL A O 1
ATOM 1274 N N . GLN A 1 171 ? -26.817 13.461 41.197 1.00 79.56 171 GLN A N 1
ATOM 1275 C CA . GLN A 1 171 ? -26.493 13.434 42.626 1.00 79.56 171 GLN A CA 1
ATOM 1276 C C . GLN A 1 171 ? -27.670 12.999 43.516 1.00 79.56 171 GLN A C 1
ATOM 1278 O O . GLN A 1 171 ? -27.541 12.071 44.312 1.00 79.56 171 GLN A O 1
ATOM 1283 N N . ARG A 1 172 ? -28.830 13.659 43.384 1.00 74.12 172 ARG A N 1
ATOM 1284 C CA . ARG A 1 172 ? -30.023 13.365 44.201 1.00 74.12 172 ARG A CA 1
ATOM 1285 C C . ARG A 1 172 ? -30.610 11.973 43.910 1.00 74.12 172 ARG A C 1
ATOM 1287 O O . ARG A 1 172 ? -30.891 11.258 44.879 1.00 74.12 172 ARG A O 1
ATOM 1294 N N . PRO A 1 173 ? -30.774 11.560 42.633 1.00 74.62 173 PRO A N 1
ATOM 1295 C CA . PRO A 1 173 ? -31.133 10.182 42.299 1.00 74.62 173 PRO A CA 1
ATOM 1296 C C . PRO A 1 173 ? -30.181 9.158 42.917 1.00 74.62 173 PRO A C 1
ATOM 1298 O O . PRO A 1 173 ? -30.630 8.192 43.528 1.00 74.62 173 PRO A O 1
ATOM 1301 N N . MET A 1 174 ? -28.872 9.397 42.826 1.00 73.19 174 MET A N 1
ATOM 1302 C CA . MET A 1 174 ? -27.846 8.474 43.305 1.00 73.19 174 MET A CA 1
ATOM 1303 C C . MET A 1 174 ? -27.822 8.362 44.836 1.00 73.19 174 MET A C 1
ATOM 1305 O O . MET A 1 174 ? -27.726 7.256 45.361 1.00 73.19 174 MET A O 1
ATOM 1309 N N . GLU A 1 175 ? -27.971 9.470 45.567 1.00 76.81 175 GLU A N 1
ATOM 1310 C CA . GLU A 1 175 ? -28.084 9.462 47.036 1.00 76.81 175 GLU A CA 1
ATOM 1311 C C . GLU A 1 175 ? -29.326 8.706 47.516 1.00 76.81 175 GLU A C 1
ATOM 1313 O O . GLU A 1 175 ? -29.259 7.931 48.473 1.00 76.81 175 GLU A O 1
ATOM 1318 N N . SER A 1 176 ? -30.451 8.899 46.825 1.00 72.50 176 SER A N 1
ATOM 1319 C CA . SER A 1 176 ? -31.689 8.170 47.104 1.00 72.50 176 SER A CA 1
ATOM 1320 C C . SER A 1 176 ? -31.492 6.680 46.824 1.00 72.50 176 SER A C 1
ATOM 1322 O O . SER A 1 176 ? -31.749 5.839 47.681 1.00 72.50 176 SER A O 1
ATOM 1324 N N . TRP A 1 177 ? -30.927 6.342 45.668 1.00 67.06 177 TRP A N 1
ATOM 1325 C CA . TRP A 1 177 ? -30.676 4.964 45.270 1.00 67.06 177 TRP A CA 1
ATOM 1326 C C . TRP A 1 177 ? -29.729 4.230 46.231 1.00 67.06 177 TRP A C 1
ATOM 1328 O O . TRP A 1 177 ? -30.078 3.158 46.717 1.00 67.06 177 TRP A O 1
ATOM 1338 N N . LEU A 1 178 ? -28.593 4.826 46.621 1.00 71.12 178 LEU A N 1
ATOM 1339 C CA . LEU A 1 178 ? -27.648 4.237 47.589 1.00 71.12 178 LEU A CA 1
ATOM 1340 C C . LEU A 1 178 ? -28.284 3.938 48.961 1.00 71.12 178 LEU A C 1
ATOM 1342 O O . LEU A 1 178 ? -27.793 3.074 49.701 1.00 71.12 178 LEU A O 1
ATOM 1346 N N . LYS A 1 179 ? -29.366 4.649 49.305 1.00 67.38 179 LYS A N 1
ATOM 1347 C CA . LYS A 1 179 ? -30.124 4.480 50.549 1.00 67.38 179 LYS A CA 1
ATOM 1348 C C . LYS A 1 179 ? -31.150 3.340 50.476 1.00 67.38 179 LYS A C 1
ATOM 1350 O O . LYS A 1 179 ? -31.325 2.659 51.483 1.00 67.38 179 LYS A O 1
ATOM 1355 N N . TYR A 1 180 ? -31.773 3.105 49.317 1.00 64.50 180 TYR A N 1
ATOM 1356 C CA . TYR A 1 180 ? -32.861 2.125 49.123 1.00 64.50 180 TYR A CA 1
ATOM 1357 C C . TYR A 1 180 ? -32.441 0.844 48.361 1.00 64.50 180 TYR A C 1
ATOM 1359 O O . TYR A 1 180 ? -33.272 -0.019 48.078 1.00 64.50 180 TYR A O 1
ATOM 1367 N N . SER A 1 181 ? -31.155 0.693 48.024 1.00 60.12 181 SER A N 1
ATOM 1368 C CA . SER A 1 181 ? -30.687 -0.248 46.996 1.00 60.12 181 SER A CA 1
ATOM 1369 C C . SER A 1 181 ? -30.749 -1.746 47.314 1.00 60.12 181 SER A C 1
ATOM 1371 O O . SER A 1 181 ? -30.634 -2.528 46.377 1.00 60.12 181 SER A O 1
ATOM 1373 N N . THR A 1 182 ? -30.976 -2.213 48.548 1.00 54.81 182 THR A N 1
ATOM 1374 C CA . THR A 1 182 ? -30.973 -3.672 48.813 1.00 54.81 182 THR A CA 1
ATOM 1375 C C . THR A 1 182 ? -32.103 -4.438 48.117 1.00 54.81 182 THR A C 1
ATOM 1377 O O . THR A 1 182 ? -31.896 -5.593 47.766 1.00 54.81 182 THR A O 1
ATOM 1380 N N . HIS A 1 183 ? -33.259 -3.816 47.859 1.00 54.94 183 HIS A N 1
ATOM 1381 C CA . HIS A 1 183 ? -34.416 -4.503 47.256 1.00 54.94 183 HIS A CA 1
ATOM 1382 C C . HIS A 1 183 ? -34.582 -4.244 45.752 1.00 54.94 183 HIS A C 1
ATOM 1384 O O . HIS A 1 183 ? -35.098 -5.091 45.033 1.00 54.94 183 HIS A O 1
ATOM 1390 N N . ILE A 1 184 ? -34.090 -3.107 45.254 1.00 56.38 184 ILE A N 1
ATOM 1391 C CA . ILE A 1 184 ? -34.213 -2.714 43.840 1.00 56.38 184 ILE A CA 1
ATOM 1392 C C . ILE A 1 184 ? -33.098 -3.353 42.982 1.00 56.38 184 ILE A C 1
ATOM 1394 O O . ILE A 1 184 ? -33.286 -3.601 41.793 1.00 56.38 184 ILE A O 1
ATOM 1398 N N . LEU A 1 185 ? -31.949 -3.685 43.587 1.00 53.69 185 LEU A N 1
ATOM 1399 C CA . LEU A 1 185 ? -30.782 -4.239 42.888 1.00 53.69 185 LEU A CA 1
ATOM 1400 C C . LEU A 1 185 ? -30.977 -5.660 42.338 1.00 53.69 185 LEU A C 1
ATOM 1402 O O . LEU A 1 185 ? -30.455 -5.960 41.268 1.00 53.69 185 LEU A O 1
ATOM 1406 N N . LEU A 1 186 ? -31.747 -6.508 43.027 1.00 52.00 186 LEU A N 1
ATOM 1407 C CA . LEU A 1 186 ? -32.085 -7.857 42.549 1.00 52.00 186 LEU A CA 1
ATOM 1408 C C . LEU A 1 186 ? -33.020 -7.810 41.331 1.00 52.00 186 LEU A C 1
ATOM 1410 O O . LEU A 1 186 ? -32.848 -8.587 40.398 1.00 52.00 186 LEU A O 1
ATOM 1414 N N . ALA A 1 187 ? -33.955 -6.855 41.301 1.00 53.78 187 ALA A N 1
ATOM 1415 C CA . ALA A 1 187 ? -34.895 -6.692 40.194 1.00 53.78 187 ALA A CA 1
ATOM 1416 C C . ALA A 1 187 ? -34.227 -6.109 38.935 1.00 53.78 187 ALA A C 1
ATOM 1418 O O . ALA A 1 187 ? -34.526 -6.542 37.827 1.00 53.78 187 ALA A O 1
ATOM 1419 N N . ILE A 1 188 ? -33.280 -5.174 39.088 1.00 58.03 188 ILE A N 1
ATOM 1420 C CA . ILE A 1 188 ? -32.580 -4.551 37.951 1.00 58.03 188 ILE A CA 1
ATOM 1421 C C . ILE A 1 188 ? -31.506 -5.472 37.351 1.00 58.03 188 ILE A C 1
ATOM 1423 O O . ILE A 1 188 ? -31.236 -5.356 36.163 1.00 58.03 188 ILE A O 1
ATOM 1427 N N . MET A 1 189 ? -30.928 -6.419 38.104 1.00 54.50 189 MET A N 1
ATOM 1428 C CA . MET A 1 189 ? -29.978 -7.400 37.543 1.00 54.50 189 MET A CA 1
ATOM 1429 C C . MET A 1 189 ? -30.632 -8.502 36.688 1.00 54.50 189 MET A C 1
ATOM 1431 O O . MET A 1 189 ? -29.955 -9.078 35.840 1.00 54.50 189 MET A O 1
ATOM 1435 N N . LEU A 1 190 ? -31.934 -8.768 36.847 1.00 53.41 190 LEU A N 1
ATOM 1436 C CA . LEU A 1 190 ? -32.675 -9.771 36.057 1.00 53.41 190 LEU A CA 1
ATOM 1437 C C . LEU A 1 190 ? -33.170 -9.249 34.692 1.00 53.41 190 LEU A C 1
ATOM 1439 O O . LEU A 1 190 ? -33.416 -10.029 33.772 1.00 53.41 190 LEU A O 1
ATOM 1443 N N . ILE A 1 191 ? -33.272 -7.929 34.527 1.00 55.88 191 ILE A N 1
ATOM 1444 C CA . ILE A 1 191 ? -33.745 -7.288 33.291 1.00 55.88 191 ILE A CA 1
ATOM 1445 C C . ILE A 1 191 ? -32.700 -7.335 32.152 1.00 55.88 191 ILE A C 1
ATOM 1447 O O . ILE A 1 191 ? -33.065 -7.702 31.039 1.00 55.88 191 ILE A O 1
ATOM 1451 N N . PRO A 1 192 ? -31.395 -7.067 32.361 1.00 53.91 192 PRO A N 1
ATOM 1452 C CA . PRO A 1 192 ? -30.417 -7.214 31.286 1.00 53.91 192 PRO A CA 1
ATOM 1453 C C . PRO A 1 192 ? -30.165 -8.683 30.912 1.00 53.91 192 PRO A C 1
ATOM 1455 O O . PRO A 1 192 ? -29.843 -8.943 29.759 1.00 53.91 192 PRO A O 1
ATOM 1458 N N . LEU A 1 193 ? -30.380 -9.653 31.814 1.00 48.59 193 LEU A N 1
ATOM 1459 C CA . LEU A 1 193 ? -30.249 -11.085 31.489 1.00 48.59 193 LEU A CA 1
ATOM 1460 C C . LEU A 1 193 ? -31.362 -11.583 30.546 1.00 48.59 193 LEU A C 1
ATOM 1462 O O . LEU A 1 193 ? -31.136 -12.455 29.709 1.00 48.59 193 LEU A O 1
ATOM 1466 N N . THR A 1 194 ? -32.560 -11.002 30.654 1.00 52.47 194 THR A N 1
ATOM 1467 C CA . THR A 1 194 ? -33.708 -11.337 29.795 1.00 52.47 194 THR A CA 1
ATOM 1468 C C . THR A 1 194 ? -33.668 -10.596 28.458 1.00 52.47 194 THR A C 1
ATOM 1470 O O . THR A 1 194 ? -34.032 -11.176 27.439 1.00 52.47 194 THR A O 1
ATOM 1473 N N . VAL A 1 195 ? -33.126 -9.371 28.414 1.00 51.16 195 VAL A N 1
ATOM 1474 C CA . VAL A 1 195 ? -32.944 -8.612 27.160 1.00 51.16 195 VAL A CA 1
ATOM 1475 C C . VAL A 1 195 ? -31.772 -9.144 26.319 1.00 51.16 195 VAL A C 1
ATOM 1477 O O . VAL A 1 195 ? -31.876 -9.177 25.095 1.00 51.16 195 VAL A O 1
ATOM 1480 N N . PHE A 1 196 ? -30.699 -9.657 26.935 1.00 46.34 196 PHE A N 1
ATOM 1481 C CA . PHE A 1 196 ? -29.603 -10.305 26.192 1.00 46.34 196 PHE A CA 1
ATOM 1482 C C . PHE A 1 196 ? -29.979 -11.663 25.573 1.00 46.34 196 PHE A C 1
ATOM 1484 O O . PHE A 1 196 ? -29.252 -12.149 24.713 1.00 46.34 196 PHE A O 1
ATOM 1491 N N . SER A 1 197 ? -31.114 -12.257 25.957 1.00 43.94 197 SER A N 1
ATOM 1492 C CA . SER A 1 197 ? -31.543 -13.575 25.462 1.00 43.94 197 SER A CA 1
ATOM 1493 C C . SER A 1 197 ? -32.465 -13.519 24.230 1.00 43.94 197 SER A C 1
ATOM 1495 O O . SER A 1 197 ? -32.771 -14.564 23.667 1.00 43.94 197 SER A O 1
ATOM 1497 N N . PHE A 1 198 ? -32.895 -12.330 23.783 1.00 43.53 198 PHE A N 1
ATOM 1498 C CA . PHE A 1 198 ? -33.803 -12.172 22.629 1.00 43.53 198 PHE A CA 1
ATOM 1499 C C . PHE A 1 198 ? -33.227 -11.370 21.454 1.00 43.53 198 PHE A C 1
ATOM 1501 O O . PHE A 1 198 ? -33.910 -11.188 20.452 1.00 43.53 198 PHE A O 1
ATOM 1508 N N . SER A 1 199 ? -31.965 -10.941 21.524 1.00 41.66 199 SER A N 1
ATOM 1509 C CA . SER A 1 199 ? -31.280 -10.290 20.400 1.00 41.66 199 SER A CA 1
ATOM 1510 C C . SER A 1 199 ? -30.148 -11.168 19.869 1.00 41.66 199 SER A C 1
ATOM 1512 O O . SER A 1 199 ? -28.990 -10.766 19.825 1.00 41.66 199 SER A O 1
ATOM 1514 N N . CYS A 1 200 ? -30.498 -12.387 19.471 1.00 38.62 200 CYS A N 1
ATOM 1515 C CA . CYS A 1 200 ? -29.702 -13.198 18.553 1.00 38.62 200 CYS A CA 1
ATOM 1516 C C . CYS A 1 200 ? -30.500 -13.378 17.257 1.00 38.62 200 CYS A C 1
ATOM 1518 O O . CYS A 1 200 ? -30.824 -14.484 16.843 1.00 38.62 200 CYS A O 1
ATOM 1520 N N . ALA A 1 201 ? -30.866 -12.261 16.634 1.00 47.06 201 ALA A N 1
ATOM 1521 C CA . ALA A 1 201 ? -30.899 -12.240 15.184 1.00 47.06 201 ALA A CA 1
ATOM 1522 C C . ALA A 1 201 ? -29.493 -11.789 14.770 1.00 47.06 201 ALA A C 1
ATOM 1524 O O . ALA A 1 201 ? -29.074 -10.717 15.227 1.00 47.06 201 ALA A O 1
ATOM 1525 N N . PRO A 1 202 ? -28.722 -12.578 14.001 1.00 43.62 202 PRO A N 1
ATOM 1526 C CA . PRO A 1 202 ? -27.544 -12.033 13.358 1.00 43.62 202 PRO A CA 1
ATOM 1527 C C . PRO A 1 202 ? -28.061 -10.926 12.440 1.00 43.62 202 PRO A C 1
ATOM 1529 O O . PRO A 1 202 ? -28.740 -11.187 11.454 1.00 43.62 202 PRO A O 1
ATOM 1532 N N . ALA A 1 203 ? -27.830 -9.669 12.814 1.00 51.62 203 ALA A N 1
ATOM 1533 C CA . ALA A 1 203 ? -27.758 -8.647 11.790 1.00 51.62 203 ALA A CA 1
ATOM 1534 C C . ALA A 1 203 ? -26.617 -9.103 10.884 1.00 51.62 203 ALA A C 1
ATOM 1536 O O . ALA A 1 203 ? -25.541 -9.387 11.419 1.00 51.62 203 ALA A O 1
ATOM 1537 N N . ASP A 1 204 ? -26.861 -9.223 9.579 1.00 52.34 204 ASP A N 1
ATOM 1538 C CA . ASP A 1 204 ? -25.796 -9.412 8.599 1.00 52.34 204 ASP A CA 1
ATOM 1539 C C . ASP A 1 204 ? -24.775 -8.302 8.850 1.00 52.34 204 ASP A C 1
ATOM 1541 O O . ASP A 1 204 ? -24.994 -7.129 8.529 1.00 52.34 204 ASP A O 1
ATOM 1545 N N . LYS A 1 205 ? -23.708 -8.636 9.578 1.00 62.97 205 LYS A N 1
ATOM 1546 C CA . LYS A 1 205 ? -22.646 -7.686 9.850 1.00 62.97 205 LYS A CA 1
ATOM 1547 C C . LYS A 1 205 ? -21.986 -7.466 8.509 1.00 62.97 205 LYS A C 1
ATOM 1549 O O . LYS A 1 205 ? -21.542 -8.410 7.867 1.00 62.97 205 LYS A O 1
ATOM 1554 N N . LEU A 1 206 ? -21.971 -6.208 8.085 1.00 66.31 206 LEU A N 1
ATOM 1555 C CA . LEU A 1 206 ? -21.139 -5.812 6.966 1.00 66.31 206 LEU A CA 1
ATOM 1556 C C . LEU A 1 206 ? -19.702 -6.240 7.297 1.00 66.31 206 LEU A C 1
ATOM 1558 O O . LEU A 1 206 ? -19.231 -5.874 8.381 1.00 66.31 206 LEU A O 1
ATOM 1562 N N . PRO A 1 207 ? -19.038 -6.991 6.406 1.00 75.19 207 PRO A N 1
ATOM 1563 C CA . PRO A 1 207 ? -17.683 -7.449 6.646 1.00 75.19 207 PRO A CA 1
ATOM 1564 C C . PRO A 1 207 ? -16.752 -6.261 6.895 1.00 75.19 207 PRO A C 1
ATOM 1566 O O . PRO A 1 207 ? -16.899 -5.189 6.290 1.00 75.19 207 PRO A O 1
ATOM 1569 N N . GLN A 1 208 ? -15.811 -6.427 7.820 1.00 82.19 208 GLN A N 1
ATOM 1570 C CA . GLN A 1 208 ? -14.889 -5.360 8.190 1.00 82.19 208 GLN A CA 1
ATOM 1571 C C . GLN A 1 208 ? -13.948 -4.985 7.045 1.00 82.19 208 GLN A C 1
ATOM 1573 O O . GLN A 1 208 ? -13.417 -5.829 6.330 1.00 82.19 208 GLN A O 1
ATOM 1578 N N . ARG A 1 209 ? -13.716 -3.677 6.884 1.00 87.81 209 ARG A N 1
ATOM 1579 C CA . ARG A 1 209 ? -12.716 -3.163 5.945 1.00 87.81 209 ARG A CA 1
ATOM 1580 C C . ARG A 1 209 ? -11.321 -3.403 6.515 1.00 87.81 209 ARG A C 1
ATOM 1582 O O . ARG A 1 209 ? -10.957 -2.770 7.506 1.00 87.81 209 ARG A O 1
ATOM 1589 N N . GLN A 1 210 ? -10.537 -4.211 5.822 1.00 90.06 210 GLN A N 1
ATOM 1590 C CA . GLN A 1 210 ? -9.122 -4.440 6.086 1.00 90.06 210 GLN A CA 1
ATOM 1591 C C . GLN A 1 210 ? -8.274 -3.837 4.960 1.00 90.06 210 GLN A C 1
ATOM 1593 O O . GLN A 1 210 ? -8.728 -3.714 3.820 1.00 90.06 210 GLN A O 1
ATOM 1598 N N . GLU A 1 211 ? -7.066 -3.380 5.290 1.00 93.31 211 GLU A N 1
ATOM 1599 C CA . GLU A 1 211 ? -6.190 -2.676 4.350 1.00 93.31 211 GLU A CA 1
ATOM 1600 C C . GLU A 1 211 ? -4.723 -3.043 4.568 1.00 93.31 211 GLU A C 1
ATOM 1602 O O . GLU A 1 211 ? -4.230 -3.014 5.696 1.00 93.31 211 GLU A O 1
ATOM 1607 N N . ALA A 1 212 ? -4.029 -3.338 3.469 1.00 92.06 212 ALA A N 1
ATOM 1608 C CA . ALA A 1 212 ? -2.584 -3.499 3.413 1.00 92.06 212 ALA A CA 1
ATOM 1609 C C . ALA A 1 212 ? -1.989 -2.459 2.457 1.00 92.06 212 ALA A C 1
ATOM 1611 O O . ALA A 1 212 ? -2.571 -2.151 1.414 1.00 92.06 212 ALA A O 1
ATOM 1612 N N . ILE A 1 213 ? -0.831 -1.914 2.831 1.00 93.00 213 ILE A N 1
ATOM 1613 C CA . ILE A 1 213 ? -0.089 -0.924 2.049 1.00 93.00 213 ILE A CA 1
ATOM 1614 C C . ILE A 1 213 ? 1.326 -1.456 1.843 1.00 93.00 213 ILE A C 1
ATOM 1616 O O . ILE A 1 213 ? 1.999 -1.801 2.815 1.00 93.00 213 ILE A O 1
ATOM 1620 N N . PHE A 1 214 ? 1.775 -1.467 0.593 1.00 92.00 214 PHE A N 1
ATOM 1621 C CA . PHE A 1 214 ? 3.110 -1.886 0.181 1.00 92.00 214 PHE A CA 1
ATOM 1622 C C . PHE A 1 214 ? 3.809 -0.705 -0.489 1.00 92.00 214 PHE A C 1
ATOM 1624 O O . PHE A 1 214 ? 3.242 -0.071 -1.375 1.00 92.00 214 PHE A O 1
ATOM 1631 N N . THR A 1 215 ? 5.026 -0.385 -0.059 1.00 91.94 215 THR A N 1
ATOM 1632 C CA . THR A 1 215 ? 5.772 0.795 -0.544 1.00 91.94 215 THR A CA 1
ATOM 1633 C C . THR A 1 215 ? 7.107 0.441 -1.193 1.00 91.94 215 THR A C 1
ATOM 1635 O O . THR A 1 215 ? 7.875 1.344 -1.504 1.00 91.94 215 THR A O 1
ATOM 1638 N N . LYS A 1 216 ? 7.425 -0.855 -1.299 1.00 90.25 216 LYS A N 1
ATOM 1639 C CA . LYS A 1 216 ? 8.716 -1.350 -1.797 1.00 90.25 216 LYS A CA 1
ATOM 1640 C C . LYS A 1 216 ? 8.715 -1.559 -3.316 1.00 90.25 216 LYS A C 1
ATOM 1642 O O . LYS A 1 216 ? 9.742 -1.350 -3.938 1.00 90.25 216 LYS A O 1
ATOM 1647 N N . TYR A 1 217 ? 7.582 -1.962 -3.882 1.00 92.38 217 TYR A N 1
ATOM 1648 C CA . TYR A 1 217 ? 7.504 -2.533 -5.229 1.00 92.38 217 TYR A CA 1
ATOM 1649 C C . TYR A 1 217 ? 7.017 -1.512 -6.266 1.00 92.38 217 TYR A C 1
ATOM 1651 O O . TYR A 1 217 ? 6.151 -0.681 -5.966 1.00 92.38 217 TYR A O 1
ATOM 1659 N N . LEU A 1 218 ? 7.524 -1.622 -7.496 1.00 89.25 218 LEU A N 1
ATOM 1660 C CA . LEU A 1 218 ? 7.134 -0.865 -8.690 1.00 89.25 218 LEU A CA 1
ATOM 1661 C C . LEU A 1 218 ? 7.242 0.663 -8.524 1.00 89.25 218 LEU A C 1
ATOM 1663 O O . LEU A 1 218 ? 6.418 1.410 -9.068 1.00 89.25 218 LEU A O 1
ATOM 1667 N N . ASP A 1 219 ? 8.212 1.126 -7.723 1.00 87.88 219 ASP A N 1
ATOM 1668 C CA . ASP A 1 219 ? 8.463 2.539 -7.391 1.00 87.88 219 ASP A CA 1
ATOM 1669 C C . ASP A 1 219 ? 7.204 3.313 -6.965 1.00 87.88 219 ASP A C 1
ATOM 1671 O O . ASP A 1 219 ? 6.999 4.493 -7.289 1.00 87.88 219 ASP A O 1
ATOM 1675 N N . THR A 1 220 ? 6.290 2.642 -6.260 1.00 88.50 220 THR A N 1
ATOM 1676 C CA . THR A 1 220 ? 5.000 3.236 -5.926 1.00 88.50 220 THR A CA 1
ATOM 1677 C C . THR A 1 220 ? 4.419 2.759 -4.601 1.00 88.50 220 THR A C 1
ATOM 1679 O O . THR A 1 220 ? 4.955 1.895 -3.912 1.00 88.50 220 THR A O 1
ATOM 1682 N N . VAL A 1 221 ? 3.300 3.374 -4.218 1.00 90.75 221 VAL A N 1
ATOM 1683 C CA . VAL A 1 221 ? 2.494 2.934 -3.082 1.00 90.75 221 VAL A CA 1
ATOM 1684 C C . VAL A 1 221 ? 1.356 2.084 -3.622 1.00 90.75 221 VAL A C 1
ATOM 1686 O O . VAL A 1 221 ? 0.457 2.592 -4.293 1.00 90.75 221 VAL A O 1
ATOM 1689 N N . SER A 1 222 ? 1.404 0.796 -3.306 1.00 91.62 222 SER A N 1
ATOM 1690 C CA . SER A 1 222 ? 0.378 -0.179 -3.652 1.00 91.62 222 SER A CA 1
ATOM 1691 C C . SER A 1 222 ? -0.538 -0.431 -2.458 1.00 91.62 222 SER A C 1
ATOM 1693 O O . SER A 1 222 ? -0.079 -0.493 -1.316 1.00 91.62 222 SER A O 1
ATOM 1695 N N . ARG A 1 223 ? -1.843 -0.568 -2.694 1.00 94.06 223 ARG A N 1
ATOM 1696 C CA . ARG A 1 223 ? -2.850 -0.747 -1.645 1.00 94.06 223 ARG A CA 1
ATOM 1697 C C . ARG A 1 223 ? -3.822 -1.862 -2.000 1.00 94.06 223 ARG A C 1
ATOM 1699 O O . ARG A 1 223 ? -4.468 -1.811 -3.041 1.00 94.06 223 ARG A O 1
ATOM 1706 N N . LEU A 1 224 ? -3.990 -2.801 -1.074 1.00 94.94 224 LEU A N 1
ATOM 1707 C CA . LEU A 1 224 ? -5.047 -3.807 -1.096 1.00 94.94 224 LEU A CA 1
ATOM 1708 C C . LEU A 1 224 ? -6.089 -3.452 -0.033 1.00 94.94 224 LEU A C 1
ATOM 1710 O O . LEU A 1 224 ? -5.759 -3.313 1.142 1.00 94.94 224 LEU A O 1
ATOM 1714 N N . ILE A 1 225 ? -7.347 -3.316 -0.440 1.00 92.62 225 ILE A N 1
ATOM 1715 C CA . ILE A 1 225 ? -8.497 -3.150 0.449 1.00 92.62 225 ILE A CA 1
ATOM 1716 C C . ILE A 1 225 ? -9.398 -4.362 0.266 1.00 92.62 225 ILE A C 1
ATOM 1718 O O . ILE A 1 225 ? -9.853 -4.625 -0.845 1.00 92.62 225 ILE A O 1
ATOM 1722 N N . VAL A 1 226 ? -9.709 -5.056 1.354 1.00 90.62 226 VAL A N 1
ATOM 1723 C CA . VAL A 1 226 ? -10.628 -6.198 1.347 1.00 90.62 226 VAL A CA 1
ATOM 1724 C C . VAL A 1 226 ? -11.699 -5.987 2.403 1.00 90.62 226 VAL A C 1
ATOM 1726 O O . VAL A 1 226 ? -11.464 -5.336 3.422 1.00 90.62 226 VAL A O 1
ATOM 1729 N N . TYR A 1 227 ? -12.890 -6.515 2.152 1.00 84.50 227 TYR A N 1
ATOM 1730 C CA . TYR A 1 227 ? -13.957 -6.558 3.140 1.00 84.50 227 TYR A CA 1
ATOM 1731 C C . TYR A 1 227 ? -14.128 -8.000 3.614 1.00 84.50 227 TYR A C 1
ATOM 1733 O O . TYR A 1 227 ? -14.771 -8.794 2.933 1.00 84.50 227 TYR A O 1
ATOM 1741 N N . THR A 1 228 ? -13.550 -8.332 4.769 1.00 84.81 228 THR A N 1
ATOM 1742 C CA . THR A 1 228 ? -13.672 -9.652 5.406 1.00 84.81 228 THR A CA 1
ATOM 1743 C C . THR A 1 228 ? -13.685 -9.522 6.931 1.00 84.81 228 THR A C 1
ATOM 1745 O O . THR A 1 228 ? -13.069 -8.618 7.501 1.00 84.81 228 THR A O 1
ATOM 1748 N N . ASP A 1 229 ? -14.413 -10.423 7.590 1.00 83.25 229 ASP A N 1
ATOM 1749 C CA . ASP A 1 229 ? -14.383 -10.588 9.048 1.00 83.25 229 ASP A CA 1
ATOM 1750 C C . ASP A 1 229 ? -13.341 -11.634 9.496 1.00 83.25 229 ASP A C 1
ATOM 1752 O O . ASP A 1 229 ? -13.168 -11.833 10.701 1.00 83.25 229 ASP A O 1
ATOM 1756 N N . ASP A 1 230 ? -12.655 -12.290 8.551 1.00 87.50 230 ASP A N 1
ATOM 1757 C CA . ASP A 1 230 ? -11.611 -13.282 8.812 1.00 87.50 230 ASP A CA 1
ATOM 1758 C C . ASP A 1 230 ? -10.206 -12.678 8.634 1.00 87.50 230 ASP A C 1
ATOM 1760 O O . ASP A 1 230 ? -9.707 -12.485 7.521 1.00 87.50 230 ASP A O 1
ATOM 1764 N N . ASP A 1 231 ? -9.554 -12.395 9.763 1.00 88.50 231 ASP A N 1
ATOM 1765 C CA . ASP A 1 231 ? -8.187 -11.869 9.805 1.00 88.50 231 ASP A CA 1
ATOM 1766 C C . ASP A 1 231 ? -7.155 -12.850 9.209 1.00 88.50 231 ASP A C 1
ATOM 1768 O O . ASP A 1 231 ? -6.114 -12.416 8.714 1.00 88.50 231 ASP A O 1
ATOM 1772 N N . GLN A 1 232 ? -7.409 -14.167 9.245 1.00 90.44 232 GLN A N 1
ATOM 1773 C CA . GLN A 1 232 ? -6.496 -15.166 8.676 1.00 90.44 232 GLN A CA 1
ATOM 1774 C C . GLN A 1 232 ? -6.567 -15.184 7.151 1.00 90.44 232 GLN A C 1
ATOM 1776 O O . GLN A 1 232 ? -5.524 -15.259 6.501 1.00 90.44 232 GLN A O 1
ATOM 1781 N N . GLU A 1 233 ? -7.769 -15.079 6.576 1.00 91.06 233 GLU A N 1
ATOM 1782 C CA . GLU A 1 233 ? -7.932 -14.945 5.123 1.00 91.06 233 GLU A CA 1
ATOM 1783 C C . GLU A 1 233 ? -7.259 -13.671 4.611 1.00 91.06 233 GLU A C 1
ATOM 1785 O O . GLU A 1 233 ? -6.504 -13.716 3.637 1.00 91.06 233 GLU A O 1
ATOM 1790 N N . PHE A 1 234 ? -7.467 -12.545 5.305 1.00 93.00 234 PHE A N 1
ATOM 1791 C CA . PHE A 1 234 ? -6.830 -11.284 4.938 1.00 93.00 234 PHE A CA 1
ATOM 1792 C C . PHE A 1 234 ? -5.303 -11.375 4.955 1.00 93.00 234 PHE A C 1
ATOM 1794 O O . PHE A 1 234 ? -4.656 -10.963 3.990 1.00 93.00 234 PHE A O 1
ATOM 1801 N N . GLU A 1 235 ? -4.717 -11.938 6.014 1.00 94.62 235 GLU A N 1
ATOM 1802 C CA . GLU A 1 235 ? -3.263 -12.086 6.106 1.00 94.62 235 GLU A CA 1
ATOM 1803 C C . GLU A 1 235 ? -2.716 -13.060 5.048 1.00 94.62 235 GLU A C 1
ATOM 1805 O O . GLU A 1 235 ? -1.628 -12.840 4.507 1.00 94.62 235 GLU A O 1
ATOM 1810 N N . GLY A 1 236 ? -3.491 -14.091 4.689 1.00 95.00 236 GLY A N 1
ATOM 1811 C CA . GLY A 1 236 ? -3.180 -15.002 3.587 1.00 95.00 236 GLY A CA 1
ATOM 1812 C C . GLY A 1 236 ? -3.107 -14.285 2.238 1.00 95.00 236 GLY A C 1
ATOM 1813 O O . GLY A 1 236 ? -2.104 -14.403 1.530 1.00 95.00 236 GLY A O 1
ATOM 1814 N N . TRP A 1 237 ? -4.123 -13.485 1.897 1.00 95.38 237 TRP A N 1
ATOM 1815 C CA . TRP A 1 237 ? -4.119 -12.688 0.665 1.00 95.38 237 TRP A CA 1
ATOM 1816 C C . TRP A 1 237 ? -3.026 -11.628 0.663 1.00 95.38 237 TRP A C 1
ATOM 1818 O O . TRP A 1 237 ? -2.364 -11.446 -0.355 1.00 95.38 237 TRP A O 1
ATOM 1828 N N . ARG A 1 238 ? -2.807 -10.951 1.795 1.00 95.75 238 ARG A N 1
ATOM 1829 C CA . ARG A 1 238 ? -1.737 -9.964 1.948 1.00 95.75 238 ARG A CA 1
ATOM 1830 C C . ARG A 1 238 ? -0.372 -10.585 1.661 1.00 95.75 238 ARG A C 1
ATOM 1832 O O . ARG A 1 238 ? 0.368 -10.034 0.854 1.00 95.75 238 ARG A O 1
ATOM 1839 N N . SER A 1 239 ? -0.049 -11.697 2.320 1.00 96.00 239 SER A N 1
ATOM 1840 C CA . SER A 1 239 ? 1.258 -12.354 2.198 1.00 96.00 239 SER A CA 1
ATOM 1841 C C . SER A 1 239 ? 1.498 -12.869 0.780 1.00 96.00 239 SER A C 1
ATOM 1843 O O . SER A 1 239 ? 2.573 -12.667 0.221 1.00 96.00 239 SER A O 1
ATOM 1845 N N . MET A 1 240 ? 0.478 -13.485 0.174 1.00 96.81 240 MET A N 1
ATOM 1846 C CA . MET A 1 240 ? 0.533 -13.938 -1.217 1.00 96.81 240 MET A CA 1
ATOM 1847 C C . MET A 1 240 ? 0.762 -12.766 -2.178 1.00 96.81 240 MET A C 1
ATOM 1849 O O . MET A 1 240 ? 1.633 -12.839 -3.042 1.00 96.81 240 MET A O 1
ATOM 1853 N N . LEU A 1 241 ? 0.019 -11.669 -2.003 1.00 96.50 241 LEU A N 1
ATOM 1854 C CA . LEU A 1 241 ? 0.133 -10.492 -2.859 1.00 96.50 241 LEU A CA 1
ATOM 1855 C C . LEU A 1 241 ? 1.492 -9.801 -2.703 1.00 96.50 241 LEU A C 1
ATOM 1857 O O . LEU A 1 241 ? 2.051 -9.347 -3.694 1.00 96.50 241 LEU A O 1
ATOM 1861 N N . GLU A 1 242 ? 2.039 -9.741 -1.488 1.00 96.44 242 GLU A N 1
ATOM 1862 C CA . GLU A 1 242 ? 3.379 -9.204 -1.237 1.00 96.44 242 GLU A CA 1
ATOM 1863 C C . GLU A 1 242 ? 4.461 -10.021 -1.944 1.00 96.44 242 GLU A C 1
ATOM 1865 O O . GLU A 1 242 ? 5.318 -9.446 -2.611 1.00 96.44 242 GLU A O 1
ATOM 1870 N N . GLN A 1 243 ? 4.379 -11.352 -1.864 1.00 96.25 243 GLN A N 1
ATOM 1871 C CA . GLN A 1 243 ? 5.293 -12.236 -2.582 1.00 96.25 243 GLN A CA 1
ATOM 1872 C C . GLN A 1 243 ? 5.186 -12.035 -4.100 1.00 96.25 243 GLN A C 1
ATOM 1874 O O . GLN A 1 243 ? 6.199 -11.885 -4.778 1.00 96.25 243 GLN A O 1
ATOM 1879 N N . ARG A 1 244 ? 3.964 -11.999 -4.643 1.00 97.00 244 ARG A N 1
ATOM 1880 C CA . ARG A 1 244 ? 3.756 -11.817 -6.086 1.00 97.00 244 ARG A CA 1
ATOM 1881 C C . ARG A 1 244 ? 4.184 -10.438 -6.574 1.00 97.00 244 ARG A C 1
ATOM 1883 O O . ARG A 1 244 ? 4.696 -10.333 -7.683 1.00 97.00 244 ARG A O 1
ATOM 1890 N N . LEU A 1 245 ? 4.020 -9.396 -5.760 1.00 96.81 245 LEU A N 1
ATOM 1891 C CA . LEU A 1 245 ? 4.546 -8.067 -6.062 1.00 96.81 245 LEU A CA 1
ATOM 1892 C C . LEU A 1 245 ? 6.075 -8.067 -6.152 1.00 96.81 245 LEU A C 1
ATOM 1894 O O . LEU A 1 245 ? 6.593 -7.471 -7.086 1.00 96.81 245 LEU A O 1
ATOM 1898 N N . ASP A 1 246 ? 6.777 -8.737 -5.234 1.00 95.50 246 ASP A N 1
ATOM 1899 C CA . ASP A 1 246 ? 8.243 -8.853 -5.276 1.00 95.50 246 ASP A CA 1
ATOM 1900 C C . ASP A 1 246 ? 8.708 -9.625 -6.523 1.00 95.50 246 ASP A C 1
ATOM 1902 O O . ASP A 1 246 ? 9.594 -9.165 -7.235 1.00 95.50 246 ASP A O 1
ATOM 1906 N N . GLU A 1 247 ? 8.050 -10.740 -6.862 1.00 95.69 247 GLU A N 1
ATOM 1907 C CA . GLU A 1 247 ? 8.348 -11.503 -8.084 1.00 95.69 247 GLU A CA 1
ATOM 1908 C C . GLU A 1 247 ? 8.148 -10.667 -9.360 1.00 95.69 247 GLU A C 1
ATOM 1910 O O . GLU A 1 247 ? 8.993 -10.682 -10.253 1.00 95.69 247 GLU A O 1
ATOM 1915 N N . ILE A 1 248 ? 7.028 -9.944 -9.457 1.00 96.69 248 ILE A N 1
ATOM 1916 C CA . ILE A 1 248 ? 6.713 -9.087 -10.608 1.00 96.69 248 ILE A CA 1
ATOM 1917 C C . ILE A 1 248 ? 7.699 -7.918 -10.707 1.00 96.69 248 ILE A C 1
ATOM 1919 O O . ILE A 1 248 ? 8.163 -7.603 -11.802 1.00 96.69 248 ILE A O 1
ATOM 1923 N N . ASP A 1 249 ? 8.022 -7.287 -9.578 1.00 95.50 249 ASP A N 1
ATOM 1924 C CA . ASP A 1 249 ? 8.984 -6.189 -9.509 1.00 95.50 249 ASP A CA 1
ATOM 1925 C C . ASP A 1 249 ? 10.354 -6.634 -10.024 1.00 95.50 249 ASP A C 1
ATOM 1927 O O . ASP A 1 249 ? 10.888 -6.009 -10.935 1.00 95.50 249 ASP A O 1
ATOM 1931 N N . GLN A 1 250 ? 10.863 -7.777 -9.552 1.00 95.56 250 GLN A N 1
ATOM 1932 C CA . GLN A 1 250 ? 12.140 -8.328 -10.014 1.00 95.56 250 GLN A CA 1
ATOM 1933 C C . GLN A 1 250 ? 12.148 -8.632 -11.518 1.00 95.56 250 GLN A C 1
ATOM 1935 O O . GLN A 1 250 ? 13.130 -8.327 -12.193 1.00 95.56 250 GLN A O 1
ATOM 1940 N N . LYS A 1 251 ? 11.062 -9.209 -12.055 1.00 96.31 251 LYS A N 1
ATOM 1941 C CA . LYS A 1 251 ? 10.932 -9.551 -13.483 1.00 96.31 251 LYS A CA 1
ATOM 1942 C C . LYS A 1 251 ? 10.885 -8.323 -14.391 1.00 96.31 251 LYS A C 1
ATOM 1944 O O . LYS A 1 251 ? 11.474 -8.329 -15.471 1.00 96.31 251 LYS A O 1
ATOM 1949 N N . PHE A 1 252 ? 10.152 -7.285 -13.986 1.00 96.88 252 PHE A N 1
ATOM 1950 C CA . PHE A 1 252 ? 9.874 -6.123 -14.838 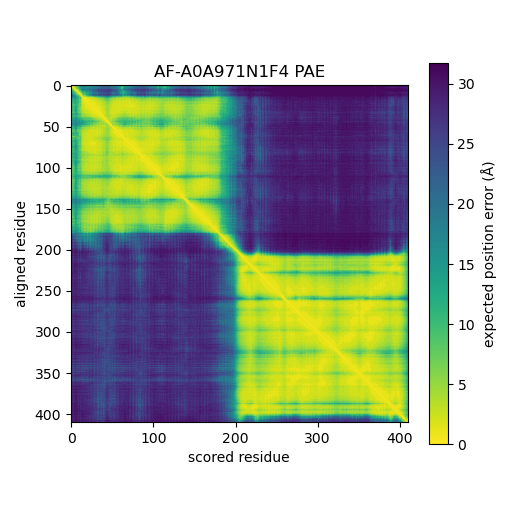1.00 96.88 252 PHE A CA 1
ATOM 1951 C C . PHE A 1 252 ? 10.864 -4.969 -14.636 1.00 96.88 252 PHE A C 1
ATOM 1953 O O . PHE A 1 252 ? 10.776 -3.967 -15.347 1.00 96.88 252 PHE A O 1
ATOM 1960 N N . ASN A 1 253 ? 11.796 -5.085 -13.686 1.00 95.50 253 ASN A N 1
ATOM 1961 C CA . ASN A 1 253 ? 12.804 -4.062 -13.433 1.00 95.50 253 ASN A CA 1
ATOM 1962 C C . ASN A 1 253 ? 13.755 -3.912 -14.640 1.00 95.50 253 ASN A C 1
ATOM 1964 O O . ASN A 1 253 ? 14.208 -4.897 -15.226 1.00 95.50 253 ASN A O 1
ATOM 1968 N N . ILE A 1 254 ? 14.034 -2.659 -15.012 1.00 96.00 254 ILE A N 1
ATOM 1969 C CA . ILE A 1 254 ? 14.944 -2.273 -16.105 1.00 96.00 254 ILE A CA 1
ATOM 1970 C C . ILE A 1 254 ? 16.241 -1.612 -15.600 1.00 96.00 254 ILE A C 1
ATOM 1972 O O . ILE A 1 254 ? 17.080 -1.224 -16.409 1.00 96.00 254 ILE A O 1
ATOM 1976 N N . P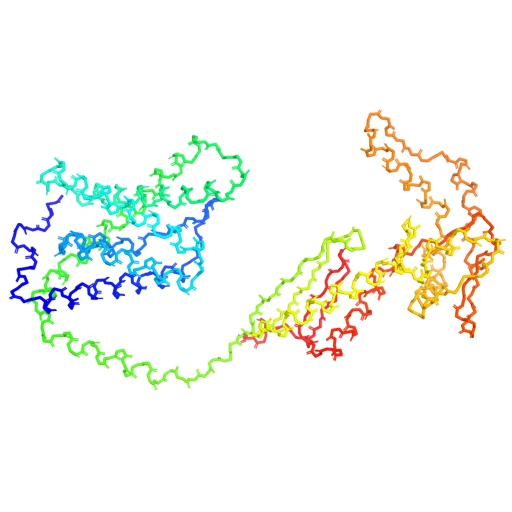HE A 1 255 ? 16.396 -1.452 -14.284 1.00 91.75 255 PHE A N 1
ATOM 1977 C CA . PHE A 1 255 ? 17.478 -0.716 -13.621 1.00 91.75 255 PHE A CA 1
ATOM 1978 C C . PHE A 1 255 ? 18.352 -1.603 -12.732 1.00 91.75 255 PHE A C 1
ATOM 1980 O O . PHE A 1 255 ? 19.576 -1.467 -12.764 1.00 91.75 255 PHE A O 1
ATOM 1987 N N . ASP A 1 256 ? 17.741 -2.522 -11.983 1.00 92.06 256 ASP A N 1
ATOM 1988 C CA . ASP A 1 256 ? 18.424 -3.410 -11.041 1.00 92.06 256 ASP A CA 1
ATOM 1989 C C . ASP A 1 256 ? 18.509 -4.847 -11.568 1.00 92.06 256 ASP A C 1
ATOM 1991 O O . ASP A 1 256 ? 17.631 -5.316 -12.297 1.00 92.06 256 ASP A O 1
ATOM 1995 N N . ASP A 1 257 ? 19.573 -5.552 -11.183 1.00 89.69 257 ASP A N 1
ATOM 1996 C CA . ASP A 1 257 ? 19.713 -6.983 -11.455 1.00 89.69 257 ASP A CA 1
ATOM 1997 C C . ASP A 1 257 ? 18.683 -7.774 -10.628 1.00 89.69 257 ASP A C 1
ATOM 1999 O O . ASP A 1 257 ? 18.429 -7.464 -9.460 1.00 89.69 257 ASP A O 1
ATOM 2003 N N . SER A 1 258 ? 18.102 -8.816 -11.217 1.00 87.25 258 SER A N 1
ATOM 2004 C CA . SER A 1 258 ? 17.233 -9.760 -10.509 1.00 87.25 258 SER A CA 1
ATOM 2005 C C . SER A 1 258 ? 18.024 -10.637 -9.536 1.00 87.25 258 SER A C 1
ATOM 2007 O O . SER A 1 258 ? 19.203 -10.943 -9.732 1.00 87.25 258 SER A O 1
ATOM 2009 N N . GLU A 1 259 ? 17.362 -11.102 -8.475 1.00 84.31 259 GLU A N 1
ATOM 2010 C CA . GLU A 1 259 ? 17.963 -12.073 -7.565 1.00 84.31 259 GLU A CA 1
ATOM 2011 C C . GLU A 1 259 ? 17.816 -13.509 -8.110 1.00 84.31 259 GLU A C 1
ATOM 2013 O O . GLU A 1 259 ? 16.792 -13.905 -8.671 1.00 84.31 259 GLU A O 1
ATOM 2018 N N . GLY A 1 260 ? 18.840 -14.343 -7.901 1.00 79.88 260 GLY A N 1
ATOM 2019 C CA . GLY A 1 260 ? 18.815 -15.757 -8.289 1.00 79.88 260 GLY A CA 1
ATOM 2020 C C . GLY A 1 260 ? 19.151 -16.013 -9.765 1.00 79.88 260 GLY A C 1
ATOM 2021 O O . GLY A 1 260 ? 20.004 -15.350 -10.336 1.00 79.88 260 GLY A O 1
ATOM 2022 N N . ASN A 1 261 ? 18.533 -17.042 -10.361 1.00 80.94 261 ASN A N 1
ATOM 2023 C CA . ASN A 1 261 ? 18.774 -17.477 -11.751 1.00 80.94 261 ASN A CA 1
ATOM 2024 C C . ASN A 1 261 ? 17.664 -17.006 -12.719 1.00 80.94 261 ASN A C 1
ATOM 2026 O O . ASN A 1 261 ? 17.354 -17.695 -13.691 1.00 80.94 261 ASN A O 1
ATOM 2030 N N . LEU A 1 262 ? 17.005 -15.892 -12.410 1.00 90.06 262 LEU A N 1
ATOM 2031 C CA . LEU A 1 262 ? 15.963 -15.287 -13.237 1.00 90.06 262 LEU A CA 1
ATOM 2032 C C . LEU A 1 262 ? 16.596 -14.177 -14.081 1.00 90.06 262 LEU A C 1
ATOM 2034 O O . LEU A 1 262 ? 17.305 -13.360 -13.508 1.00 90.06 262 LEU A O 1
ATOM 2038 N N . ASN A 1 263 ? 16.300 -14.113 -15.382 1.00 96.06 263 ASN A N 1
ATOM 2039 C CA . ASN A 1 263 ? 16.604 -12.919 -16.174 1.00 96.06 263 ASN A CA 1
ATOM 2040 C C . ASN A 1 263 ? 15.407 -11.961 -16.156 1.00 96.06 263 ASN A C 1
ATOM 2042 O O . ASN A 1 263 ? 14.260 -12.415 -16.248 1.00 96.06 263 ASN A O 1
ATOM 2046 N N . ASN A 1 264 ? 15.671 -10.662 -16.102 1.00 97.12 264 ASN A N 1
ATOM 2047 C CA . ASN A 1 264 ? 14.665 -9.605 -16.137 1.00 97.12 264 ASN A CA 1
ATOM 2048 C C . ASN A 1 264 ? 14.807 -8.701 -17.380 1.00 97.12 264 ASN A C 1
ATOM 2050 O O . ASN A 1 264 ? 15.562 -8.983 -18.314 1.00 97.12 264 ASN A O 1
ATOM 2054 N N . LEU A 1 265 ? 14.038 -7.610 -17.430 1.00 98.19 265 LEU A N 1
ATOM 2055 C CA . LEU A 1 265 ? 14.083 -6.676 -18.559 1.00 98.19 265 LEU A CA 1
ATOM 2056 C C . LEU A 1 265 ? 15.387 -5.869 -18.636 1.00 98.19 265 LEU A C 1
ATOM 2058 O O . LEU A 1 265 ? 15.765 -5.442 -19.729 1.00 98.19 265 LEU A O 1
ATOM 2062 N N . LYS A 1 266 ? 16.102 -5.688 -17.522 1.00 97.69 266 LYS A N 1
ATOM 2063 C CA . LYS A 1 266 ? 17.453 -5.127 -17.543 1.00 97.69 266 LYS A CA 1
ATOM 2064 C C . LYS A 1 266 ? 18.412 -6.049 -18.296 1.00 97.69 266 LYS A C 1
ATOM 2066 O O . LYS A 1 266 ? 19.134 -5.560 -19.158 1.00 97.69 266 LYS A O 1
ATOM 2071 N N . ASP A 1 267 ? 18.371 -7.361 -18.056 1.00 98.12 267 ASP A N 1
ATOM 2072 C CA . ASP A 1 267 ? 19.211 -8.317 -18.796 1.00 98.12 267 ASP A CA 1
ATOM 2073 C C . ASP A 1 267 ? 18.940 -8.265 -20.305 1.00 98.12 267 ASP A C 1
ATOM 2075 O O . ASP A 1 267 ? 19.869 -8.313 -21.112 1.00 98.12 267 ASP A O 1
ATOM 2079 N N . LEU A 1 268 ? 17.668 -8.124 -20.700 1.00 98.56 268 LEU A N 1
ATOM 2080 C CA . LEU A 1 268 ? 17.294 -7.926 -22.103 1.00 98.56 268 LEU A CA 1
ATOM 2081 C C . LEU A 1 268 ? 17.921 -6.648 -22.684 1.00 98.56 268 LEU A C 1
ATOM 2083 O O . LEU A 1 268 ? 18.451 -6.682 -23.795 1.00 98.56 268 LEU A O 1
ATOM 2087 N N . ASN A 1 269 ? 17.884 -5.545 -21.935 1.00 98.50 269 ASN A N 1
ATOM 2088 C CA . ASN A 1 269 ? 18.488 -4.276 -22.340 1.00 98.50 269 ASN A CA 1
ATOM 2089 C C . ASN A 1 269 ? 20.017 -4.366 -22.444 1.00 98.50 269 ASN A C 1
ATOM 2091 O O . ASN A 1 269 ? 20.592 -3.896 -23.423 1.00 98.50 269 ASN A O 1
ATOM 2095 N N . ASP A 1 270 ? 20.672 -5.020 -21.486 1.00 98.12 270 ASP A N 1
ATOM 2096 C CA . ASP A 1 270 ? 22.128 -5.197 -21.470 1.00 98.12 270 ASP A CA 1
ATOM 2097 C C . ASP A 1 270 ? 22.625 -6.103 -22.613 1.00 98.12 270 ASP A C 1
ATOM 2099 O O . ASP A 1 270 ? 23.780 -6.002 -23.035 1.00 98.12 270 ASP A O 1
ATOM 2103 N N . GLN A 1 271 ? 21.763 -6.983 -23.137 1.00 98.38 271 GLN A N 1
ATOM 2104 C CA . GLN A 1 271 ? 22.060 -7.886 -24.257 1.00 98.38 271 GLN A CA 1
ATOM 2105 C C . GLN A 1 271 ? 21.595 -7.363 -25.625 1.00 98.38 271 GLN A C 1
ATOM 2107 O O . GLN A 1 271 ? 21.672 -8.099 -26.619 1.00 98.38 271 GLN A O 1
ATOM 2112 N N . ALA A 1 272 ? 21.146 -6.107 -25.713 1.00 98.44 272 ALA A N 1
ATOM 2113 C CA . ALA A 1 272 ? 20.727 -5.500 -26.971 1.00 98.44 272 ALA A CA 1
ATOM 2114 C C . ALA A 1 272 ? 21.834 -5.590 -28.040 1.00 98.44 272 ALA A C 1
ATOM 2116 O O . ALA A 1 272 ? 22.990 -5.230 -27.822 1.00 98.44 272 ALA A O 1
ATOM 2117 N N . GLY A 1 273 ? 21.490 -6.128 -29.212 1.00 98.19 273 GLY A N 1
ATOM 2118 C CA . GLY A 1 273 ? 22.409 -6.379 -30.324 1.00 98.19 273 GLY A CA 1
ATOM 2119 C C . GLY A 1 273 ? 23.443 -7.494 -30.096 1.00 98.19 273 GLY A C 1
ATOM 2120 O O . GLY A 1 273 ? 24.272 -7.721 -30.980 1.00 98.19 273 GLY A O 1
ATOM 2121 N N . ILE A 1 274 ? 23.411 -8.199 -28.956 1.00 98.44 274 ILE A N 1
ATOM 2122 C CA . ILE A 1 274 ? 24.390 -9.235 -28.584 1.00 98.44 274 ILE A CA 1
ATOM 2123 C C . ILE A 1 274 ? 23.783 -10.638 -28.680 1.00 98.44 274 ILE A C 1
ATOM 2125 O O . ILE A 1 274 ? 24.252 -11.457 -29.474 1.00 98.44 274 ILE A O 1
ATOM 2129 N N . ALA A 1 275 ? 22.764 -10.938 -27.872 1.00 98.12 275 ALA A N 1
ATOM 2130 C CA . ALA A 1 275 ? 22.187 -12.277 -27.777 1.00 98.12 275 ALA A CA 1
ATOM 2131 C C . ALA A 1 275 ? 20.725 -12.247 -27.318 1.00 98.12 275 ALA A C 1
ATOM 2133 O O . ALA A 1 275 ? 20.287 -11.319 -26.646 1.00 98.12 275 ALA A O 1
ATOM 2134 N N . ALA A 1 276 ? 19.971 -13.291 -27.668 1.00 98.25 276 ALA A N 1
ATOM 2135 C CA . ALA A 1 276 ? 18.623 -13.486 -27.145 1.00 98.25 276 ALA A CA 1
ATOM 2136 C C . ALA A 1 276 ? 18.668 -13.871 -25.656 1.00 98.25 276 ALA A C 1
ATOM 2138 O O . ALA A 1 276 ? 19.496 -14.689 -25.247 1.00 98.25 276 ALA A O 1
ATOM 2139 N N . VAL A 1 277 ? 17.743 -13.324 -24.871 1.00 98.38 277 VAL A N 1
ATOM 2140 C CA . VAL A 1 277 ? 17.620 -13.546 -23.426 1.00 98.38 277 VAL A CA 1
ATOM 2141 C C . VAL A 1 277 ? 16.386 -14.391 -23.150 1.00 98.38 277 VAL A C 1
ATOM 2143 O O . VAL A 1 277 ? 15.301 -14.087 -23.640 1.00 98.38 277 VAL A O 1
ATOM 2146 N N . ALA A 1 278 ? 16.548 -15.466 -22.379 1.00 97.88 278 ALA A N 1
ATOM 2147 C CA . ALA A 1 278 ? 15.423 -16.268 -21.904 1.00 97.88 278 ALA A CA 1
ATOM 2148 C C . ALA A 1 278 ? 14.671 -15.504 -20.816 1.00 97.88 278 ALA A C 1
ATOM 2150 O O . ALA A 1 278 ? 15.291 -15.111 -19.832 1.00 97.88 278 ALA A O 1
ATOM 2151 N N . LEU A 1 279 ? 13.366 -15.318 -20.985 1.00 97.38 279 LEU A N 1
ATOM 2152 C CA . LEU A 1 279 ? 12.511 -14.577 -20.058 1.00 97.38 279 LEU A CA 1
ATOM 2153 C C . LEU A 1 279 ? 11.334 -15.453 -19.643 1.00 97.38 279 LEU A C 1
ATOM 2155 O O . LEU A 1 279 ? 10.937 -16.375 -20.358 1.00 97.38 279 LEU A O 1
ATOM 2159 N N . ASP A 1 280 ? 10.769 -15.178 -18.473 1.00 95.56 280 ASP A N 1
ATOM 2160 C CA . ASP A 1 280 ? 9.590 -15.910 -18.038 1.00 95.56 280 ASP A CA 1
ATOM 2161 C C . ASP A 1 280 ? 8.359 -15.560 -18.895 1.00 95.56 280 ASP A C 1
ATOM 2163 O O . ASP A 1 280 ? 8.275 -14.502 -19.523 1.00 95.56 280 ASP A O 1
ATOM 2167 N N . GLU A 1 281 ? 7.375 -16.461 -18.901 1.00 96.19 281 GLU A N 1
ATOM 2168 C CA . GLU A 1 281 ? 6.175 -16.332 -19.733 1.00 96.19 281 GLU A CA 1
ATOM 2169 C C . GLU A 1 281 ? 5.392 -15.037 -19.455 1.00 96.19 281 GLU A C 1
ATOM 2171 O O . GLU A 1 281 ? 4.822 -14.459 -20.381 1.00 96.19 281 GLU A O 1
ATOM 2176 N N . GLU A 1 282 ? 5.357 -14.559 -18.203 1.00 96.56 282 GLU A N 1
ATOM 2177 C CA . GLU A 1 282 ? 4.642 -13.325 -17.860 1.00 96.56 282 GLU A CA 1
ATOM 2178 C C . GLU A 1 282 ? 5.337 -12.105 -18.470 1.00 96.56 282 GLU A C 1
ATOM 2180 O O . GLU A 1 282 ? 4.647 -11.219 -18.974 1.00 96.56 282 GLU A O 1
ATOM 2185 N N . THR A 1 283 ? 6.673 -12.091 -18.491 1.00 97.94 283 THR A N 1
ATOM 2186 C CA . THR A 1 283 ? 7.477 -11.029 -19.110 1.00 97.94 283 THR A CA 1
ATOM 2187 C C . THR A 1 283 ? 7.384 -11.054 -20.635 1.00 97.94 283 THR A C 1
ATOM 2189 O O . THR A 1 283 ? 7.207 -10.003 -21.246 1.00 97.94 283 THR A O 1
ATOM 2192 N N . ILE A 1 284 ? 7.407 -12.233 -21.270 1.00 98.50 284 ILE A N 1
ATOM 2193 C CA . ILE A 1 284 ? 7.190 -12.342 -22.727 1.00 98.50 284 ILE A CA 1
ATOM 2194 C C . ILE A 1 284 ? 5.818 -11.777 -23.118 1.00 98.50 284 ILE A C 1
ATOM 2196 O O . ILE A 1 284 ? 5.722 -11.001 -24.066 1.00 98.50 284 ILE A O 1
ATOM 2200 N N . LYS A 1 285 ? 4.766 -12.093 -22.355 1.00 98.38 285 LYS A N 1
ATOM 2201 C CA . LYS A 1 285 ? 3.418 -11.549 -22.587 1.00 98.38 285 LYS A CA 1
ATOM 2202 C C . LYS A 1 285 ? 3.317 -10.044 -22.336 1.00 98.38 285 LYS A C 1
ATOM 2204 O O . LYS A 1 285 ? 2.558 -9.369 -23.024 1.00 98.38 285 LYS A O 1
ATOM 2209 N N . LEU A 1 286 ? 4.074 -9.501 -21.379 1.00 98.56 286 LEU A N 1
ATOM 2210 C CA . LEU A 1 286 ? 4.163 -8.051 -21.179 1.00 98.56 286 LEU A CA 1
ATOM 2211 C C . LEU A 1 286 ? 4.768 -7.356 -22.409 1.00 98.56 286 LEU A C 1
ATOM 2213 O O . LEU A 1 286 ? 4.283 -6.305 -22.827 1.00 98.56 286 LEU A O 1
ATOM 2217 N N . LEU A 1 287 ? 5.814 -7.942 -22.993 1.00 98.69 287 LEU A N 1
ATOM 2218 C CA . LEU A 1 287 ? 6.444 -7.425 -24.207 1.00 98.69 287 LEU A CA 1
ATOM 2219 C C . LEU A 1 287 ? 5.511 -7.539 -25.421 1.00 98.69 287 LEU A C 1
ATOM 2221 O O . LEU A 1 287 ? 5.393 -6.583 -26.185 1.00 98.69 287 LEU A O 1
ATOM 2225 N N . GLU A 1 288 ? 4.797 -8.659 -25.556 1.00 98.50 288 GLU A N 1
ATOM 2226 C CA . GLU A 1 288 ? 3.760 -8.861 -26.578 1.00 98.50 288 GLU A CA 1
ATOM 2227 C C . GLU A 1 288 ? 2.659 -7.794 -26.475 1.00 98.50 288 GLU A C 1
ATOM 2229 O O . GLU A 1 288 ? 2.354 -7.130 -27.464 1.00 98.50 288 GLU A O 1
ATOM 2234 N N . LEU A 1 289 ? 2.158 -7.520 -25.263 1.00 98.31 289 LEU A N 1
ATOM 2235 C CA . LEU A 1 289 ? 1.206 -6.433 -25.010 1.00 98.31 289 LEU A CA 1
ATOM 2236 C C . LEU A 1 289 ? 1.755 -5.065 -25.447 1.00 98.31 289 LEU A C 1
ATOM 2238 O O . LEU A 1 289 ? 1.005 -4.224 -25.938 1.00 98.31 289 LEU A O 1
ATOM 2242 N N . GLY A 1 290 ? 3.055 -4.820 -25.270 1.00 98.19 290 GLY A N 1
ATOM 2243 C CA . GLY A 1 290 ? 3.697 -3.586 -25.721 1.00 98.19 290 GLY A CA 1
ATOM 2244 C C . GLY A 1 290 ? 3.740 -3.438 -27.242 1.00 98.19 290 GLY A C 1
ATOM 2245 O O . GLY A 1 290 ? 3.524 -2.332 -27.738 1.00 98.19 290 GLY A O 1
ATOM 2246 N N . ILE A 1 291 ? 3.957 -4.538 -27.970 1.00 98.38 291 ILE A N 1
ATOM 2247 C CA . ILE A 1 291 ? 3.892 -4.575 -29.440 1.00 98.38 291 ILE A CA 1
ATOM 2248 C C . ILE A 1 291 ? 2.453 -4.312 -29.905 1.00 98.38 291 ILE A C 1
ATOM 2250 O O . ILE A 1 291 ? 2.224 -3.443 -30.745 1.00 98.38 291 ILE A O 1
ATOM 2254 N N . GLU A 1 292 ? 1.469 -4.990 -29.309 1.00 98.00 292 GLU A N 1
ATOM 2255 C CA . GLU A 1 292 ? 0.050 -4.773 -29.622 1.00 98.00 292 GLU A CA 1
ATOM 2256 C C . GLU A 1 292 ? -0.396 -3.329 -29.333 1.00 98.00 292 GLU A C 1
ATOM 2258 O O . GLU A 1 292 ? -1.149 -2.731 -30.106 1.00 98.00 292 GLU A O 1
ATOM 2263 N N . ALA A 1 293 ? 0.065 -2.743 -28.224 1.00 97.50 293 ALA A N 1
ATOM 2264 C CA . ALA A 1 293 ? -0.262 -1.371 -27.848 1.00 97.50 293 ALA A CA 1
ATOM 2265 C C . ALA A 1 293 ? 0.318 -0.338 -28.829 1.00 97.50 293 ALA A C 1
ATOM 2267 O O . ALA A 1 293 ? -0.321 0.688 -29.091 1.00 97.50 293 ALA A O 1
ATOM 2268 N N . GLU A 1 294 ? 1.500 -0.592 -29.390 1.00 97.75 294 GLU A N 1
ATOM 2269 C CA . GLU A 1 294 ? 2.094 0.250 -30.433 1.00 97.75 294 GLU A CA 1
ATOM 2270 C C . GLU A 1 294 ? 1.208 0.265 -31.680 1.00 97.75 294 GLU A C 1
ATOM 2272 O O . GLU A 1 294 ? 0.772 1.343 -32.106 1.00 97.75 294 GLU A O 1
ATOM 2277 N N . GLU A 1 295 ? 0.813 -0.918 -32.158 1.00 96.94 295 GLU A N 1
ATOM 2278 C CA . GLU A 1 295 ? -0.039 -1.068 -33.337 1.00 96.94 295 GLU A CA 1
ATOM 2279 C C . GLU A 1 295 ? -1.397 -0.377 -33.130 1.00 96.94 295 GLU A C 1
ATOM 2281 O O . GLU A 1 295 ? -1.826 0.455 -33.938 1.00 96.94 295 GLU A O 1
ATOM 2286 N N . GLN A 1 296 ? -2.063 -0.656 -32.005 1.00 97.38 296 GLN A N 1
ATOM 2287 C CA . GLN A 1 296 ? -3.396 -0.123 -31.704 1.00 97.38 296 GLN A CA 1
ATOM 2288 C C . GLN A 1 296 ? -3.415 1.400 -31.539 1.00 97.38 296 GLN A C 1
ATOM 2290 O O . GLN A 1 296 ? -4.436 2.047 -31.793 1.00 97.38 296 GLN A O 1
ATOM 2295 N N . THR A 1 297 ? -2.304 1.994 -31.102 1.00 97.12 297 THR A N 1
ATOM 2296 C CA . THR A 1 297 ? -2.217 3.439 -30.854 1.00 97.12 297 THR A CA 1
ATOM 2297 C C . THR A 1 297 ? -1.568 4.216 -32.000 1.00 97.12 297 THR A C 1
ATOM 2299 O O . THR A 1 297 ? -1.545 5.458 -31.964 1.00 97.12 297 THR A O 1
ATOM 2302 N N . GLY A 1 298 ? -1.087 3.512 -33.031 1.00 95.19 298 GLY A N 1
ATOM 2303 C CA . GLY A 1 298 ? -0.323 4.075 -34.140 1.00 95.19 298 GLY A CA 1
ATOM 2304 C C . GLY A 1 298 ? 0.984 4.706 -33.663 1.00 95.19 298 GLY A C 1
ATOM 2305 O O . GLY A 1 298 ? 1.242 5.869 -33.983 1.00 95.19 298 GLY A O 1
ATOM 2306 N N . GLY A 1 299 ? 1.730 3.989 -32.818 1.00 93.19 299 GLY A N 1
ATOM 2307 C CA . GLY A 1 299 ? 3.043 4.390 -32.306 1.00 93.19 299 GLY A CA 1
ATOM 2308 C C . GLY A 1 299 ? 3.043 5.413 -31.172 1.00 93.19 299 GLY A C 1
ATOM 2309 O O . GLY A 1 299 ? 4.095 5.939 -30.811 1.00 93.19 299 GLY A O 1
ATOM 2310 N N . ARG A 1 300 ? 1.879 5.745 -30.593 1.00 95.25 300 ARG A N 1
ATOM 2311 C CA . ARG A 1 300 ? 1.806 6.703 -29.468 1.00 95.25 300 ARG A CA 1
ATOM 2312 C C . ARG A 1 300 ? 2.237 6.085 -28.144 1.00 95.25 300 ARG A C 1
ATOM 2314 O O . ARG A 1 300 ? 2.757 6.799 -27.291 1.00 95.25 300 ARG A O 1
ATOM 2321 N N . VAL A 1 301 ? 1.985 4.792 -27.968 1.00 96.56 301 VAL A N 1
ATOM 2322 C CA . VAL A 1 301 ? 2.572 3.970 -26.910 1.00 96.56 301 VAL A CA 1
ATOM 2323 C C . VAL A 1 301 ? 3.659 3.137 -27.567 1.00 96.56 301 VAL A C 1
ATOM 2325 O O . VAL A 1 301 ? 3.378 2.439 -28.528 1.00 96.56 301 VAL A O 1
ATOM 2328 N N . ASN A 1 302 ? 4.893 3.227 -27.081 1.00 97.75 302 ASN A N 1
ATOM 2329 C CA . ASN A 1 302 ? 6.009 2.473 -27.635 1.00 97.75 302 ASN A CA 1
ATOM 2330 C C . ASN A 1 302 ? 6.946 2.063 -26.499 1.00 97.75 302 ASN A C 1
ATOM 2332 O O . ASN A 1 302 ? 7.574 2.919 -25.876 1.00 97.75 302 ASN A O 1
ATOM 2336 N N . ILE A 1 303 ? 7.028 0.760 -26.230 1.00 98.38 303 ILE A N 1
ATOM 2337 C CA . ILE A 1 303 ? 7.904 0.233 -25.180 1.00 98.38 303 ILE A CA 1
ATOM 2338 C C . ILE A 1 303 ? 9.381 0.222 -25.588 1.00 98.38 303 ILE A C 1
ATOM 2340 O O . ILE A 1 303 ? 10.225 0.116 -24.717 1.00 98.38 303 ILE A O 1
ATOM 2344 N N . MET A 1 304 ? 9.724 0.403 -26.867 1.00 98.38 304 MET A N 1
ATOM 2345 C CA . MET A 1 304 ? 11.109 0.570 -27.340 1.00 98.38 304 MET A CA 1
ATOM 2346 C C . MET A 1 304 ? 11.623 2.012 -27.202 1.00 98.38 304 MET A C 1
ATOM 2348 O O . MET A 1 304 ? 12.681 2.361 -27.716 1.00 98.38 304 MET A O 1
ATOM 2352 N N . PHE A 1 305 ? 10.899 2.884 -26.494 1.00 97.94 305 PHE A N 1
ATOM 2353 C CA . PHE A 1 305 ? 11.308 4.274 -26.268 1.00 97.94 305 PHE A CA 1
ATOM 2354 C C . PHE A 1 305 ? 12.372 4.437 -25.158 1.00 97.94 305 PHE A C 1
ATOM 2356 O O . PHE A 1 305 ? 12.692 5.565 -24.770 1.00 97.94 305 PHE A O 1
ATOM 2363 N N . GLY A 1 306 ? 12.939 3.328 -24.662 1.00 97.88 306 GLY A N 1
ATOM 2364 C CA . GLY A 1 306 ? 13.867 3.287 -23.530 1.00 97.88 306 GLY A CA 1
ATOM 2365 C C . GLY A 1 306 ? 15.129 4.126 -23.726 1.00 97.88 306 GLY A C 1
ATOM 2366 O O . GLY A 1 306 ? 15.557 4.824 -22.809 1.00 97.88 306 GLY A O 1
ATOM 2367 N N . ALA A 1 307 ? 15.689 4.164 -24.940 1.00 97.88 307 ALA A N 1
ATOM 2368 C CA . ALA A 1 307 ? 16.871 4.979 -25.238 1.00 97.88 307 ALA A CA 1
ATOM 2369 C C . ALA A 1 307 ? 16.634 6.475 -24.948 1.00 97.88 307 ALA A C 1
ATOM 2371 O O . ALA A 1 307 ? 17.523 7.184 -24.470 1.00 97.88 307 ALA A O 1
ATOM 2372 N N . VAL A 1 308 ? 15.414 6.964 -25.200 1.00 98.19 308 VAL A N 1
ATOM 2373 C CA . VAL A 1 308 ? 15.028 8.353 -24.930 1.00 98.19 308 VAL A CA 1
ATOM 2374 C C . VAL A 1 308 ? 14.652 8.548 -23.462 1.00 98.19 308 VAL A C 1
ATOM 2376 O O . VAL A 1 308 ? 15.051 9.554 -22.864 1.00 98.19 308 VAL A O 1
ATOM 2379 N N . THR A 1 309 ? 13.889 7.629 -22.861 1.00 97.81 309 THR A N 1
ATOM 2380 C CA . THR A 1 309 ? 13.462 7.771 -21.458 1.00 97.81 309 THR A CA 1
ATOM 2381 C C . THR A 1 309 ? 14.632 7.674 -20.482 1.00 97.81 309 THR A C 1
ATOM 2383 O O . THR A 1 309 ? 14.641 8.422 -19.502 1.00 97.81 309 THR A O 1
ATOM 2386 N N . SER A 1 310 ? 15.669 6.890 -20.785 1.00 96.69 310 SER A N 1
ATOM 2387 C CA . SER A 1 310 ? 16.907 6.818 -19.996 1.00 96.69 310 SER A CA 1
ATOM 2388 C C . SER A 1 310 ? 17.614 8.169 -19.881 1.00 96.69 310 SER A C 1
ATOM 2390 O O . SER A 1 310 ? 17.975 8.577 -18.778 1.00 96.69 310 SER A O 1
ATOM 2392 N N . LEU A 1 311 ? 17.717 8.941 -20.972 1.00 97.75 311 LEU A N 1
ATOM 2393 C CA . LEU A 1 311 ? 18.302 10.291 -20.924 1.00 97.75 311 LEU A CA 1
ATOM 2394 C C . LEU A 1 311 ? 17.521 11.216 -19.978 1.00 97.75 311 LEU A C 1
ATOM 2396 O O . LEU A 1 311 ? 18.103 11.991 -19.215 1.00 97.75 311 LEU A O 1
ATOM 2400 N N . TRP A 1 312 ? 16.189 11.135 -20.007 1.00 97.56 312 TRP A N 1
ATOM 2401 C CA . TRP A 1 312 ? 15.333 11.885 -19.087 1.00 97.56 312 TRP A CA 1
ATOM 2402 C C . TRP A 1 312 ? 15.453 11.393 -17.643 1.00 97.56 312 TRP A C 1
ATOM 2404 O O . TRP A 1 312 ? 15.445 12.218 -16.724 1.00 97.56 312 TRP A O 1
ATOM 2414 N N . HIS A 1 313 ? 15.593 10.083 -17.434 1.00 95.06 313 HIS A N 1
ATOM 2415 C CA . HIS A 1 313 ? 15.827 9.494 -16.121 1.00 95.06 313 HIS A CA 1
ATOM 2416 C C . HIS A 1 313 ? 17.139 10.015 -15.518 1.00 95.06 313 HIS A C 1
ATOM 2418 O O . HIS A 1 313 ? 17.129 10.542 -14.407 1.00 95.06 313 HIS A O 1
ATOM 2424 N N . GLU A 1 314 ? 18.246 9.965 -16.259 1.00 95.25 314 GLU A N 1
ATOM 2425 C CA . GLU A 1 314 ? 19.552 10.474 -15.820 1.00 95.25 314 GLU A CA 1
ATOM 2426 C C . GLU A 1 314 ? 19.508 11.968 -15.481 1.00 95.25 314 GLU A C 1
ATOM 2428 O O . GLU A 1 314 ? 19.992 12.396 -14.429 1.00 95.25 314 GLU A O 1
ATOM 2433 N N . ALA A 1 315 ? 18.884 12.775 -16.345 1.00 96.44 315 ALA A N 1
ATOM 2434 C CA . ALA A 1 315 ? 18.719 14.205 -16.109 1.00 96.44 315 ALA A CA 1
ATOM 2435 C C . ALA A 1 315 ? 17.907 14.483 -14.833 1.00 96.44 315 ALA A C 1
ATOM 2437 O O . ALA A 1 315 ? 18.263 15.370 -14.047 1.00 96.44 315 ALA A O 1
ATOM 2438 N N . ARG A 1 316 ? 16.851 13.695 -14.586 1.00 96.00 316 ARG A N 1
ATOM 2439 C CA . ARG A 1 316 ? 16.049 13.760 -13.359 1.00 96.00 316 ARG A CA 1
ATOM 2440 C C . ARG A 1 316 ? 16.876 13.386 -12.129 1.00 96.00 316 ARG A C 1
ATOM 2442 O O . ARG A 1 316 ? 16.862 14.155 -11.172 1.00 96.00 316 ARG A O 1
ATOM 2449 N N . GLN A 1 317 ? 17.593 12.262 -12.143 1.00 94.56 317 GLN A N 1
ATOM 2450 C CA . GLN A 1 317 ? 18.415 11.829 -11.003 1.00 94.56 317 GLN A CA 1
ATOM 2451 C C . GLN A 1 317 ? 19.510 12.851 -10.679 1.00 94.56 317 GLN A C 1
ATOM 2453 O O . GLN A 1 317 ? 19.675 13.237 -9.521 1.00 94.56 317 GLN A O 1
ATOM 2458 N N . HIS A 1 318 ? 20.194 13.376 -11.704 1.00 94.62 318 HIS A N 1
ATOM 2459 C CA . HIS A 1 318 ? 21.194 14.436 -11.534 1.00 94.62 318 HIS A CA 1
ATOM 2460 C C . HIS A 1 318 ? 20.594 15.687 -10.897 1.00 94.62 318 HIS A C 1
ATOM 2462 O O . HIS A 1 318 ? 21.174 16.227 -9.960 1.00 94.62 318 HIS A O 1
ATOM 2468 N N . SER A 1 319 ? 19.432 16.131 -11.381 1.00 95.88 319 SER A N 1
ATOM 2469 C CA . SER A 1 319 ? 18.769 17.346 -10.891 1.00 95.88 319 SER A CA 1
ATOM 2470 C C . SER A 1 319 ? 18.200 17.180 -9.477 1.00 95.88 319 SER A C 1
ATOM 2472 O O . SER A 1 319 ? 18.178 18.139 -8.712 1.00 95.88 319 SER A O 1
ATOM 2474 N N . LEU A 1 320 ? 17.762 15.972 -9.102 1.00 93.69 320 LEU A N 1
ATOM 2475 C CA . LEU A 1 320 ? 17.356 15.658 -7.728 1.00 93.69 320 LEU A CA 1
ATOM 2476 C C . LEU A 1 320 ? 18.548 15.703 -6.762 1.00 93.69 320 LEU A C 1
ATOM 2478 O O . LEU A 1 320 ? 18.409 16.208 -5.650 1.00 93.69 320 LEU A O 1
ATOM 2482 N N . ALA A 1 321 ? 19.712 15.203 -7.189 1.00 95.38 321 ALA A N 1
ATOM 2483 C CA . ALA A 1 321 ? 20.941 15.242 -6.399 1.00 95.38 321 ALA A CA 1
ATOM 2484 C C . ALA A 1 321 ? 21.593 16.639 -6.368 1.00 95.38 321 ALA A C 1
ATOM 2486 O O . ALA A 1 321 ? 22.217 16.999 -5.370 1.00 95.38 321 ALA A O 1
ATOM 2487 N N . ASN A 1 322 ? 21.427 17.433 -7.432 1.00 95.75 322 ASN A N 1
ATOM 2488 C CA . ASN A 1 322 ? 22.042 18.752 -7.612 1.00 95.75 322 ASN A CA 1
ATOM 2489 C C . ASN A 1 322 ? 20.992 19.808 -8.025 1.00 95.75 322 ASN A C 1
ATOM 2491 O O . ASN A 1 322 ? 20.959 20.213 -9.189 1.00 95.75 322 ASN A O 1
ATOM 2495 N N . PRO A 1 323 ? 20.141 20.294 -7.100 1.00 93.69 323 PRO A N 1
ATOM 2496 C CA . PRO A 1 323 ? 19.049 21.212 -7.442 1.00 93.69 323 PRO A CA 1
ATOM 2497 C C . PRO A 1 323 ? 19.496 22.533 -8.089 1.00 93.69 323 PRO A C 1
ATOM 2499 O O . PRO A 1 323 ? 18.782 23.071 -8.934 1.00 93.69 323 PRO A O 1
ATOM 2502 N N . ASP A 1 324 ? 20.678 23.038 -7.722 1.00 96.00 324 ASP A N 1
ATOM 2503 C CA . ASP A 1 324 ? 21.244 24.283 -8.266 1.00 96.00 324 ASP A CA 1
ATOM 2504 C C . ASP A 1 324 ? 21.841 24.114 -9.680 1.00 96.00 324 ASP A C 1
ATOM 2506 O O . ASP A 1 324 ? 22.077 25.105 -10.370 1.00 96.00 324 ASP A O 1
ATOM 2510 N N . ASP A 1 325 ? 22.061 22.871 -10.123 1.00 94.50 325 ASP A N 1
ATOM 2511 C CA . ASP A 1 325 ? 22.558 22.486 -11.457 1.00 94.50 325 ASP A CA 1
ATOM 2512 C C . ASP A 1 325 ? 21.524 21.604 -12.186 1.00 94.50 325 ASP A C 1
ATOM 2514 O O . ASP A 1 325 ? 21.840 20.624 -12.867 1.00 94.50 325 ASP A O 1
ATOM 2518 N N . ALA A 1 326 ? 20.241 21.921 -11.995 1.00 94.31 326 ALA A N 1
ATOM 2519 C CA . ALA A 1 326 ? 19.159 21.212 -12.657 1.00 94.31 326 ALA A CA 1
ATOM 2520 C C . ALA A 1 326 ? 19.265 21.372 -14.180 1.00 94.31 326 ALA A C 1
ATOM 2522 O O . ALA A 1 326 ? 19.363 22.482 -14.711 1.00 94.31 326 ALA A O 1
ATOM 2523 N N . ARG A 1 327 ? 19.206 20.248 -14.896 1.00 93.12 327 ARG A N 1
ATOM 2524 C CA . ARG A 1 327 ? 19.411 20.200 -16.348 1.00 93.12 327 ARG A CA 1
ATOM 2525 C C . ARG A 1 327 ? 18.419 19.274 -17.032 1.00 93.12 327 ARG A C 1
ATOM 2527 O O . ARG A 1 327 ? 17.917 18.326 -16.436 1.00 93.12 327 ARG A O 1
ATOM 2534 N N . ILE A 1 328 ? 18.173 19.552 -18.308 1.00 96.19 328 ILE A N 1
ATOM 2535 C CA . ILE A 1 328 ? 17.414 18.687 -19.217 1.00 96.19 328 ILE A CA 1
ATOM 2536 C C . ILE A 1 328 ? 18.364 18.060 -20.249 1.00 96.19 328 ILE A C 1
ATOM 2538 O O . ILE A 1 328 ? 19.436 18.626 -20.493 1.00 96.19 328 ILE A O 1
ATOM 2542 N N . PRO A 1 329 ? 18.001 16.925 -20.874 1.00 96.50 329 PRO A N 1
ATOM 2543 C CA . PRO A 1 329 ? 18.823 16.313 -21.913 1.00 96.50 329 PRO A CA 1
ATOM 2544 C C . PRO A 1 329 ? 19.065 17.255 -23.100 1.00 96.50 329 PRO A C 1
ATOM 2546 O O . PRO A 1 329 ? 18.190 18.032 -23.489 1.00 96.50 329 PRO A O 1
ATOM 2549 N N . ALA A 1 330 ? 20.253 17.173 -23.703 1.00 96.00 330 ALA A N 1
ATOM 2550 C CA . ALA A 1 330 ? 20.586 17.968 -24.880 1.00 96.00 330 ALA A CA 1
ATOM 2551 C C . ALA A 1 330 ? 19.767 17.517 -26.102 1.00 96.00 330 ALA A C 1
ATOM 2553 O O . ALA A 1 330 ? 19.614 16.323 -26.357 1.00 96.00 330 ALA A O 1
ATOM 2554 N N . GLY A 1 331 ? 19.287 18.477 -26.899 1.00 96.69 331 GLY A N 1
ATOM 2555 C CA . GLY A 1 331 ? 18.409 18.193 -28.039 1.00 96.69 331 GLY A CA 1
ATOM 2556 C C . GLY A 1 331 ? 19.022 17.273 -29.099 1.00 96.69 331 GLY A C 1
ATOM 2557 O O . GLY A 1 331 ? 18.302 16.481 -29.696 1.00 96.69 331 GLY A O 1
ATOM 2558 N N . ASP A 1 332 ? 20.336 17.338 -29.321 1.00 97.69 332 ASP A N 1
ATOM 2559 C CA . ASP A 1 332 ? 20.998 16.465 -30.297 1.00 97.69 332 ASP A CA 1
ATOM 2560 C C . ASP A 1 332 ? 21.158 15.026 -29.783 1.00 97.69 332 ASP A C 1
ATOM 2562 O O . ASP A 1 332 ? 20.989 14.096 -30.565 1.00 97.69 332 ASP A O 1
ATOM 2566 N N . LEU A 1 333 ? 21.346 14.832 -28.469 1.00 97.12 333 LEU A N 1
ATOM 2567 C CA . LEU A 1 333 ? 21.320 13.498 -27.851 1.00 97.12 333 LEU A CA 1
ATOM 2568 C C . LEU A 1 333 ? 19.923 12.876 -27.934 1.00 97.12 333 LEU A C 1
ATOM 2570 O O . LEU A 1 333 ? 19.795 11.698 -28.242 1.00 97.12 333 LEU A O 1
ATOM 2574 N N . LEU A 1 334 ? 18.867 13.673 -27.727 1.00 97.81 334 LEU A N 1
ATOM 2575 C CA . LEU A 1 334 ? 17.485 13.204 -27.883 1.00 97.81 334 LEU A CA 1
ATOM 2576 C C . LEU A 1 334 ? 17.176 12.783 -29.326 1.00 97.81 334 LEU A C 1
ATOM 2578 O O . LEU A 1 334 ? 16.468 11.803 -29.529 1.00 97.81 334 LEU A O 1
ATOM 2582 N N . LYS A 1 335 ? 17.703 13.500 -30.329 1.00 97.62 335 LYS A N 1
ATOM 2583 C CA . LYS A 1 335 ? 17.552 13.112 -31.743 1.00 97.62 335 LYS A CA 1
ATOM 2584 C C . LYS A 1 335 ? 18.298 11.821 -32.069 1.00 97.62 335 LYS A C 1
ATOM 2586 O O . LYS A 1 335 ? 17.770 11.027 -32.836 1.00 97.62 335 LYS A O 1
ATOM 2591 N N . GLU A 1 336 ? 19.501 11.631 -31.522 1.00 97.75 336 GLU A N 1
ATOM 2592 C CA . GLU A 1 336 ? 20.248 10.378 -31.683 1.00 97.75 336 GLU A CA 1
ATOM 2593 C C . GLU A 1 336 ? 19.491 9.216 -31.033 1.00 97.75 336 GLU A C 1
ATOM 2595 O O . GLU A 1 336 ? 19.218 8.226 -31.699 1.00 97.75 336 GLU A O 1
ATOM 2600 N N . ALA A 1 337 ? 19.069 9.364 -29.775 1.00 98.00 337 ALA A N 1
ATOM 2601 C CA . ALA A 1 337 ? 18.319 8.335 -29.059 1.00 98.00 337 ALA A CA 1
ATOM 2602 C C . ALA A 1 337 ? 16.988 7.984 -29.744 1.00 98.00 337 ALA A C 1
ATOM 2604 O O . ALA A 1 337 ? 16.636 6.814 -29.831 1.00 98.00 337 ALA A O 1
ATOM 2605 N N . ALA A 1 338 ? 16.275 8.972 -30.295 1.00 97.31 338 ALA A N 1
ATOM 2606 C CA . ALA A 1 338 ? 15.018 8.746 -31.011 1.00 97.31 338 ALA A CA 1
ATOM 2607 C C . ALA A 1 338 ? 15.174 7.927 -32.307 1.00 97.31 338 ALA A C 1
ATOM 2609 O O . ALA A 1 338 ? 14.173 7.457 -32.846 1.00 97.31 338 ALA A O 1
ATOM 2610 N N . ALA A 1 339 ? 16.399 7.754 -32.819 1.00 97.94 339 ALA A N 1
ATOM 2611 C CA . ALA A 1 339 ? 16.672 6.853 -33.937 1.00 97.94 339 ALA A CA 1
ATOM 2612 C C . ALA A 1 339 ? 16.707 5.368 -33.520 1.00 97.94 339 ALA A C 1
ATOM 2614 O O . ALA A 1 339 ? 16.728 4.510 -34.395 1.00 97.94 339 ALA A O 1
ATOM 2615 N N . HIS A 1 340 ? 16.688 5.080 -32.213 1.00 98.19 340 HIS A N 1
ATOM 2616 C CA . HIS A 1 340 ? 16.845 3.753 -31.610 1.00 98.19 340 HIS A CA 1
ATOM 2617 C C . HIS A 1 340 ? 15.572 3.330 -30.855 1.00 98.19 340 HIS A C 1
ATOM 2619 O O . HIS A 1 340 ? 15.623 2.924 -29.694 1.00 98.19 340 HIS A O 1
ATOM 2625 N N . CYS A 1 341 ? 14.406 3.505 -31.491 1.00 97.69 341 CYS A N 1
ATOM 2626 C CA . CYS A 1 341 ? 13.093 3.261 -30.879 1.00 97.69 341 CYS A CA 1
ATOM 2627 C C . CYS A 1 341 ? 12.118 2.472 -31.773 1.00 97.69 341 CYS A C 1
ATOM 2629 O O . CYS A 1 341 ? 10.906 2.563 -31.574 1.00 97.69 341 CYS A O 1
ATOM 2631 N N . ASP A 1 342 ? 12.598 1.745 -32.786 1.00 98.06 342 ASP A N 1
ATOM 2632 C CA . ASP A 1 342 ? 11.722 0.950 -33.657 1.00 98.06 342 ASP A CA 1
ATOM 2633 C C . ASP A 1 342 ? 11.202 -0.290 -32.910 1.00 98.06 342 ASP A C 1
ATOM 2635 O O . ASP A 1 342 ? 11.976 -1.118 -32.426 1.00 98.06 342 ASP A O 1
ATOM 2639 N N . ILE A 1 343 ? 9.877 -0.439 -32.828 1.00 98.19 343 ILE A N 1
ATOM 2640 C CA . ILE A 1 343 ? 9.236 -1.592 -32.183 1.00 98.19 343 ILE A CA 1
ATOM 2641 C C . ILE A 1 343 ? 9.612 -2.917 -32.866 1.00 98.19 343 ILE A C 1
ATOM 2643 O O . ILE A 1 343 ? 9.683 -3.950 -32.209 1.00 98.19 343 ILE A O 1
ATOM 2647 N N . ASN A 1 344 ? 9.931 -2.888 -34.167 1.00 97.81 344 ASN A N 1
ATOM 2648 C CA . ASN A 1 344 ? 10.303 -4.068 -34.955 1.00 97.81 344 ASN A CA 1
ATOM 2649 C C . ASN A 1 344 ? 11.726 -4.578 -34.672 1.00 97.81 344 ASN A C 1
ATOM 2651 O O . ASN A 1 344 ? 12.146 -5.604 -35.233 1.00 97.81 344 ASN A O 1
ATOM 2655 N N . ASP A 1 345 ? 12.496 -3.857 -33.855 1.00 98.50 345 ASP A N 1
ATOM 2656 C CA . ASP A 1 345 ? 13.772 -4.344 -33.340 1.00 98.50 345 ASP A CA 1
ATOM 2657 C C . ASP A 1 345 ? 13.599 -5.267 -32.133 1.00 98.50 345 ASP A C 1
ATOM 2659 O O . ASP A 1 345 ? 14.517 -6.037 -31.856 1.00 98.50 345 ASP A O 1
ATOM 2663 N N . LEU A 1 346 ? 12.432 -5.266 -31.477 1.00 98.62 346 LEU A N 1
ATOM 2664 C CA . LEU A 1 346 ? 12.072 -6.250 -30.460 1.00 98.62 346 LEU A CA 1
ATOM 2665 C C . LEU A 1 346 ? 11.523 -7.520 -31.123 1.00 98.62 346 LEU A C 1
ATOM 2667 O O . LEU A 1 346 ? 10.470 -7.513 -31.756 1.00 98.62 346 LEU A O 1
ATOM 2671 N N . ILE A 1 347 ? 12.237 -8.631 -30.964 1.00 98.50 347 ILE A N 1
ATOM 2672 C CA . ILE A 1 347 ? 11.883 -9.931 -31.537 1.00 98.50 347 ILE A CA 1
ATOM 2673 C C . ILE A 1 347 ? 11.581 -10.902 -30.401 1.00 98.50 347 ILE A C 1
ATOM 2675 O O . ILE A 1 347 ? 12.440 -11.153 -29.558 1.00 98.50 347 ILE A O 1
ATOM 2679 N N . LEU A 1 348 ? 10.377 -11.472 -30.408 1.00 98.44 348 LEU A N 1
ATOM 2680 C CA . LEU A 1 348 ? 9.948 -12.485 -29.445 1.00 98.44 348 LEU A CA 1
ATOM 2681 C C . LEU A 1 348 ? 9.947 -13.869 -30.104 1.00 98.44 348 LEU A C 1
ATOM 2683 O O . LEU A 1 348 ? 9.374 -14.053 -31.179 1.00 98.44 348 LEU A O 1
ATOM 2687 N N . ASP A 1 349 ? 10.565 -14.853 -29.451 1.00 97.62 349 ASP A N 1
ATOM 2688 C CA . ASP A 1 349 ? 10.463 -16.269 -29.808 1.00 97.62 349 ASP A CA 1
ATOM 2689 C C . ASP A 1 349 ? 9.673 -17.006 -28.721 1.00 97.62 349 ASP A C 1
ATOM 2691 O O . ASP A 1 349 ? 10.203 -17.418 -27.687 1.00 97.62 349 ASP A O 1
ATOM 2695 N N . HIS A 1 350 ? 8.375 -17.188 -28.971 1.00 94.44 350 HIS A N 1
ATOM 2696 C CA . HIS A 1 350 ? 7.468 -17.861 -28.040 1.00 94.44 350 HIS A CA 1
ATOM 2697 C C . HIS A 1 350 ? 7.789 -19.349 -27.849 1.00 94.44 350 HIS A C 1
ATOM 2699 O O . HIS A 1 350 ? 7.450 -19.913 -26.811 1.00 94.44 350 HIS A O 1
ATOM 2705 N N . ALA A 1 351 ? 8.414 -20.004 -28.833 1.00 93.81 351 ALA A N 1
ATOM 2706 C CA . ALA A 1 351 ? 8.747 -21.422 -28.734 1.00 93.81 351 ALA A CA 1
ATOM 2707 C C . ALA A 1 351 ? 9.994 -21.636 -27.868 1.00 93.81 351 ALA A C 1
ATOM 2709 O O . ALA A 1 351 ? 10.049 -22.594 -27.096 1.00 93.81 351 ALA A O 1
ATOM 2710 N N . ALA A 1 352 ? 10.978 -20.741 -27.986 1.00 94.31 352 ALA A N 1
ATOM 2711 C CA . ALA A 1 352 ? 12.180 -20.750 -27.160 1.00 94.31 352 ALA A CA 1
ATOM 2712 C C . ALA A 1 352 ? 11.990 -20.061 -25.796 1.00 94.31 352 ALA A C 1
ATOM 2714 O O . ALA A 1 352 ? 12.785 -20.304 -24.889 1.00 94.31 352 ALA A O 1
ATOM 2715 N N . GLY A 1 353 ? 10.962 -19.218 -25.640 1.00 96.38 353 GLY A N 1
ATOM 2716 C CA . GLY A 1 353 ? 10.759 -18.398 -24.443 1.00 96.38 353 GLY A CA 1
ATOM 2717 C C . GLY A 1 353 ? 11.815 -17.300 -24.312 1.00 96.38 353 GLY A C 1
ATOM 2718 O O . GLY A 1 353 ? 12.323 -17.053 -23.219 1.00 96.38 353 GLY A O 1
ATOM 2719 N N . THR A 1 354 ? 12.209 -16.690 -25.432 1.00 98.31 354 THR A N 1
ATOM 2720 C CA . THR A 1 354 ? 13.288 -15.696 -25.470 1.00 98.31 354 THR A CA 1
ATOM 2721 C C . THR A 1 354 ? 12.851 -14.397 -26.143 1.00 98.31 354 THR A C 1
ATOM 2723 O O . THR A 1 354 ? 11.938 -14.377 -26.969 1.00 98.31 354 THR A O 1
ATOM 2726 N N . ALA A 1 355 ? 13.528 -13.305 -25.794 1.00 98.62 355 ALA A N 1
ATOM 2727 C CA . ALA A 1 355 ? 13.420 -12.018 -26.468 1.00 98.62 355 ALA A CA 1
ATOM 2728 C C . ALA A 1 355 ? 14.801 -11.540 -26.929 1.00 98.62 355 ALA A C 1
ATOM 2730 O O . ALA A 1 355 ? 15.817 -11.829 -26.295 1.00 98.62 355 ALA A O 1
ATOM 2731 N N . PHE A 1 356 ? 14.847 -10.809 -28.037 1.00 98.69 356 PHE A N 1
ATOM 2732 C CA . PHE A 1 356 ? 16.068 -10.223 -28.579 1.00 98.69 356 PHE A CA 1
ATOM 2733 C C . PHE A 1 356 ? 15.797 -8.814 -29.098 1.00 98.69 356 PHE A C 1
ATOM 2735 O O . PHE A 1 356 ? 14.823 -8.603 -29.817 1.00 98.69 356 PHE A O 1
ATOM 2742 N N . ILE A 1 357 ? 16.683 -7.871 -28.774 1.00 98.81 357 ILE A N 1
ATOM 2743 C CA . ILE A 1 357 ? 16.677 -6.522 -29.343 1.00 98.81 357 ILE A CA 1
ATOM 2744 C C . ILE A 1 357 ? 17.751 -6.460 -30.431 1.00 98.81 357 ILE A C 1
ATOM 2746 O O . ILE A 1 357 ? 18.926 -6.693 -30.155 1.00 98.81 357 ILE A O 1
ATOM 2750 N N . ARG A 1 358 ? 17.363 -6.158 -31.674 1.00 98.62 358 ARG A N 1
ATOM 2751 C CA . ARG A 1 358 ? 18.282 -6.133 -32.824 1.00 98.62 358 ARG A CA 1
ATOM 2752 C C . ARG A 1 358 ? 19.256 -4.955 -32.782 1.00 98.62 358 ARG A C 1
ATOM 2754 O O . ARG A 1 358 ? 20.428 -5.130 -33.115 1.00 98.62 358 ARG A O 1
ATOM 2761 N N . ASP A 1 359 ? 18.770 -3.771 -32.426 1.00 98.50 359 ASP A N 1
ATOM 2762 C CA . ASP A 1 359 ? 19.576 -2.554 -32.368 1.00 98.50 359 ASP A CA 1
ATOM 2763 C C . ASP A 1 359 ? 20.372 -2.495 -31.050 1.00 98.50 359 ASP A C 1
ATOM 2765 O O . ASP A 1 359 ? 19.765 -2.432 -29.983 1.00 98.50 359 ASP A O 1
ATOM 2769 N N . PRO A 1 360 ? 21.719 -2.471 -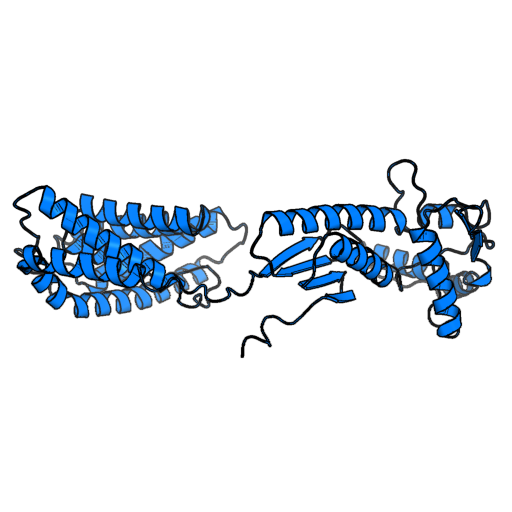31.089 1.00 98.19 360 PRO A N 1
ATOM 2770 C CA . PRO A 1 360 ? 22.551 -2.442 -29.884 1.00 98.19 360 PRO A CA 1
ATOM 2771 C C . PRO A 1 360 ? 22.419 -1.169 -29.037 1.00 98.19 360 PRO A C 1
ATOM 2773 O O . PRO A 1 360 ? 22.968 -1.116 -27.940 1.00 98.19 360 PRO A O 1
ATOM 2776 N N . LYS A 1 361 ? 21.771 -0.115 -29.546 1.00 98.12 361 LYS A N 1
ATOM 2777 C CA . LYS A 1 361 ? 21.529 1.133 -28.808 1.00 98.12 361 LYS A CA 1
ATOM 2778 C C . LYS A 1 361 ? 20.085 1.284 -28.326 1.00 98.12 361 LYS A C 1
ATOM 2780 O O . LYS A 1 361 ? 19.792 2.260 -27.635 1.00 98.12 361 LYS A O 1
ATOM 2785 N N . ALA A 1 362 ? 19.192 0.371 -28.703 1.00 98.25 362 ALA A N 1
ATOM 2786 C CA . ALA A 1 362 ? 17.803 0.404 -28.273 1.00 98.25 362 ALA A CA 1
ATOM 2787 C C . ALA A 1 362 ? 17.623 -0.305 -26.925 1.00 98.25 362 ALA A C 1
ATOM 2789 O O . ALA A 1 362 ? 18.409 -1.171 -26.544 1.00 98.25 362 ALA A O 1
ATOM 2790 N N . SER A 1 363 ? 16.564 0.056 -26.208 1.00 98.50 363 SER A N 1
ATOM 2791 C CA . SER A 1 363 ? 16.191 -0.577 -24.945 1.00 98.50 363 SER A CA 1
ATOM 2792 C C . SER A 1 363 ? 14.682 -0.517 -24.735 1.00 98.50 363 SER A C 1
ATOM 2794 O O . SER A 1 363 ? 14.009 0.406 -25.209 1.00 98.50 363 SER A O 1
ATOM 2796 N N . VAL A 1 364 ? 14.152 -1.505 -24.014 1.00 98.50 364 VAL A N 1
ATOM 2797 C CA . VAL A 1 364 ? 12.762 -1.516 -23.570 1.00 98.50 364 VAL A CA 1
ATOM 2798 C C . VAL A 1 364 ? 12.582 -0.691 -22.296 1.00 98.50 364 VAL A C 1
ATOM 2800 O O . VAL A 1 364 ? 13.378 -0.763 -21.359 1.00 98.50 364 VAL A O 1
ATOM 2803 N N . ASP A 1 365 ? 11.482 0.050 -22.251 1.00 98.25 365 ASP A N 1
ATOM 2804 C CA . ASP A 1 365 ? 10.910 0.688 -21.072 1.00 98.25 365 ASP A CA 1
ATOM 2805 C C . ASP A 1 365 ? 9.405 0.392 -21.050 1.00 98.25 365 ASP A C 1
ATOM 2807 O O . ASP A 1 365 ? 8.614 0.888 -21.858 1.00 98.25 365 ASP A O 1
ATOM 2811 N N . VAL A 1 366 ? 9.008 -0.458 -20.107 1.00 97.31 366 VAL A N 1
ATOM 2812 C CA . VAL A 1 366 ? 7.628 -0.931 -19.953 1.00 97.31 366 VAL A CA 1
ATOM 2813 C C . VAL A 1 366 ? 6.802 -0.059 -19.007 1.00 97.31 366 VAL A C 1
ATOM 2815 O O . VAL A 1 366 ? 5.647 -0.389 -18.733 1.00 97.31 366 VAL A O 1
ATOM 2818 N N . GLY A 1 367 ? 7.330 1.065 -18.507 1.00 94.44 367 GLY A N 1
ATOM 2819 C CA . GLY A 1 367 ? 6.690 1.880 -17.467 1.00 94.44 367 GLY A CA 1
ATOM 2820 C C . GLY A 1 367 ? 5.272 2.360 -17.808 1.00 94.44 367 GLY A C 1
ATOM 2821 O O . GLY A 1 367 ? 4.454 2.570 -16.908 1.00 94.44 367 GLY A O 1
ATOM 2822 N N . ALA A 1 368 ? 4.949 2.475 -19.101 1.00 94.38 368 ALA A N 1
ATOM 2823 C CA . ALA A 1 368 ? 3.623 2.850 -19.591 1.00 94.38 368 ALA A CA 1
ATOM 2824 C C . ALA A 1 368 ? 2.550 1.753 -19.425 1.00 94.38 368 ALA A C 1
ATOM 2826 O O . ALA A 1 368 ? 1.368 2.082 -19.345 1.00 94.38 368 ALA A O 1
ATOM 2827 N N . ILE A 1 369 ? 2.941 0.474 -19.370 1.00 96.31 369 ILE A N 1
ATOM 2828 C CA . ILE A 1 369 ? 2.015 -0.675 -19.373 1.00 96.31 369 ILE A CA 1
ATOM 2829 C C . ILE A 1 369 ? 2.223 -1.644 -18.198 1.00 96.31 369 ILE A C 1
ATOM 2831 O O . ILE A 1 369 ? 1.280 -2.326 -17.794 1.00 96.31 369 ILE A O 1
ATOM 2835 N N . ALA A 1 370 ? 3.413 -1.665 -17.588 1.00 96.00 370 ALA A N 1
ATOM 2836 C CA . ALA A 1 370 ? 3.817 -2.662 -16.595 1.00 96.00 370 ALA A CA 1
ATOM 2837 C C . ALA A 1 370 ? 2.886 -2.726 -15.381 1.00 96.00 370 ALA A C 1
ATOM 2839 O O . ALA A 1 370 ? 2.457 -3.808 -14.995 1.00 96.00 370 ALA A O 1
ATOM 2840 N N . LYS A 1 371 ? 2.507 -1.579 -14.800 1.00 95.19 371 LYS A N 1
ATOM 2841 C CA . LYS A 1 371 ? 1.617 -1.556 -13.623 1.00 95.19 371 LYS A CA 1
ATOM 2842 C C . LYS A 1 371 ? 0.198 -2.025 -13.936 1.00 95.19 371 LYS A C 1
ATOM 2844 O O . LYS A 1 371 ? -0.425 -2.643 -13.081 1.00 95.19 371 LYS A O 1
ATOM 2849 N N . GLY A 1 372 ? -0.314 -1.739 -15.134 1.00 96.31 372 GLY A N 1
ATOM 2850 C CA . GLY A 1 372 ? -1.625 -2.231 -15.565 1.00 96.31 372 GLY A CA 1
ATOM 2851 C C . GLY A 1 372 ? -1.614 -3.748 -15.747 1.00 96.31 372 GLY A C 1
ATOM 2852 O O . GLY A 1 372 ? -2.479 -4.442 -15.228 1.00 96.31 372 GLY A O 1
ATOM 2853 N N . TYR A 1 373 ? -0.571 -4.272 -16.388 1.00 97.62 373 TYR A N 1
ATOM 2854 C CA . TYR A 1 373 ? -0.401 -5.711 -16.562 1.00 97.62 373 TYR A CA 1
ATOM 2855 C C . TYR A 1 373 ? -0.163 -6.447 -15.229 1.00 97.62 373 TYR A C 1
ATOM 2857 O O . TYR A 1 373 ? -0.791 -7.468 -14.957 1.00 97.62 373 TYR A O 1
ATOM 2865 N N . ALA A 1 374 ? 0.672 -5.890 -14.345 1.00 97.56 374 ALA A N 1
ATOM 2866 C CA . ALA A 1 374 ? 0.873 -6.393 -12.986 1.00 97.56 374 ALA A CA 1
ATOM 2867 C C . ALA A 1 374 ? -0.439 -6.426 -12.187 1.00 97.56 374 ALA A C 1
ATOM 2869 O O . ALA A 1 374 ? -0.709 -7.394 -11.477 1.00 97.56 374 ALA A O 1
ATOM 2870 N N . LEU A 1 375 ? -1.277 -5.391 -12.326 1.00 97.50 375 LEU A N 1
ATOM 2871 C CA . LEU A 1 375 ? -2.601 -5.343 -11.712 1.00 97.50 375 LEU A CA 1
ATOM 2872 C C . LEU A 1 375 ? -3.463 -6.520 -12.181 1.00 97.50 375 LEU A C 1
ATOM 2874 O O . LEU A 1 375 ? -4.066 -7.184 -11.342 1.00 97.50 375 LEU A O 1
ATOM 2878 N N . ASP A 1 376 ? -3.484 -6.819 -13.479 1.00 96.94 376 ASP A N 1
ATOM 2879 C CA . ASP A 1 376 ? -4.264 -7.934 -14.027 1.00 96.94 376 ASP A CA 1
ATOM 2880 C C . ASP A 1 376 ? -3.781 -9.303 -13.518 1.00 96.94 376 ASP A C 1
ATOM 2882 O O . ASP A 1 376 ? -4.607 -10.152 -13.159 1.00 96.94 376 ASP A O 1
ATOM 2886 N N . LEU A 1 377 ? -2.461 -9.510 -13.412 1.00 97.75 377 LEU A N 1
ATOM 2887 C CA . LEU A 1 377 ? -1.878 -10.723 -12.824 1.00 97.75 377 LEU A CA 1
ATOM 2888 C C . LEU A 1 377 ? -2.291 -10.887 -11.354 1.00 97.75 377 LEU A C 1
ATOM 2890 O O . LEU A 1 377 ? -2.838 -11.921 -10.971 1.00 97.75 377 LEU A O 1
ATOM 2894 N N . LEU A 1 378 ? -2.126 -9.842 -10.542 1.00 97.44 378 LEU A N 1
ATOM 2895 C CA . LEU A 1 378 ? -2.468 -9.878 -9.117 1.00 97.44 378 LEU A CA 1
ATOM 2896 C C . LEU A 1 378 ? -3.972 -10.040 -8.879 1.00 97.44 378 LEU A C 1
ATOM 2898 O O . LEU A 1 378 ? -4.390 -10.737 -7.957 1.00 97.44 378 LEU A O 1
ATOM 2902 N N . VAL A 1 379 ? -4.810 -9.429 -9.720 1.00 96.81 379 VAL A N 1
ATOM 2903 C CA . VAL A 1 379 ? -6.268 -9.609 -9.686 1.00 96.81 379 VAL A CA 1
ATOM 2904 C C . VAL A 1 379 ? -6.641 -11.061 -9.963 1.00 96.81 379 VAL A C 1
ATOM 2906 O O . VAL A 1 379 ? -7.539 -11.598 -9.307 1.00 96.81 379 VAL A O 1
ATOM 2909 N N . LYS A 1 380 ? -5.979 -11.705 -10.928 1.00 96.31 380 LYS A N 1
ATOM 2910 C CA . LYS A 1 380 ? -6.181 -13.125 -11.222 1.00 96.31 380 LYS A CA 1
ATOM 2911 C C . LYS A 1 380 ? -5.778 -13.990 -10.025 1.00 96.31 380 LYS A C 1
ATOM 2913 O O . LYS A 1 380 ? -6.564 -14.853 -9.635 1.00 96.31 380 LYS A O 1
ATOM 2918 N N . ASP A 1 381 ? -4.627 -13.720 -9.418 1.00 96.56 381 ASP A N 1
ATOM 2919 C CA . ASP A 1 381 ? -4.118 -14.469 -8.264 1.00 96.56 381 ASP A CA 1
ATOM 2920 C C . ASP A 1 381 ? -5.033 -14.322 -7.037 1.00 96.56 381 ASP A C 1
ATOM 2922 O O . ASP A 1 381 ? -5.413 -15.316 -6.417 1.00 96.56 381 ASP A O 1
ATOM 2926 N N . LEU A 1 382 ? -5.493 -13.101 -6.741 1.00 94.81 382 LEU A N 1
ATOM 2927 C CA . LEU A 1 382 ? -6.463 -12.830 -5.675 1.00 94.81 382 LEU A CA 1
ATOM 2928 C C . LEU A 1 382 ? -7.782 -13.582 -5.883 1.00 94.81 382 LEU A C 1
ATOM 2930 O O . LEU A 1 382 ? -8.300 -14.194 -4.949 1.00 94.81 382 LEU A O 1
ATOM 2934 N N . LYS A 1 383 ? -8.320 -13.578 -7.108 1.00 94.12 383 LYS A N 1
ATOM 2935 C CA . LYS A 1 383 ? -9.556 -14.306 -7.428 1.00 94.12 383 LYS A CA 1
ATOM 2936 C C . LYS A 1 383 ? -9.389 -15.816 -7.289 1.00 94.12 383 LYS A C 1
ATOM 2938 O O . LYS A 1 383 ? -10.286 -16.475 -6.773 1.00 94.12 383 LYS A O 1
ATOM 2943 N N . LEU A 1 384 ? -8.255 -16.367 -7.728 1.00 94.88 384 LEU A N 1
ATOM 2944 C CA . LEU A 1 384 ? -7.940 -17.789 -7.554 1.00 94.88 384 LEU A CA 1
ATOM 2945 C C . LEU A 1 384 ? -7.790 -18.162 -6.074 1.00 94.88 384 LEU A C 1
ATOM 2947 O O . LEU A 1 384 ? -8.173 -19.262 -5.683 1.00 94.88 384 LEU A O 1
ATOM 2951 N N . ALA A 1 385 ? -7.301 -17.233 -5.252 1.00 92.62 385 ALA A N 1
ATOM 2952 C CA . ALA A 1 385 ? -7.219 -17.369 -3.802 1.00 92.62 385 ALA A CA 1
ATOM 2953 C C . ALA A 1 385 ? -8.557 -17.120 -3.071 1.00 92.62 385 ALA A C 1
ATOM 2955 O O . ALA A 1 385 ? -8.580 -17.115 -1.841 1.00 92.62 385 ALA A O 1
ATOM 2956 N N . GLY A 1 386 ? -9.665 -16.909 -3.792 1.00 91.50 386 GLY A N 1
ATOM 2957 C CA . GLY A 1 386 ? -11.007 -16.765 -3.217 1.00 91.50 386 GLY A CA 1
ATOM 2958 C C . GLY A 1 386 ? -11.400 -15.344 -2.801 1.00 91.50 386 GLY A C 1
ATOM 2959 O O . GLY A 1 386 ? -12.464 -15.163 -2.214 1.00 91.50 386 GLY A O 1
ATOM 2960 N N . ALA A 1 387 ? -10.598 -14.321 -3.110 1.00 90.31 387 ALA A N 1
ATOM 2961 C CA . ALA A 1 387 ? -10.977 -12.939 -2.831 1.00 90.31 387 ALA A CA 1
ATOM 2962 C C . ALA A 1 387 ? -12.055 -12.462 -3.826 1.00 90.31 387 ALA A C 1
ATOM 2964 O O . ALA A 1 387 ? -11.778 -12.214 -5.001 1.00 90.31 387 ALA A O 1
ATOM 2965 N N . GLU A 1 388 ? -13.296 -12.309 -3.357 1.00 84.50 388 GLU A N 1
ATOM 2966 C CA . GLU A 1 388 ? -14.425 -11.887 -4.203 1.00 84.50 388 GLU A CA 1
ATOM 2967 C C . GLU A 1 388 ? -14.652 -10.366 -4.213 1.00 84.50 388 GLU A C 1
ATOM 2969 O O . GLU A 1 388 ? -14.971 -9.794 -5.257 1.00 84.50 388 GLU A O 1
ATOM 2974 N N . ASN A 1 389 ? -14.488 -9.705 -3.059 1.00 88.62 389 ASN A N 1
ATOM 2975 C CA . ASN A 1 389 ? -14.788 -8.281 -2.864 1.00 88.62 389 ASN A CA 1
ATOM 2976 C C . ASN A 1 389 ? -13.541 -7.522 -2.399 1.00 88.62 389 ASN A C 1
ATOM 2978 O O . ASN A 1 389 ? -13.238 -7.471 -1.203 1.00 88.62 389 ASN A O 1
ATOM 2982 N N . PHE A 1 390 ? -12.826 -6.911 -3.341 1.00 91.94 390 PHE A N 1
ATOM 2983 C CA . PHE A 1 390 ? -11.579 -6.208 -3.053 1.00 91.94 390 PHE A CA 1
ATOM 2984 C C . PHE A 1 390 ? -11.355 -5.011 -3.978 1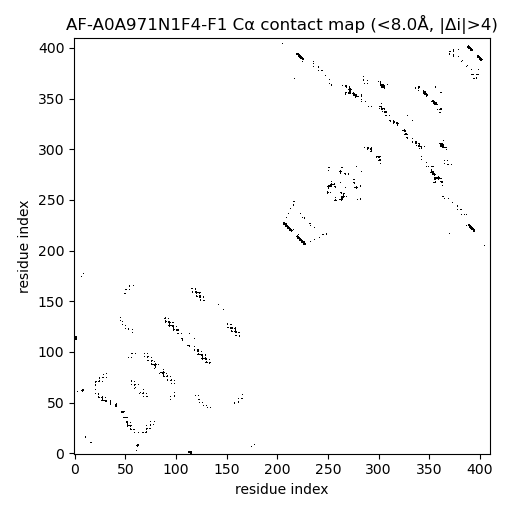.00 91.94 390 PHE A C 1
ATOM 2986 O O . PHE A 1 390 ? -11.904 -4.925 -5.076 1.00 91.94 390 PHE A O 1
ATOM 2993 N N . LEU A 1 391 ? -10.516 -4.086 -3.526 1.00 94.62 391 LEU A N 1
ATOM 2994 C CA . LEU A 1 391 ? -9.957 -3.015 -4.336 1.00 94.62 391 LEU A CA 1
ATOM 2995 C C . LEU A 1 391 ? -8.438 -3.111 -4.273 1.00 94.62 391 LEU A C 1
ATOM 2997 O O . LEU A 1 391 ? -7.866 -3.119 -3.184 1.00 94.62 391 LEU A O 1
ATOM 3001 N N . LEU A 1 392 ? -7.805 -3.169 -5.438 1.00 95.88 392 LEU A N 1
ATOM 3002 C CA . LEU A 1 392 ? -6.356 -3.150 -5.586 1.00 95.88 392 LEU A CA 1
ATOM 3003 C C . LEU A 1 392 ? -5.960 -1.878 -6.338 1.00 95.88 392 LEU A C 1
ATOM 3005 O O . LEU A 1 392 ? -6.528 -1.584 -7.385 1.00 95.88 392 LEU A O 1
ATOM 3009 N N . ASP A 1 393 ? -5.027 -1.116 -5.781 1.00 95.31 393 ASP A N 1
ATOM 3010 C CA . ASP A 1 393 ? -4.500 0.129 -6.343 1.00 95.31 393 ASP A CA 1
ATOM 3011 C C . ASP A 1 393 ? -2.976 0.025 -6.428 1.00 95.31 393 ASP A C 1
ATOM 3013 O O . ASP A 1 393 ? -2.315 -0.050 -5.395 1.00 95.31 393 ASP A O 1
ATOM 3017 N N . LEU A 1 394 ? -2.425 0.005 -7.641 1.00 94.62 394 LEU A N 1
ATOM 3018 C CA . LEU A 1 394 ? -0.985 0.023 -7.902 1.00 94.62 394 LEU A CA 1
ATOM 3019 C C . LEU A 1 394 ? -0.578 1.409 -8.410 1.00 94.62 394 LEU A C 1
ATOM 3021 O O . LEU A 1 394 ? -0.512 1.666 -9.622 1.00 94.62 394 LEU A O 1
ATOM 3025 N N . GLY A 1 395 ? -0.345 2.336 -7.479 1.00 86.94 395 GLY A N 1
ATOM 3026 C CA . GLY A 1 395 ? 0.131 3.677 -7.809 1.00 86.94 395 GLY A CA 1
ATOM 3027 C C . GLY A 1 395 ? -0.795 4.458 -8.743 1.00 86.94 395 GLY A C 1
ATOM 3028 O O . GLY A 1 395 ? -0.304 5.139 -9.647 1.00 86.94 395 GLY A O 1
ATOM 3029 N N . GLY A 1 396 ? -2.112 4.307 -8.577 1.00 89.06 396 GLY A N 1
ATOM 3030 C CA . GLY A 1 396 ? -3.154 4.919 -9.400 1.00 89.06 396 GLY A CA 1
ATOM 3031 C C . GLY A 1 396 ? -3.794 3.985 -10.435 1.00 89.06 396 GLY A C 1
ATOM 3032 O O . GLY A 1 396 ? -4.799 4.370 -11.032 1.00 89.06 396 GLY A O 1
ATOM 3033 N N . ASN A 1 397 ? -3.266 2.772 -10.643 1.00 92.81 397 ASN A N 1
ATOM 3034 C CA . ASN A 1 397 ? -3.912 1.743 -11.467 1.00 92.81 397 ASN A CA 1
ATOM 3035 C C . ASN A 1 397 ? -4.851 0.925 -10.583 1.00 92.81 397 ASN A C 1
ATOM 3037 O O . ASN A 1 397 ? -4.386 0.180 -9.723 1.00 92.81 397 ASN A O 1
ATOM 3041 N N . ILE A 1 398 ? -6.160 1.097 -10.766 1.00 95.25 398 ILE A N 1
ATOM 3042 C CA . ILE A 1 398 ? -7.164 0.607 -9.818 1.00 95.25 398 ILE A CA 1
ATOM 3043 C C . ILE A 1 398 ? -8.013 -0.494 -10.444 1.00 95.25 398 ILE A C 1
ATOM 3045 O O . ILE A 1 398 ? -8.635 -0.292 -11.486 1.00 95.25 398 ILE A O 1
ATOM 3049 N N . TYR A 1 399 ? -8.127 -1.616 -9.736 1.00 95.62 399 TYR A N 1
ATOM 3050 C CA . TYR A 1 399 ? -9.128 -2.645 -9.980 1.00 95.62 399 TYR A CA 1
ATOM 3051 C C . TYR A 1 399 ? -10.089 -2.729 -8.795 1.00 95.62 399 TYR A C 1
ATOM 3053 O O . TYR A 1 399 ? -9.663 -2.799 -7.643 1.00 95.62 399 TYR A O 1
ATOM 3061 N N . ALA A 1 400 ? -11.390 -2.762 -9.076 1.00 93.88 400 ALA A N 1
ATOM 3062 C CA . ALA A 1 400 ? -12.426 -3.012 -8.079 1.00 93.88 400 ALA A CA 1
ATOM 3063 C C . ALA A 1 400 ? -13.187 -4.291 -8.449 1.00 93.88 400 ALA A C 1
ATOM 3065 O O . ALA A 1 400 ? -13.890 -4.335 -9.460 1.00 93.88 400 ALA A O 1
ATOM 3066 N N . GLY A 1 401 ? -13.027 -5.330 -7.632 1.00 87.12 401 GLY A N 1
ATOM 3067 C CA . GLY A 1 401 ? -13.709 -6.614 -7.754 1.00 87.12 401 GLY A CA 1
ATOM 3068 C C . GLY A 1 401 ? -14.883 -6.729 -6.784 1.00 87.12 401 GLY A C 1
ATOM 3069 O O . GLY A 1 401 ? -14.811 -6.257 -5.649 1.00 87.12 401 GLY A O 1
ATOM 3070 N N . GLY A 1 402 ? -15.959 -7.373 -7.235 1.00 85.81 402 GLY A N 1
ATOM 3071 C CA . GLY A 1 402 ? -17.130 -7.665 -6.409 1.00 85.81 402 GLY A CA 1
ATOM 3072 C C . GLY A 1 402 ? -18.172 -6.546 -6.392 1.00 85.81 402 GLY A C 1
ATOM 3073 O O . GLY A 1 402 ? -18.361 -5.825 -7.374 1.00 85.81 402 GLY A O 1
ATOM 3074 N N . ILE A 1 403 ? -18.898 -6.430 -5.280 1.00 80.44 403 ILE A N 1
ATOM 3075 C CA . ILE A 1 403 ? -20.007 -5.483 -5.117 1.00 80.44 403 ILE A CA 1
ATOM 3076 C C . ILE A 1 403 ? -19.694 -4.411 -4.077 1.00 80.44 403 ILE A C 1
ATOM 3078 O O . ILE A 1 403 ? -19.033 -4.642 -3.068 1.00 80.44 403 ILE A O 1
ATOM 3082 N N . ASN A 1 404 ? -20.244 -3.214 -4.285 1.00 69.81 404 ASN A N 1
ATOM 3083 C CA . ASN A 1 404 ? -20.212 -2.177 -3.263 1.00 69.81 404 ASN A CA 1
ATOM 3084 C C . ASN A 1 404 ? -21.172 -2.543 -2.121 1.00 69.81 404 ASN A C 1
ATOM 3086 O O . ASN A 1 404 ? -22.370 -2.244 -2.170 1.00 69.81 404 ASN A O 1
ATOM 3090 N N . ILE A 1 405 ? -20.618 -3.160 -1.081 1.00 65.94 405 ILE A N 1
ATOM 3091 C CA . ILE A 1 405 ? -21.359 -3.683 0.070 1.00 65.94 405 ILE A CA 1
ATOM 3092 C C . ILE A 1 405 ? -22.063 -2.555 0.861 1.00 65.94 405 ILE A C 1
ATOM 3094 O O . ILE A 1 405 ? -23.092 -2.783 1.487 1.00 65.94 405 ILE A O 1
ATOM 3098 N N . LEU A 1 406 ? -21.592 -1.302 0.752 1.00 62.09 406 LEU A N 1
ATOM 3099 C CA . LEU A 1 406 ? -22.215 -0.129 1.388 1.00 62.09 406 LEU A CA 1
ATOM 3100 C C . LEU A 1 406 ? -23.429 0.424 0.620 1.00 62.09 406 LEU A C 1
ATOM 3102 O O . LEU A 1 406 ? -24.200 1.210 1.173 1.00 62.09 406 LEU A O 1
ATOM 3106 N N . LYS A 1 407 ? -23.597 0.073 -0.663 1.00 54.38 407 LYS A N 1
ATOM 3107 C CA . LYS A 1 407 ? -24.706 0.571 -1.498 1.00 54.38 407 LYS A CA 1
ATOM 3108 C C . LYS A 1 407 ? -25.936 -0.336 -1.440 1.00 54.38 407 LYS A C 1
ATOM 3110 O O . LYS A 1 407 ? -27.044 0.173 -1.558 1.00 54.38 407 LYS A O 1
ATOM 3115 N N . ASN A 1 408 ? -25.740 -1.633 -1.206 1.00 49.28 408 ASN A N 1
ATOM 3116 C CA . ASN A 1 408 ? -26.820 -2.620 -1.083 1.00 49.28 408 ASN A CA 1
ATOM 3117 C C . ASN A 1 408 ? -27.428 -2.703 0.331 1.00 49.28 408 ASN A C 1
ATOM 3119 O O . ASN A 1 408 ? -28.336 -3.494 0.553 1.00 49.28 408 ASN A O 1
ATOM 3123 N N . SER A 1 409 ? -26.947 -1.895 1.283 1.00 48.00 409 SER A N 1
ATOM 3124 C CA . SER A 1 409 ? -27.469 -1.827 2.656 1.00 48.00 409 SER A CA 1
ATOM 3125 C C . SER A 1 409 ? -28.464 -0.671 2.887 1.00 48.00 409 SER A C 1
ATOM 3127 O O . SER A 1 409 ? -28.708 -0.303 4.038 1.00 48.00 409 SER A O 1
ATOM 3129 N N . LYS A 1 410 ? -28.971 -0.042 1.819 1.00 39.03 410 LYS A N 1
ATOM 3130 C CA . LYS A 1 410 ? -30.061 0.951 1.838 1.00 39.03 410 LYS A CA 1
ATOM 3131 C C . LYS A 1 410 ? -31.271 0.372 1.134 1.00 39.03 410 LYS A C 1
ATOM 3133 O O . LYS A 1 410 ? -32.386 0.647 1.626 1.00 39.03 410 LYS A O 1
#

Sequence (410 aa):
MPLPRSGSKVNTRTKTRQLVITALFLAMALALSIFESLLPALPTPIPMRYGLANVAVMAALLYLPYSSAAFVTVGKSLYVFSTRGLLAGMTSLSGSLLSLLAMIVLFKASRKKVPLLVLSVTGALFHNFGQFLIFLLISAVPVSWTYIVGLLLVLALATGTISSLILKAVQRPMESWLKYSTHILLAIMLIPLTVFSFSCAPADKLPQRQEAIFTKYLDTVSRLIVYTDDDQEFEGWRSMLEQRLDEIDQKFNIFDDSEGNLNNLKDLNDQAGIAAVALDEETIKLLELGIEAEEQTGGRVNIMFGAVTSLWHEARQHSLANPDDARIPAGDLLKEAAAHCDINDLILDHAAGTAFIRDPKASVDVGAIAKGYALDLLVKDLKLAGAENFLLDLGGNIYAGGINILKNSK

Mean predicted aligned error: 16.93 Å

pLDDT: mean 85.59, std 14.51, range [38.62, 98.81]

Secondary structure (DSSP, 8-state):
-PPSPTT-S---SSHHHHHHHHHHHHHHHHHHHHHHHHSPPPSSSS-----HHHHHHHHHHHHS-HHHHHHHHHHHHHHHHHHHHHHHHHHHHHHHHHHHHHHHHHHHHTTT---HHHHHHHHHHHHHHHHHHHHHHH------HHHHHHHHHHHHHHHHHHHHHHHHHHHHHHHHHHHHHHHHHHHHHHHHHHHTTS------PPPPEEEEEE-SSTTS-EEEEEE-S-HHHHHHHHHHHHHHHHHHHHHH-SSSPPSSS---HHHHHHTTTT--EE--HHHHHHHHHHHHHHHHHTSSS-TTTHHHHHHHHHHHHHHHH-GGG-----HHHHHHHTTS--GGGEEEETTTTEEEESSTT-----TTTHHHHHHHHHHHHHHHTT--SEEEEETTEEEEES--TTTTT-

Nearest PDB structures (foldseek):
  7esb-assembly1_A  TM=9.277E-01  e=4.724E-11  Listeria monocytogenes 10403S
  7f2u-assembly2_B  TM=8.992E-01  e=5.485E-11  Listeria monocytogenes 10403S
  7f39-assembly1_A  TM=9.070E-01  e=3.464E-10  Listeria monocytogenes 10403S

Radius of gyration: 33.4 Å; Cα contacts (8 Å, |Δi|>4): 527; chains: 1; bounding box: 59×48×93 Å

Foldseek 3Di:
DFADPPVLQLPCPDPVLLVVVLVVLLVVLQVQVVVQVVDDADPDPARDTLCRSVLSLVVCVRHHPLVSSVVSQLSSLVVLCVPPHDLSSQLSNQLSVQLSVQLVVVCVVVVNGDDQLRNLLSSQLSSRVRSVVSVVVPDPDDDDPVVVVVVSNVSSNVSSVVSSVVCVVCVVVVSVCSVVVPVVVVVVVVVVVVVVVPPPPPPPPFADWDKDWDCPAPNAIKMKIARHVDPVLVVVLVVVLVVLRLVLRLAADLDDHHPDPAGHQVNQLQCAQNDKDAHDPLSLVLLVVQLVVCVVVVNPRAQQLCLLVVQQVVLVVVCVVPVVPRDHGDPVSNVVSVVRGDSVQWDDDPVRNIIYGNHNSIGGDSSVCSQLSSVVVSVVVCVVSPRAAMWIQTRNNIDGGHDDSVVVVD